Protein AF-0000000075768447 (afdb_homodimer)

Solvent-accessible surface area (backbone atoms only — not comparable to full-atom values): 36316 Å² total; per-residue (Å²): 118,77,57,80,82,48,86,83,41,57,52,66,62,56,47,51,50,50,53,51,50,49,47,52,51,49,51,50,50,42,50,53,48,28,54,32,49,41,51,32,42,51,33,50,46,52,29,36,53,30,46,51,50,36,27,49,52,34,34,51,45,18,73,67,37,76,64,34,52,40,50,17,53,26,32,37,51,36,21,55,46,51,45,52,45,37,51,44,46,50,51,39,39,53,46,45,46,57,57,36,34,45,53,39,60,54,47,57,59,56,44,52,52,53,51,50,53,52,51,52,44,53,52,44,45,49,52,29,53,51,34,47,49,52,32,52,48,35,53,71,76,39,66,81,46,55,68,59,45,53,50,30,49,51,51,28,53,51,34,48,52,50,35,56,52,44,50,52,50,48,54,52,51,50,52,50,52,51,51,48,51,51,53,49,51,50,50,29,52,48,48,51,40,49,46,50,34,52,40,27,50,51,39,34,56,45,35,54,52,39,48,51,38,58,67,64,35,41,60,66,63,23,51,51,46,41,53,52,38,66,64,53,62,65,77,70,74,65,78,57,77,70,69,73,68,72,68,62,63,72,63,58,68,65,69,68,78,70,84,75,86,80,87,83,75,88,80,84,83,90,82,86,84,87,90,81,89,87,94,83,96,83,80,90,79,80,82,88,79,88,70,94,78,91,88,88,91,76,94,78,94,92,90,98,84,94,96,90,93,81,97,86,83,87,131,116,80,57,79,81,49,86,82,41,56,52,66,62,57,47,51,49,51,52,51,50,49,47,50,51,49,52,50,49,44,49,53,48,29,52,31,50,42,51,31,42,51,33,49,46,50,31,36,52,30,46,50,50,35,28,48,53,35,35,51,47,20,73,68,37,77,63,35,51,42,51,16,53,26,33,37,53,36,21,53,45,53,46,52,45,37,51,45,46,49,52,40,38,52,47,44,46,56,57,36,34,46,54,41,60,56,47,57,59,56,44,51,52,53,51,51,53,51,51,51,44,52,51,45,46,51,51,32,52,50,35,47,50,53,32,52,49,35,53,70,75,39,66,80,46,55,68,59,45,52,50,30,50,52,51,30,52,52,35,46,52,50,35,55,51,45,51,52,50,48,53,52,51,49,51,48,51,52,51,48,51,52,53,50,51,51,50,28,53,48,48,50,39,49,47,50,34,52,41,26,50,52,40,34,56,46,34,56,52,38,47,50,38,57,68,65,35,43,59,66,63,22,50,51,45,41,52,52,39,64,67,52,63,64,76,70,74,63,78,57,75,69,67,72,70,72,70,62,67,73,65,59,77,68,82,77,86,71,94,76,92,82,91,79,90,87,88,84,88,90,90,94,88,92,85,90,94,86,89,92,81,93,86,86,88,87,89,93,88,93,76,93,85,92,89,94,88,91,75,94,79,91,71,96,77,92,77,91,80,92,81,84,88,88,132

Nearest PDB structures (foldseek):
  5c5b-assembly2_C  TM=5.898E-01  e=1.653E-05  Homo sapiens
  2z0n-assembly1_A-2  TM=5.811E-01  e=1.653E-05  Homo sapiens
  5c5b-assembly2_D  TM=5.630E-01  e=5.536E-05  Homo sapiens
  2efl-assembly1_A-2  TM=5.526E-01  e=1.321E-03  Homo sapiens
  3m3w-assembly1_A  TM=3.049E-01  e=3.999E-03  Mus musculus

Secondary structure (DSSP, 8-state):
---TT-TTS--HHHHHHHHHHHHHHHHHHHHHHHHHHHHHHHHHHHHHHHHHHHHHHHHHHHHH--S-HHHHHHHHHHHHHHHHHHHHHHHHHHHIIIIIIHHHHTHHHHHHHHHHHHHHHHHHHHHHHHHHHHHHHHHHH-TT-HHHHHHHHHHHHHHHHHHHHHHHHHHHHHHHHHHHHHHHHHHHHHHHHHHHHHHHHHHHHHHHHHHHHHHT--HHHHHHHHHHHHHS---------------GGGGGG--------------------------------------------------------------/---TT-TTS--HHHHHHHHHHHHHHHHHHHHHHHHHHHHHHHHHHHHHHHHHHHHHHHHHHHHH--S-HHHHHHHHHHHHHHHHHHHHHHHHHHHIIIIIIHHHHTHHHHHHHHHHHHHHHHHHHHHHHHHHHHHHHHHHH-TT-HHHHHHHHHHHHHHHHHHHHHHHHHHHHHHHHHHHHHHHHHHHHHHHHHHHHHHHHHHHHHHHHHHHHHHT--HHHHHHHHHHHHHS---------------GGGGG---------------------------------------------------------------

pLDDT: mean 74.95, std 34.08, range [14.46, 98.94]

Radius of gyration: 49.96 Å; Cα contacts (8 Å, |Δi|>4): 486; chains: 2; bounding box: 139×146×148 Å

Foldseek 3Di:
DCDPPDPVPPHPVVVLVVLVVVLVVLLVVLVVQLVVLVVVLVVLVVVLVVLLVVLVVLLVCLVPDDQQPLSSVLSPVLSVLSNVLSVLSVVLSVLSVVLANVLSVVCNVVSVVLVVLSVVLVVLVVVLVVLVVLLVVCCVPPVPPVVSNVVSVVVSVVSVVVSVVSVVVSVVSSVVSVVCSVVSVVSNVVSNVVSVVVSVVSVVVSVVVSVVSVVSRDVPVSVVSVVVCVVPVPPPPPVPPPPPPPCPVVVPVPDDPPDDDDDDDDDDDDDDDDDDDDDDDDDDPDDDDDDDDDYDDDDDDDDDDDYDDDDDDDD/DCDPPDPVPPHPVVVLVVLVVVLVVLLVVLVVQLVVLVVVLVVLVVVLVVLLVVLVVLLVCLVPDDQQPLSSQLSPVLSVLSNVLSVLSVVLSVLSVVLANVLSVVCNVVSVVLVVLSVVLVVLVVVLVVLVVLLVVCCVPPVPPPVSNVVSVVVSVVSVVVSVVSVVVSVVSSVVSVVCSVVSVVSNVVSNVVSVVVSVVSVVVSVVVSVVSVVSRDVPVSVVSVVVCVVPVPPPPPVPPPPPPPCPVVPPPPDDDDDDDDDDDDDDDYDDDDDDYDYDDDDDYDDDDDDDDDDDDDDDDDDDDDDDDDDDDDD

Structure (mmCIF, N/CA/C/O backbone):
data_AF-0000000075768447-model_v1
#
loop_
_entity.id
_entity.type
_entity.pdbx_description
1 polymer 'CBY1-interacting BAR domain-containing protein 1 isoform X2'
#
loop_
_atom_site.group_PDB
_atom_site.id
_atom_site.type_symbol
_atom_site.label_atom_id
_atom_site.label_alt_id
_atom_site.label_comp_id
_atom_site.label_asym_id
_atom_site.label_entity_id
_atom_site.label_seq_id
_atom_site.pdbx_PDB_ins_code
_atom_site.Cartn_x
_atom_site.Cartn_y
_atom_site.Cartn_z
_atom_site.occupancy
_atom_site.B_iso_or_equiv
_atom_site.auth_seq_id
_atom_site.auth_comp_id
_atom_site.auth_asym_id
_atom_site.auth_atom_id
_atom_site.pdbx_PDB_model_num
ATOM 1 N N . MET A 1 1 ? 6.957 -46.562 -21.219 1 36.78 1 MET A N 1
ATOM 2 C CA . MET A 1 1 ? 6.41 -46.25 -19.906 1 36.78 1 MET A CA 1
ATOM 3 C C . MET A 1 1 ? 5.453 -47.344 -19.438 1 36.78 1 MET A C 1
ATOM 5 O O . MET A 1 1 ? 5.508 -47.781 -18.281 1 36.78 1 MET A O 1
ATOM 9 N N . PHE A 1 2 ? 4.309 -47.438 -20.203 1 42.5 2 PHE A N 1
ATOM 10 C CA . PHE A 1 2 ? 3.223 -48.312 -19.781 1 42.5 2 PHE A CA 1
ATOM 11 C C . PHE A 1 2 ? 3.518 -49.781 -20.172 1 42.5 2 PHE A C 1
ATOM 13 O O . PHE A 1 2 ? 2.598 -50.562 -20.406 1 42.5 2 PHE A O 1
ATOM 20 N N . ARG A 1 3 ? 4.715 -50.094 -20.531 1 45.62 3 ARG A N 1
ATOM 21 C CA . ARG A 1 3 ? 4.824 -51.438 -21.094 1 45.62 3 ARG A CA 1
ATOM 22 C C . ARG A 1 3 ? 4.695 -52.5 -20 1 45.62 3 ARG A C 1
ATOM 24 O O . ARG A 1 3 ? 5.316 -52.375 -18.953 1 45.62 3 ARG A O 1
ATOM 31 N N . ALA A 1 4 ? 3.738 -53.344 -20.078 1 43.81 4 ALA A N 1
ATOM 32 C CA . ALA A 1 4 ? 3.344 -54.5 -19.266 1 43.81 4 ALA A CA 1
ATOM 33 C C . ALA A 1 4 ? 4.543 -55.375 -18.969 1 43.81 4 ALA A C 1
ATOM 35 O O . ALA A 1 4 ? 4.59 -56.031 -17.922 1 43.81 4 ALA A O 1
ATOM 36 N N . ASP A 1 5 ? 5.484 -55.5 -19.844 1 37.88 5 ASP A N 1
ATOM 37 C CA . ASP A 1 5 ? 6.305 -56.688 -19.672 1 37.88 5 ASP A CA 1
ATOM 38 C C . ASP A 1 5 ? 7.422 -56.469 -18.656 1 37.88 5 ASP A C 1
ATOM 40 O O . ASP A 1 5 ? 8.281 -57.312 -18.469 1 37.88 5 ASP A O 1
ATOM 44 N N . ASN A 1 6 ? 7.832 -55.125 -18.469 1 40.75 6 ASN A N 1
ATOM 45 C CA . ASN A 1 6 ? 8.977 -55.062 -17.562 1 40.75 6 ASN A CA 1
ATOM 46 C C . ASN A 1 6 ? 8.555 -55.156 -16.109 1 40.75 6 ASN A C 1
ATOM 48 O O . ASN A 1 6 ? 7.746 -54.344 -15.641 1 40.75 6 ASN A O 1
ATOM 52 N N . PRO A 1 7 ? 8.812 -56.156 -15.32 1 42.78 7 PRO A N 1
ATOM 53 C CA . PRO A 1 7 ? 8.453 -56.344 -13.914 1 42.78 7 PRO A CA 1
ATOM 54 C C . PRO A 1 7 ? 8.586 -55.031 -13.109 1 42.78 7 PRO A C 1
ATOM 56 O O . PRO A 1 7 ? 7.906 -54.875 -12.094 1 42.78 7 PRO A O 1
ATOM 59 N N . HIS A 1 8 ? 9.672 -54.344 -13.305 1 41.97 8 HIS A N 1
ATOM 60 C CA . HIS A 1 8 ? 9.961 -53.156 -12.531 1 41.97 8 HIS A CA 1
ATOM 61 C C . HIS A 1 8 ? 9.078 -52 -12.977 1 41.97 8 HIS A C 1
ATOM 63 O O . HIS A 1 8 ? 9.297 -50.844 -12.57 1 41.97 8 HIS A O 1
ATOM 69 N N . SER A 1 9 ? 8.422 -52.125 -14.047 1 48.88 9 SER A N 1
ATOM 70 C CA . SER A 1 9 ? 7.559 -51.094 -14.617 1 48.88 9 SER A CA 1
ATOM 71 C C . SER A 1 9 ? 6.445 -50.719 -13.648 1 48.88 9 SER A C 1
ATOM 73 O O . SER A 1 9 ? 5.699 -51.562 -13.18 1 48.88 9 SER A O 1
ATOM 75 N N . LEU A 1 10 ? 6.508 -49.781 -12.82 1 56.03 10 LEU A N 1
ATOM 76 C CA . LEU A 1 10 ? 5.445 -49.188 -11.992 1 56.03 10 LEU A CA 1
ATOM 77 C C . LEU A 1 10 ? 4.082 -49.406 -12.641 1 56.03 10 LEU A C 1
ATOM 79 O O . LEU A 1 10 ? 3.943 -49.312 -13.859 1 56.03 10 LEU A O 1
ATOM 83 N N . SER A 1 11 ? 3.17 -50.031 -11.789 1 72.38 11 SER A N 1
ATOM 84 C CA . SER A 1 11 ? 1.833 -50.281 -12.312 1 72.38 11 SER A CA 1
ATOM 85 C C . SER A 1 11 ? 1.202 -49 -12.875 1 72.38 11 SER A C 1
ATOM 87 O O . SER A 1 11 ? 1.565 -47.906 -12.477 1 72.38 11 SER A O 1
ATOM 89 N N . TYR A 1 12 ? 0.772 -49.094 -14.094 1 80.19 12 TYR A N 1
ATOM 90 C CA . TYR A 1 12 ? -0.031 -48.031 -14.695 1 80.19 12 TYR A CA 1
ATOM 91 C C . TYR A 1 12 ? -0.819 -47.281 -13.633 1 80.19 12 TYR A C 1
ATOM 93 O O . TYR A 1 12 ? -0.978 -46.062 -13.719 1 80.19 12 TYR A O 1
ATOM 101 N N . GLU A 1 13 ? -1.011 -47.969 -12.539 1 81.56 13 GLU A N 1
ATOM 102 C CA . GLU A 1 13 ? -1.793 -47.344 -11.477 1 81.56 13 GLU A CA 1
ATOM 103 C C . GLU A 1 13 ? -0.956 -46.344 -10.688 1 81.56 13 GLU A C 1
ATOM 105 O O . GLU A 1 13 ? -1.438 -45.281 -10.328 1 81.56 13 GLU A O 1
ATOM 110 N N . GLN A 1 14 ? 0.247 -46.719 -10.422 1 86.62 14 GLN A N 1
ATOM 111 C CA . GLN A 1 14 ? 1.133 -45.844 -9.672 1 86.62 14 GLN A CA 1
ATOM 112 C C . GLN A 1 14 ? 1.466 -44.562 -10.477 1 86.62 14 GLN A C 1
ATOM 114 O O . GLN A 1 14 ? 1.514 -43.469 -9.93 1 86.62 14 GLN A O 1
ATOM 119 N N . GLN A 1 15 ? 1.621 -44.719 -11.766 1 88.94 15 GLN A N 1
ATOM 120 C CA . GLN A 1 15 ? 1.927 -43.594 -12.641 1 88.94 15 GLN A CA 1
ATOM 121 C C . GLN A 1 15 ? 0.73 -42.656 -12.758 1 88.94 15 GLN A C 1
ATOM 123 O O . GLN A 1 15 ? 0.888 -41.438 -12.727 1 88.94 15 GLN A O 1
ATOM 128 N N . SER A 1 16 ? -0.402 -43.25 -12.938 1 91.06 16 SER A N 1
ATOM 129 C CA . SER A 1 16 ? -1.618 -42.469 -13.031 1 91.06 16 SER A CA 1
ATOM 130 C C . SER A 1 16 ? -1.861 -41.656 -11.758 1 91.06 16 SER A C 1
ATOM 132 O O . SER A 1 16 ? -2.287 -40.5 -11.805 1 91.06 16 SER A O 1
ATOM 134 N N . LYS A 1 17 ? -1.613 -42.281 -10.609 1 93 17 LYS A N 1
ATOM 135 C CA . LYS A 1 17 ? -1.773 -41.594 -9.336 1 93 17 LYS A CA 1
ATOM 136 C C . LYS A 1 17 ? -0.785 -40.438 -9.203 1 93 17 LYS A C 1
ATOM 138 O O . LYS A 1 17 ? -1.135 -39.375 -8.703 1 93 17 LYS A O 1
ATOM 143 N N . PHE A 1 18 ? 0.419 -40.656 -9.633 1 94.81 18 PHE A N 1
ATOM 144 C CA . PHE A 1 18 ? 1.439 -39.625 -9.602 1 94.81 18 PHE A CA 1
ATOM 145 C C . PHE A 1 18 ? 1.012 -38.406 -10.43 1 94.81 18 PHE A C 1
ATOM 147 O O . PHE A 1 18 ? 1.121 -37.281 -9.969 1 94.81 18 PHE A O 1
ATOM 154 N N . ILE A 1 19 ? 0.529 -38.688 -11.594 1 96.25 19 ILE A N 1
ATOM 155 C CA . ILE A 1 19 ? 0.102 -37.625 -12.484 1 96.25 19 ILE A CA 1
ATOM 156 C C . ILE A 1 19 ? -1.077 -36.875 -11.867 1 96.25 19 ILE A C 1
ATOM 158 O O . ILE A 1 19 ? -1.113 -35.625 -11.875 1 96.25 19 ILE A O 1
ATOM 162 N N . GLN A 1 20 ? -1.982 -37.656 -11.383 1 95.94 20 GLN A N 1
ATOM 163 C CA . GLN A 1 20 ? -3.146 -37.062 -10.742 1 95.94 20 GLN A CA 1
ATOM 164 C C . GLN A 1 20 ? -2.732 -36.188 -9.57 1 95.94 20 GLN A C 1
ATOM 166 O O . GLN A 1 20 ? -3.254 -35.062 -9.414 1 95.94 20 GLN A O 1
ATOM 171 N N . ASP A 1 21 ? -1.826 -36.625 -8.727 1 95.5 21 ASP A N 1
ATOM 172 C CA . ASP A 1 21 ? -1.343 -35.875 -7.582 1 95.5 21 ASP A CA 1
ATOM 173 C C . ASP A 1 21 ? -0.654 -34.562 -8.031 1 95.5 21 ASP A C 1
ATOM 175 O O . ASP A 1 21 ? -0.81 -33.531 -7.398 1 95.5 21 ASP A O 1
ATOM 179 N N . ARG A 1 22 ? 0.048 -34.688 -9.094 1 96.25 22 ARG A N 1
ATOM 180 C CA . ARG A 1 22 ? 0.739 -33.531 -9.609 1 96.25 22 ARG A CA 1
ATOM 181 C C . ARG A 1 22 ? -0.255 -32.469 -10.047 1 96.25 22 ARG A C 1
ATOM 183 O O . ARG A 1 22 ? -0.094 -31.281 -9.711 1 96.25 22 ARG A O 1
ATOM 190 N N . ILE A 1 23 ? -1.229 -32.844 -10.758 1 97.5 23 ILE A N 1
ATOM 191 C CA . ILE A 1 23 ? -2.242 -31.922 -11.25 1 97.5 23 ILE A CA 1
ATOM 192 C C . ILE A 1 23 ? -2.955 -31.266 -10.078 1 97.5 23 ILE A C 1
ATOM 194 O O . ILE A 1 23 ? -3.137 -30.047 -10.055 1 97.5 23 ILE A O 1
ATOM 198 N N . THR A 1 24 ? -3.309 -32.062 -9.078 1 97.25 24 THR A N 1
ATOM 199 C CA . THR A 1 24 ? -4.023 -31.562 -7.902 1 97.25 24 THR A CA 1
ATOM 200 C C . THR A 1 24 ? -3.166 -30.562 -7.125 1 97.25 24 THR A C 1
ATOM 202 O O . THR A 1 24 ? -3.666 -29.547 -6.664 1 97.25 24 THR A O 1
ATOM 205 N N . ASN A 1 25 ? -1.933 -30.906 -6.973 1 96.88 25 ASN A N 1
ATOM 206 C CA . ASN A 1 25 ? -1.01 -30.016 -6.27 1 96.88 25 ASN A CA 1
ATOM 207 C C . ASN A 1 25 ? -0.866 -28.688 -6.988 1 96.88 25 ASN A C 1
ATOM 209 O O . ASN A 1 25 ? -0.841 -27.625 -6.344 1 96.88 25 ASN A O 1
ATOM 213 N N . VAL A 1 26 ? -0.716 -28.734 -8.289 1 97.38 26 VAL A N 1
ATOM 214 C CA . VAL A 1 26 ? -0.59 -27.5 -9.055 1 97.38 26 VAL A CA 1
ATOM 215 C C . VAL A 1 26 ? -1.869 -26.672 -8.93 1 97.38 26 VAL A C 1
ATOM 217 O O . VAL A 1 26 ? -1.815 -25.469 -8.727 1 97.38 26 VAL A O 1
ATOM 220 N N . GLU A 1 27 ? -2.967 -27.328 -9.062 1 96.94 27 GLU A N 1
ATOM 221 C CA . GLU A 1 27 ? -4.258 -26.656 -8.953 1 96.94 27 GLU A CA 1
ATOM 222 C C . GLU A 1 27 ? -4.406 -25.969 -7.594 1 96.94 27 GLU A C 1
ATOM 224 O O . GLU A 1 27 ? -4.836 -24.812 -7.52 1 96.94 27 GLU A O 1
ATOM 229 N N . LYS A 1 28 ? -4.055 -26.578 -6.562 1 97.5 28 LYS A N 1
ATOM 230 C CA . LYS A 1 28 ? -4.145 -26.031 -5.215 1 97.5 28 LYS A CA 1
ATOM 231 C C . LYS A 1 28 ? -3.188 -24.859 -5.031 1 97.5 28 LYS A C 1
ATOM 233 O O . LYS A 1 28 ? -3.592 -23.781 -4.586 1 97.5 28 LYS A O 1
ATOM 238 N N . ASN A 1 29 ? -1.934 -25.094 -5.328 1 97.88 29 ASN A N 1
ATOM 239 C CA . ASN A 1 29 ? -0.913 -24.062 -5.113 1 97.88 29 ASN A CA 1
ATOM 240 C C . ASN A 1 29 ? -1.181 -22.828 -5.953 1 97.88 29 ASN A C 1
ATOM 242 O O . ASN A 1 29 ? -1.076 -21.703 -5.457 1 97.88 29 ASN A O 1
ATOM 246 N N . PHE A 1 30 ? -1.525 -23.016 -7.215 1 97.94 30 PHE A N 1
ATOM 247 C CA . PHE A 1 30 ? -1.802 -21.875 -8.078 1 97.94 30 PHE A CA 1
ATOM 248 C C . PHE A 1 30 ? -3.084 -21.172 -7.652 1 97.94 30 PHE A C 1
ATOM 250 O O . PHE A 1 30 ? -3.201 -19.953 -7.781 1 97.94 30 PHE A O 1
ATOM 257 N N . GLY A 1 31 ? -4.051 -21.953 -7.168 1 97.81 31 GLY A N 1
ATOM 258 C CA . GLY A 1 31 ? -5.238 -21.344 -6.598 1 97.81 31 GLY A CA 1
ATOM 259 C C . GLY A 1 31 ? -4.938 -20.469 -5.395 1 97.81 31 GLY A C 1
ATOM 260 O O . GLY A 1 31 ? -5.441 -19.344 -5.297 1 97.81 31 GLY A O 1
ATOM 261 N N . GLU A 1 32 ? -4.148 -20.953 -4.473 1 98.56 32 GLU A N 1
ATOM 262 C CA . GLU A 1 32 ? -3.762 -20.188 -3.287 1 98.56 32 GLU A CA 1
ATOM 263 C C . GLU A 1 32 ? -2.957 -18.953 -3.662 1 98.56 32 GLU A C 1
ATOM 265 O O . GLU A 1 32 ? -3.143 -17.875 -3.076 1 98.56 32 GLU A O 1
ATOM 270 N N . LEU A 1 33 ? -2.088 -19.109 -4.625 1 98.69 33 LEU A N 1
ATOM 271 C CA . LEU A 1 33 ? -1.325 -17.953 -5.113 1 98.69 33 LEU A CA 1
ATOM 272 C C . LEU A 1 33 ? -2.25 -16.906 -5.727 1 98.69 33 LEU A C 1
ATOM 274 O O . LEU A 1 33 ? -2.066 -15.711 -5.508 1 98.69 33 LEU A O 1
ATOM 278 N N . CYS A 1 34 ? -3.186 -17.406 -6.488 1 98.38 34 CYS A N 1
ATOM 279 C CA . CYS A 1 34 ? -4.125 -16.5 -7.137 1 98.38 34 CYS A CA 1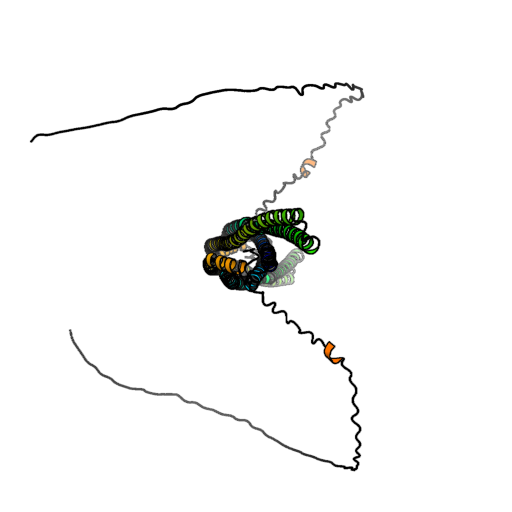
ATOM 280 C C . CYS A 1 34 ? -4.875 -15.656 -6.105 1 98.38 34 CYS A C 1
ATOM 282 O O . CYS A 1 34 ? -4.984 -14.438 -6.246 1 98.38 34 CYS A O 1
ATOM 284 N N . VAL A 1 35 ? -5.367 -16.281 -5.035 1 98.62 35 VAL A N 1
ATOM 285 C CA . VAL A 1 35 ? -6.102 -15.594 -3.98 1 98.62 35 VAL A CA 1
ATOM 286 C C . VAL A 1 35 ? -5.18 -14.609 -3.266 1 98.62 35 VAL A C 1
ATOM 288 O O . VAL A 1 35 ? -5.547 -13.453 -3.051 1 98.62 35 VAL A O 1
ATOM 291 N N . ALA A 1 36 ? -3.994 -15.023 -2.926 1 98.88 36 ALA A N 1
ATOM 292 C CA . ALA A 1 36 ? -3.057 -14.188 -2.178 1 98.88 36 ALA A CA 1
ATOM 293 C C . ALA A 1 36 ? -2.641 -12.969 -2.992 1 98.88 36 ALA A C 1
ATOM 295 O O . ALA A 1 36 ? -2.664 -11.844 -2.488 1 98.88 36 ALA A O 1
ATOM 296 N N . PHE A 1 37 ? -2.258 -13.164 -4.242 1 98.94 37 PHE A N 1
ATOM 297 C CA . PHE A 1 37 ? -1.892 -12.047 -5.105 1 98.94 37 PHE A CA 1
ATOM 298 C C . PHE A 1 37 ? -3.092 -11.141 -5.355 1 98.94 37 PHE A C 1
ATOM 300 O O . PHE A 1 37 ? -2.943 -9.922 -5.48 1 98.94 37 PHE A O 1
ATOM 307 N N . GLY A 1 38 ? -4.23 -11.797 -5.492 1 98.88 38 GLY A N 1
ATOM 308 C CA . GLY A 1 38 ? -5.438 -11.008 -5.648 1 98.88 38 GLY A CA 1
ATOM 309 C C . GLY A 1 38 ? -5.691 -10.07 -4.48 1 98.88 38 GLY A C 1
ATOM 310 O O . GLY A 1 38 ? -5.977 -8.883 -4.68 1 98.88 38 GLY A O 1
ATOM 311 N N . ASP A 1 39 ? -5.625 -10.586 -3.299 1 98.88 39 ASP A N 1
ATOM 312 C CA . ASP A 1 39 ? -5.816 -9.773 -2.098 1 98.88 39 ASP A CA 1
ATOM 313 C C . ASP A 1 39 ? -4.758 -8.68 -2.002 1 98.88 39 ASP A C 1
ATOM 315 O O . ASP A 1 39 ? -5.066 -7.539 -1.646 1 98.88 39 ASP A O 1
ATOM 319 N N . TYR A 1 40 ? -3.531 -9.039 -2.266 1 98.94 40 TYR A N 1
ATOM 320 C CA . TYR A 1 40 ? -2.438 -8.07 -2.271 1 98.94 40 TYR A CA 1
ATOM 321 C C . TYR A 1 40 ? -2.719 -6.934 -3.246 1 98.94 40 TYR A C 1
ATOM 323 O O . TYR A 1 40 ? -2.539 -5.762 -2.91 1 98.94 40 TYR A O 1
ATOM 331 N N . THR A 1 41 ? -3.16 -7.281 -4.387 1 98.94 41 THR A N 1
ATOM 332 C CA . THR A 1 41 ? -3.449 -6.301 -5.426 1 98.94 41 THR A CA 1
ATOM 333 C C . THR A 1 41 ? -4.621 -5.414 -5.023 1 98.94 41 THR A C 1
ATOM 335 O O . THR A 1 41 ? -4.586 -4.199 -5.227 1 98.94 41 THR A O 1
ATOM 338 N N . ARG A 1 42 ? -5.613 -5.957 -4.453 1 98.81 42 ARG A N 1
ATOM 339 C CA . ARG A 1 42 ? -6.781 -5.195 -4.02 1 98.81 42 ARG A CA 1
ATOM 340 C C . ARG A 1 42 ? -6.41 -4.199 -2.926 1 98.81 42 ARG A C 1
ATOM 342 O O . ARG A 1 42 ? -6.891 -3.064 -2.922 1 98.81 42 ARG A O 1
ATOM 349 N N . LYS A 1 43 ? -5.645 -4.625 -1.973 1 98.88 43 LYS A N 1
ATOM 350 C CA . LYS A 1 43 ? -5.242 -3.711 -0.907 1 98.88 43 LYS A CA 1
ATOM 351 C C . LYS A 1 43 ? -4.328 -2.611 -1.441 1 98.88 43 LYS A C 1
ATOM 353 O O . LYS A 1 43 ? -4.363 -1.478 -0.956 1 98.88 43 LYS A O 1
ATOM 358 N N . THR A 1 44 ? -3.465 -2.955 -2.422 1 98.94 44 THR A N 1
ATOM 359 C CA . THR A 1 44 ? -2.666 -1.931 -3.084 1 98.94 44 THR A CA 1
ATOM 360 C C . THR A 1 44 ? -3.564 -0.883 -3.738 1 98.94 44 THR A C 1
ATOM 362 O O . THR A 1 44 ? -3.279 0.314 -3.672 1 98.94 44 THR A O 1
ATOM 365 N N . ALA A 1 45 ? -4.617 -1.363 -4.367 1 98.94 45 ALA A N 1
ATOM 366 C CA . ALA A 1 45 ? -5.57 -0.447 -4.988 1 98.94 45 ALA A CA 1
ATOM 367 C C . ALA A 1 45 ? -6.23 0.449 -3.943 1 98.94 45 ALA A C 1
ATOM 369 O O . ALA A 1 45 ? -6.438 1.641 -4.184 1 98.94 45 ALA A O 1
ATOM 370 N N . ARG A 1 46 ? -6.559 -0.105 -2.84 1 98.81 46 ARG A N 1
ATOM 371 C CA . ARG A 1 46 ? -7.172 0.682 -1.773 1 98.81 46 ARG A CA 1
ATOM 372 C C . ARG A 1 46 ? -6.191 1.709 -1.221 1 98.81 46 ARG A C 1
ATOM 374 O O . ARG A 1 46 ? -6.586 2.814 -0.847 1 98.81 46 ARG A O 1
ATOM 381 N N . LEU A 1 47 ? -4.957 1.304 -1.062 1 98.88 47 LEU A N 1
ATOM 382 C CA . LEU A 1 47 ? -3.926 2.242 -0.636 1 98.88 47 LEU A CA 1
ATOM 383 C C . LEU A 1 47 ? -3.797 3.395 -1.627 1 98.88 47 LEU A C 1
ATOM 385 O O . LEU A 1 47 ? -3.635 4.551 -1.225 1 98.88 47 LEU A O 1
ATOM 389 N N . ARG A 1 48 ? -3.883 3.092 -2.91 1 98.81 48 ARG A N 1
ATOM 390 C CA . ARG A 1 48 ? -3.879 4.121 -3.947 1 98.81 48 ARG A CA 1
ATOM 391 C C . ARG A 1 48 ? -5.023 5.105 -3.742 1 98.81 48 ARG A C 1
ATOM 393 O O . ARG A 1 48 ? -4.836 6.32 -3.869 1 98.81 48 ARG A O 1
ATOM 400 N N . ASP A 1 49 ? -6.199 4.621 -3.404 1 98.88 49 ASP A N 1
ATOM 401 C CA . ASP A 1 49 ? -7.352 5.48 -3.146 1 98.88 49 ASP A CA 1
ATOM 402 C C . ASP A 1 49 ? -7.07 6.441 -1.995 1 98.88 49 ASP A C 1
ATOM 404 O O . ASP A 1 49 ? -7.434 7.617 -2.061 1 98.88 49 ASP A O 1
ATOM 408 N N . MET A 1 50 ? -6.48 5.922 -0.96 1 98.88 50 MET A N 1
ATOM 409 C CA . MET A 1 50 ? -6.156 6.773 0.179 1 98.88 50 MET A CA 1
ATOM 410 C C . MET A 1 50 ? -5.082 7.793 -0.191 1 98.88 50 MET A C 1
ATOM 412 O O . MET A 1 50 ? -5.082 8.914 0.321 1 98.88 50 MET A O 1
ATOM 416 N N . GLY A 1 51 ? -4.113 7.355 -1.048 1 98.81 51 GLY A N 1
ATOM 417 C CA . GLY A 1 51 ? -3.156 8.312 -1.579 1 98.81 51 GLY A CA 1
ATOM 418 C C . GLY A 1 51 ? -3.811 9.461 -2.328 1 98.81 51 GLY A C 1
ATOM 419 O O . GLY A 1 51 ? -3.416 10.617 -2.172 1 98.81 51 GLY A O 1
ATOM 420 N N . ASP A 1 52 ? -4.812 9.18 -3.068 1 98.75 52 ASP A N 1
ATOM 421 C CA . ASP A 1 52 ? -5.559 10.195 -3.799 1 98.75 52 ASP A CA 1
ATOM 422 C C . ASP A 1 52 ? -6.27 11.156 -2.842 1 98.75 52 ASP A C 1
ATOM 424 O O . ASP A 1 52 ? -6.305 12.359 -3.076 1 98.75 52 ASP A O 1
ATOM 428 N N . GLU A 1 53 ? -6.859 10.594 -1.836 1 98.88 53 GLU A N 1
ATOM 429 C CA . GLU A 1 53 ? -7.52 11.43 -0.837 1 98.88 53 GLU A CA 1
ATOM 430 C C . GLU A 1 53 ? -6.523 12.352 -0.144 1 98.88 53 GLU A C 1
ATOM 432 O O . GLU A 1 53 ? -6.816 13.531 0.088 1 98.88 53 GLU A O 1
ATOM 437 N N . LEU A 1 54 ? -5.395 11.828 0.195 1 98.88 54 LEU A N 1
ATOM 438 C CA . LEU A 1 54 ? -4.348 12.609 0.844 1 98.88 54 LEU A CA 1
ATOM 439 C C . LEU A 1 54 ? -3.914 13.773 -0.04 1 98.88 54 LEU A C 1
ATOM 441 O O . LEU A 1 54 ? -3.768 14.898 0.439 1 98.88 54 LEU A O 1
ATOM 445 N N . THR A 1 55 ? -3.719 13.531 -1.321 1 98.81 55 THR A N 1
ATOM 446 C CA . THR A 1 55 ? -3.307 14.578 -2.25 1 98.81 55 THR A CA 1
ATOM 447 C C . THR A 1 55 ? -4.395 15.633 -2.385 1 98.81 55 THR A C 1
ATOM 449 O O . THR A 1 55 ? -4.098 16.828 -2.52 1 98.81 55 THR A O 1
ATOM 452 N N . LYS A 1 56 ? -5.605 15.211 -2.35 1 98.88 56 LYS A N 1
ATOM 453 C CA . LYS A 1 56 ? -6.723 16.141 -2.402 1 98.88 56 LYS A CA 1
ATOM 454 C C . LYS A 1 56 ? -6.734 17.062 -1.18 1 98.88 56 LYS A C 1
ATOM 456 O O . LYS A 1 56 ? -6.938 18.266 -1.304 1 98.88 56 LYS A O 1
ATOM 461 N N . VAL A 1 57 ? -6.566 16.5 -0.027 1 98.88 57 VAL A N 1
ATOM 462 C CA . VAL A 1 57 ? -6.562 17.25 1.218 1 98.88 57 VAL A CA 1
ATOM 463 C C . VAL A 1 57 ? -5.426 18.281 1.197 1 98.88 57 VAL A C 1
ATOM 465 O O . VAL A 1 57 ? -5.598 19.422 1.621 1 98.88 57 VAL A O 1
ATOM 468 N N . LEU A 1 58 ? -4.238 17.875 0.736 1 98.88 58 LEU A N 1
ATOM 469 C CA . LEU A 1 58 ? -3.096 18.781 0.619 1 98.88 58 LEU A CA 1
ATOM 470 C C . LEU A 1 58 ? -3.4 19.922 -0.344 1 98.88 58 LEU A C 1
ATOM 472 O O . LEU A 1 58 ? -3.076 21.078 -0.065 1 98.88 58 LEU A O 1
ATOM 476 N N . LYS A 1 59 ? -4.012 19.562 -1.451 1 98.81 59 LYS A N 1
ATOM 477 C CA . LYS A 1 59 ? -4.367 20.562 -2.449 1 98.81 59 LYS A CA 1
ATOM 478 C C . LYS A 1 59 ? -5.398 21.547 -1.898 1 98.81 59 LYS A C 1
ATOM 480 O O . LYS A 1 59 ? -5.289 22.75 -2.113 1 98.81 59 LYS A O 1
ATOM 485 N N . ASP A 1 60 ? -6.383 21.016 -1.227 1 98.75 60 ASP A N 1
ATOM 486 C CA . ASP A 1 60 ? -7.395 21.875 -0.612 1 98.75 60 ASP A CA 1
ATOM 487 C C . ASP A 1 60 ? -6.77 22.812 0.417 1 98.75 60 ASP A C 1
ATOM 489 O O . ASP A 1 60 ? -7.133 23.984 0.491 1 98.75 60 ASP A O 1
ATOM 493 N N . TYR A 1 61 ? -5.891 22.281 1.255 1 98.75 61 TYR A N 1
ATOM 494 C CA . TYR A 1 61 ? -5.172 23.125 2.213 1 98.75 61 TYR A CA 1
ATOM 495 C C . TYR A 1 61 ? -4.402 24.234 1.504 1 98.75 61 TYR A C 1
ATOM 497 O O . TYR A 1 61 ? -4.445 25.391 1.923 1 98.75 61 TYR A O 1
ATOM 505 N N . ALA A 1 62 ? -3.711 23.906 0.447 1 98.75 62 ALA A N 1
ATOM 506 C CA . ALA A 1 62 ? -2.953 24.875 -0.335 1 98.75 62 ALA A CA 1
ATOM 507 C C . ALA A 1 62 ? -3.859 25.984 -0.859 1 98.75 62 ALA A C 1
ATOM 509 O O . ALA A 1 62 ? -3.521 27.172 -0.766 1 98.75 62 ALA A O 1
ATOM 510 N N . ASN A 1 63 ? -5.039 25.578 -1.352 1 98 63 ASN A N 1
ATOM 511 C CA . ASN A 1 63 ? -5.98 26.531 -1.946 1 98 63 ASN A CA 1
ATOM 512 C C . ASN A 1 63 ? -6.57 27.469 -0.897 1 98 63 ASN A C 1
ATOM 514 O O . ASN A 1 63 ? -6.891 28.609 -1.198 1 98 63 ASN A O 1
ATOM 518 N N . ASN A 1 64 ? -6.672 27.016 0.305 1 96.94 64 ASN A N 1
ATOM 519 C CA . ASN A 1 64 ? -7.344 27.781 1.356 1 96.94 64 ASN A CA 1
ATOM 520 C C . ASN A 1 64 ? -6.348 28.578 2.188 1 96.94 64 ASN A C 1
ATOM 522 O O . ASN A 1 64 ? -6.742 29.391 3.023 1 96.94 64 ASN A O 1
ATOM 526 N N . GLU A 1 65 ? -5.066 28.328 2.002 1 97.38 65 GLU A N 1
ATOM 527 C CA . GLU A 1 65 ? -4.043 29.062 2.734 1 97.38 65 GLU A CA 1
ATOM 528 C C . GLU A 1 65 ? -3.721 30.391 2.045 1 97.38 65 GLU A C 1
ATOM 530 O O . GLU A 1 65 ? -2.939 30.422 1.092 1 97.38 65 GLU A O 1
ATOM 535 N N . ILE A 1 66 ? -4.219 31.469 2.586 1 94 66 ILE A N 1
ATOM 536 C CA . ILE A 1 66 ? -4.117 32.75 1.902 1 94 66 ILE A CA 1
ATOM 537 C C . ILE A 1 66 ? -3.057 33.625 2.58 1 94 66 ILE A C 1
ATOM 539 O O . ILE A 1 66 ? -2.539 34.562 1.98 1 94 66 ILE A O 1
ATOM 543 N N . VAL A 1 67 ? -2.717 33.312 3.791 1 96.12 67 VAL A N 1
ATOM 544 C CA . VAL A 1 67 ? -1.792 34.125 4.559 1 96.12 67 VAL A CA 1
ATOM 545 C C . VAL A 1 67 ? -0.357 33.688 4.293 1 96.12 67 VAL A C 1
ATOM 547 O O . VAL A 1 67 ? 0.507 34.5 3.971 1 96.12 67 VAL A O 1
ATOM 550 N N . ASN A 1 68 ? -0.126 32.406 4.449 1 97.88 68 ASN A N 1
ATOM 551 C CA . ASN A 1 68 ? 1.204 31.859 4.25 1 97.88 68 ASN A CA 1
ATOM 552 C C . ASN A 1 68 ? 1.41 31.406 2.805 1 97.88 68 ASN A C 1
ATOM 554 O O . ASN A 1 68 ? 1.235 30.234 2.482 1 97.88 68 ASN A O 1
ATOM 558 N N . LYS A 1 69 ? 1.927 32.281 1.984 1 97.88 69 LYS A N 1
ATOM 559 C CA . LYS A 1 69 ? 1.978 32.094 0.538 1 97.88 69 LYS A CA 1
ATOM 560 C C . LYS A 1 69 ? 2.988 31 0.16 1 97.88 69 LYS A C 1
ATOM 562 O O . LYS A 1 69 ? 2.727 30.172 -0.719 1 97.88 69 LYS A O 1
ATOM 567 N N . SER A 1 70 ? 4.121 31.047 0.731 1 98.56 70 SER A N 1
ATOM 568 C CA . SER A 1 70 ? 5.129 30.047 0.441 1 98.56 70 SER A CA 1
ATOM 569 C C . SER A 1 70 ? 4.641 28.656 0.829 1 98.56 70 SER A C 1
ATOM 571 O O . SER A 1 70 ? 4.871 27.672 0.102 1 98.56 70 SER A O 1
ATOM 573 N N . LEU A 1 71 ? 4.035 28.547 1.979 1 98.56 71 LEU A N 1
ATOM 574 C CA . LEU A 1 71 ? 3.451 27.281 2.408 1 98.56 71 LEU A CA 1
ATOM 575 C C . LEU A 1 71 ? 2.404 26.812 1.407 1 98.56 71 LEU A C 1
ATOM 577 O O . LEU A 1 71 ? 2.369 25.625 1.056 1 98.56 71 LEU A O 1
ATOM 581 N N . SER A 1 72 ? 1.522 27.688 1.028 1 98.62 72 SER A N 1
ATOM 582 C CA . SER A 1 72 ? 0.496 27.359 0.043 1 98.62 72 SER A CA 1
ATOM 583 C C . SER A 1 72 ? 1.111 26.766 -1.221 1 98.62 72 SER A C 1
ATOM 585 O O . SER A 1 72 ? 0.69 25.703 -1.683 1 98.62 72 SER A O 1
ATOM 587 N N . THR A 1 73 ? 2.113 27.438 -1.774 1 98.69 73 THR A N 1
ATOM 588 C CA . THR A 1 73 ? 2.781 26.969 -2.986 1 98.69 73 THR A CA 1
ATOM 589 C C . THR A 1 73 ? 3.469 25.625 -2.746 1 98.69 73 THR A C 1
ATOM 591 O O . THR A 1 73 ? 3.426 24.734 -3.602 1 98.69 73 THR A O 1
ATOM 594 N N . GLY A 1 74 ? 4.137 25.5 -1.613 1 98.69 74 GLY A N 1
ATOM 595 C CA . GLY A 1 74 ? 4.793 24.25 -1.265 1 98.69 74 GLY A CA 1
ATOM 596 C C . GLY A 1 74 ? 3.834 23.078 -1.181 1 98.69 74 GLY A C 1
ATOM 597 O O . GLY A 1 74 ? 4.125 22 -1.693 1 98.69 74 GLY A O 1
ATOM 598 N N . LEU A 1 75 ? 2.719 23.266 -0.534 1 98.75 75 LEU A N 1
ATOM 599 C CA . LEU A 1 75 ? 1.708 22.219 -0.408 1 98.75 75 LEU A CA 1
ATOM 600 C C . LEU A 1 75 ? 1.145 21.844 -1.773 1 98.75 75 LEU A C 1
ATOM 602 O O . LEU A 1 75 ? 0.871 20.672 -2.033 1 98.75 75 LEU A O 1
ATOM 606 N N . GLU A 1 76 ? 0.93 22.828 -2.613 1 98.75 76 GLU A N 1
ATOM 607 C CA . GLU A 1 76 ? 0.45 22.562 -3.967 1 98.75 76 GLU A CA 1
ATOM 608 C C . GLU A 1 76 ? 1.444 21.703 -4.746 1 98.75 76 GLU A C 1
ATOM 610 O O . GLU A 1 76 ? 1.062 20.719 -5.371 1 98.75 76 GLU A O 1
ATOM 615 N N . ASN A 1 77 ? 2.68 22.109 -4.703 1 98.81 77 ASN A N 1
ATOM 616 C CA . ASN A 1 77 ? 3.721 21.359 -5.391 1 98.81 77 ASN A CA 1
ATOM 617 C C . ASN A 1 77 ? 3.818 19.938 -4.855 1 98.81 77 ASN A C 1
ATOM 619 O O . ASN A 1 77 ? 3.939 18.984 -5.633 1 98.81 77 ASN A O 1
ATOM 623 N N . LEU A 1 78 ? 3.795 19.812 -3.582 1 98.88 78 LEU A N 1
ATOM 624 C CA . LEU A 1 78 ? 3.826 18.5 -2.965 1 98.88 78 LEU A CA 1
ATOM 625 C C . LEU A 1 78 ? 2.645 17.641 -3.428 1 98.88 78 LEU A C 1
ATOM 627 O O . LEU A 1 78 ? 2.803 16.469 -3.727 1 98.88 78 LEU A O 1
ATOM 631 N N . SER A 1 79 ? 1.447 18.234 -3.418 1 98.88 79 SER A N 1
ATOM 632 C CA . SER A 1 79 ? 0.257 17.516 -3.842 1 98.88 79 SER A CA 1
ATOM 633 C C . SER A 1 79 ? 0.403 17 -5.27 1 98.88 79 SER A C 1
ATOM 635 O O . SER A 1 79 ? -0.01 15.875 -5.578 1 98.88 79 SER A O 1
ATOM 637 N N . ILE A 1 80 ? 0.983 17.766 -6.188 1 98.81 80 ILE A N 1
ATOM 638 C CA . ILE A 1 80 ? 1.187 17.375 -7.578 1 98.81 80 ILE A CA 1
ATOM 639 C C . ILE A 1 80 ? 2.164 16.203 -7.648 1 98.81 80 ILE A C 1
ATOM 641 O O . ILE A 1 80 ? 1.915 15.219 -8.352 1 98.81 80 ILE A O 1
ATOM 645 N N . THR A 1 81 ? 3.225 16.297 -6.93 1 98.94 81 THR A N 1
ATOM 646 C CA . THR A 1 81 ? 4.238 15.25 -6.934 1 98.94 81 THR A CA 1
ATOM 647 C C . THR A 1 81 ? 3.676 13.945 -6.363 1 98.94 81 THR A C 1
ATOM 649 O O . THR A 1 81 ? 3.906 12.867 -6.914 1 98.94 81 THR A O 1
ATOM 652 N N . LEU A 1 82 ? 2.955 14.008 -5.277 1 98.88 82 LEU A N 1
ATOM 653 C CA . LEU A 1 82 ? 2.369 12.812 -4.688 1 98.88 82 LEU A CA 1
ATOM 654 C C . LEU A 1 82 ? 1.295 12.227 -5.598 1 98.88 82 LEU A C 1
ATOM 656 O O . LEU A 1 82 ? 1.118 11.008 -5.648 1 98.88 82 LEU A O 1
ATOM 660 N N . THR A 1 83 ? 0.572 13.086 -6.312 1 98.88 83 THR A N 1
ATOM 661 C CA . THR A 1 83 ? -0.383 12.609 -7.305 1 98.88 83 THR A CA 1
ATOM 662 C C . THR A 1 83 ? 0.316 11.75 -8.352 1 98.88 83 THR A C 1
ATOM 664 O O . THR A 1 83 ? -0.212 10.719 -8.773 1 98.88 83 THR A O 1
ATOM 667 N N . ALA A 1 84 ? 1.438 12.188 -8.766 1 98.94 84 ALA A N 1
ATOM 668 C CA . ALA A 1 84 ? 2.203 11.422 -9.742 1 98.94 84 ALA A CA 1
ATOM 669 C C . ALA A 1 84 ? 2.57 10.047 -9.195 1 98.94 84 ALA A C 1
ATOM 671 O O . ALA A 1 84 ? 2.535 9.055 -9.93 1 98.94 84 ALA A O 1
ATOM 672 N N . ILE A 1 85 ? 2.984 9.969 -7.953 1 98.94 85 ILE A N 1
ATOM 673 C CA . ILE A 1 85 ? 3.299 8.688 -7.336 1 98.94 85 ILE A CA 1
ATOM 674 C C . ILE A 1 85 ? 2.076 7.773 -7.391 1 98.94 85 ILE A C 1
ATOM 676 O O . ILE A 1 85 ? 2.191 6.59 -7.715 1 98.94 85 ILE A O 1
ATOM 680 N N . GLU A 1 86 ? 0.878 8.312 -7.098 1 98.88 86 GLU A N 1
ATOM 681 C CA . GLU A 1 86 ? -0.333 7.492 -7.086 1 98.88 86 GLU A CA 1
ATOM 682 C C . GLU A 1 86 ? -0.714 7.051 -8.492 1 98.88 86 GLU A C 1
ATOM 684 O O . GLU A 1 86 ? -1.301 5.98 -8.68 1 98.88 86 GLU A O 1
ATOM 689 N N . GLU A 1 87 ? -0.364 7.848 -9.484 1 98.81 87 GLU A N 1
ATOM 690 C CA . GLU A 1 87 ? -0.562 7.406 -10.867 1 98.81 87 GLU A CA 1
ATOM 691 C C . GLU A 1 87 ? 0.286 6.176 -11.18 1 98.81 87 GLU A C 1
ATOM 693 O O . GLU A 1 87 ? -0.185 5.238 -11.82 1 98.81 87 GLU A O 1
ATOM 698 N N . TYR A 1 88 ? 1.486 6.199 -10.766 1 98.88 88 TYR A N 1
ATOM 699 C CA . TYR A 1 88 ? 2.338 5.027 -10.953 1 98.88 88 TYR A CA 1
ATOM 700 C C . TYR A 1 88 ? 1.821 3.842 -10.156 1 98.88 88 TYR A C 1
ATOM 702 O O . TYR A 1 88 ? 1.938 2.693 -10.586 1 98.88 88 TYR A O 1
ATOM 710 N N . ARG A 1 89 ? 1.344 4.125 -8.945 1 98.81 89 ARG A N 1
ATOM 711 C CA . ARG A 1 89 ? 0.758 3.041 -8.164 1 98.81 89 ARG A CA 1
ATOM 712 C C . ARG A 1 89 ? -0.454 2.447 -8.875 1 98.81 89 ARG A C 1
ATOM 714 O O . ARG A 1 89 ? -0.698 1.242 -8.797 1 98.81 89 ARG A O 1
ATOM 721 N N . ASN A 1 90 ? -1.236 3.283 -9.539 1 98.81 90 ASN A N 1
ATOM 722 C CA . ASN A 1 90 ? -2.346 2.789 -10.344 1 98.81 90 ASN A CA 1
ATOM 723 C C . ASN A 1 90 ? -1.859 1.865 -11.461 1 98.81 90 ASN A C 1
ATOM 725 O O . ASN A 1 90 ? -2.48 0.837 -11.734 1 98.81 90 ASN A O 1
ATOM 729 N N . CYS A 1 91 ? -0.815 2.264 -12.125 1 98.88 91 CYS A N 1
ATOM 730 C CA . CYS A 1 91 ? -0.208 1.413 -13.141 1 98.88 91 CYS A CA 1
ATOM 731 C C . CYS A 1 91 ? 0.248 0.087 -12.539 1 98.88 91 CYS A C 1
ATOM 733 O O . CYS A 1 91 ? 0.079 -0.967 -13.156 1 98.88 91 CYS A O 1
ATOM 735 N N . GLU A 1 92 ? 0.835 0.209 -11.359 1 98.88 92 GLU A N 1
ATOM 736 C CA . GLU A 1 92 ? 1.242 -0.994 -10.641 1 98.88 92 GLU A CA 1
ATOM 737 C C . GLU A 1 92 ? 0.07 -1.955 -10.461 1 98.88 92 GLU A C 1
ATOM 739 O O . GLU A 1 92 ? 0.189 -3.146 -10.75 1 98.88 92 GLU A O 1
ATOM 744 N N . VAL A 1 93 ? -1.055 -1.466 -10 1 98.94 93 VAL A N 1
ATOM 745 C CA . VAL A 1 93 ? -2.246 -2.27 -9.75 1 98.94 93 VAL A CA 1
ATOM 746 C C . VAL A 1 93 ? -2.721 -2.914 -11.047 1 98.94 93 VAL A C 1
ATOM 748 O O . VAL A 1 93 ? -3.01 -4.113 -11.086 1 98.94 93 VAL A O 1
ATOM 751 N N . GLN A 1 94 ? -2.746 -2.195 -12.086 1 98.88 94 GLN A N 1
ATOM 752 C CA . GLN A 1 94 ? -3.213 -2.697 -13.375 1 98.88 94 GLN A CA 1
ATOM 753 C C . GLN A 1 94 ? -2.301 -3.803 -13.898 1 98.88 94 GLN A C 1
ATOM 755 O O . GLN A 1 94 ? -2.777 -4.812 -14.43 1 98.88 94 GLN A O 1
ATOM 760 N N . ARG A 1 95 ? -1.063 -3.607 -13.797 1 98.94 95 ARG A N 1
ATOM 761 C CA . ARG A 1 95 ? -0.109 -4.598 -14.281 1 98.94 95 ARG A CA 1
ATOM 762 C C . ARG A 1 95 ? -0.154 -5.863 -13.43 1 98.94 95 ARG A C 1
ATOM 764 O O . ARG A 1 95 ? -0.03 -6.973 -13.953 1 98.94 95 ARG A O 1
ATOM 771 N N . LEU A 1 96 ? -0.261 -5.684 -12.117 1 98.94 96 LEU A N 1
ATOM 772 C CA . LEU A 1 96 ? -0.417 -6.844 -11.25 1 98.94 96 LEU A CA 1
ATOM 773 C C . LEU A 1 96 ? -1.646 -7.656 -11.641 1 98.94 96 LEU A C 1
ATOM 775 O O . LEU A 1 96 ? -1.588 -8.883 -11.695 1 98.94 96 LEU A O 1
ATOM 779 N N . GLU A 1 97 ? -2.73 -6.984 -11.93 1 98.81 97 GLU A N 1
ATOM 780 C CA . GLU A 1 97 ? -3.969 -7.648 -12.328 1 98.81 97 GLU A CA 1
ATOM 781 C C . GLU A 1 97 ? -3.793 -8.406 -13.641 1 98.81 97 GLU A C 1
ATOM 783 O O . GLU A 1 97 ? -4.25 -9.547 -13.766 1 98.81 97 GLU A O 1
ATOM 788 N N . ALA A 1 98 ? -3.141 -7.832 -14.555 1 98.69 98 ALA A N 1
ATOM 789 C CA . ALA A 1 98 ? -3.025 -8.398 -15.898 1 98.69 98 ALA A CA 1
ATOM 790 C C . ALA A 1 98 ? -1.959 -9.492 -15.945 1 98.69 98 ALA A C 1
ATOM 792 O O . ALA A 1 98 ? -2.203 -10.586 -16.453 1 98.69 98 ALA A O 1
ATOM 793 N N . LYS A 1 99 ? -0.791 -9.258 -15.375 1 98.62 99 LYS A N 1
ATOM 794 C CA . LYS A 1 99 ? 0.376 -10.094 -15.625 1 98.62 99 LYS A CA 1
ATOM 795 C C . LYS A 1 99 ? 0.561 -11.125 -14.516 1 98.62 99 LYS A C 1
ATOM 797 O O . LYS A 1 99 ? 1.29 -12.109 -14.688 1 98.62 99 LYS A O 1
ATOM 802 N N . VAL A 1 100 ? -0.065 -10.938 -13.398 1 98.69 100 VAL A N 1
ATOM 803 C CA . VAL A 1 100 ? 0.128 -11.867 -12.289 1 98.69 100 VAL A CA 1
ATOM 804 C C . VAL A 1 100 ? -1.185 -12.578 -11.977 1 98.69 100 VAL A C 1
ATOM 806 O O . VAL A 1 100 ? -1.344 -13.766 -12.289 1 98.69 100 VAL A O 1
ATOM 809 N N . VAL A 1 101 ? -2.203 -11.812 -11.508 1 98.62 101 VAL A N 1
ATOM 810 C CA . VAL A 1 101 ? -3.473 -12.398 -11.102 1 98.62 101 VAL A CA 1
ATOM 811 C C . VAL A 1 101 ? -4.176 -13.016 -12.312 1 98.62 101 VAL A C 1
ATOM 813 O O . VAL A 1 101 ? -4.672 -14.141 -12.242 1 98.62 101 VAL A O 1
ATOM 816 N N . GLY A 1 102 ? -4.203 -12.266 -13.414 1 97.88 102 GLY A N 1
ATOM 817 C CA . GLY A 1 102 ? -4.855 -12.773 -14.617 1 97.88 102 GLY A CA 1
ATOM 818 C C . GLY A 1 102 ? -4.234 -14.055 -15.133 1 97.88 102 GLY A C 1
ATOM 819 O O . GLY A 1 102 ? -4.949 -14.969 -15.555 1 97.88 102 GLY A O 1
ATOM 820 N N . GLU A 1 103 ? -2.949 -14.141 -15.172 1 96.75 103 GLU A N 1
ATOM 821 C CA . GLU A 1 103 ? -2.236 -15.328 -15.641 1 96.75 103 GLU A CA 1
ATOM 822 C C . GLU A 1 103 ? -2.506 -16.531 -14.734 1 96.75 103 GLU A C 1
ATOM 824 O O . GLU A 1 103 ? -2.664 -17.656 -15.211 1 96.75 103 GLU A O 1
ATOM 829 N N . LEU A 1 104 ? -2.541 -16.312 -13.438 1 97.81 104 LEU A N 1
ATOM 830 C CA . LEU A 1 104 ? -2.812 -17.375 -12.477 1 97.81 104 LEU A CA 1
ATOM 831 C C . LEU A 1 104 ? -4.23 -17.906 -12.648 1 97.81 104 LEU A C 1
ATOM 833 O O . LEU A 1 104 ? -4.465 -19.109 -12.539 1 97.81 104 LEU A O 1
ATOM 837 N N . CYS A 1 105 ? -5.152 -17.078 -12.977 1 95.44 105 CYS A N 1
ATOM 838 C CA . CYS A 1 105 ? -6.555 -17.453 -13.109 1 95.44 105 CYS A CA 1
ATOM 839 C C . CYS A 1 105 ? -6.754 -18.375 -14.305 1 95.44 105 CYS A C 1
ATOM 841 O O . CYS A 1 105 ? -7.617 -19.266 -14.281 1 95.44 105 CYS A O 1
ATOM 843 N N . GLN A 1 106 ? -5.945 -18.266 -15.297 1 93.5 106 GLN A N 1
ATOM 844 C CA . GLN A 1 106 ? -6.074 -19.062 -16.516 1 93.5 106 GLN A CA 1
ATOM 845 C C . GLN A 1 106 ? -5.629 -20.5 -16.281 1 93.5 106 GLN A C 1
ATOM 847 O O . GLN A 1 106 ? -5.984 -21.391 -17.062 1 93.5 106 GLN A O 1
ATOM 852 N N . TYR A 1 107 ? -4.965 -20.75 -15.211 1 93.69 107 TYR A N 1
ATOM 853 C CA . TYR A 1 107 ? -4.344 -22.062 -15.047 1 93.69 107 TYR A CA 1
ATOM 854 C C . TYR A 1 107 ? -5.367 -23.109 -14.609 1 93.69 107 TYR A C 1
ATOM 856 O O . TYR A 1 107 ? -5.137 -24.312 -14.75 1 93.69 107 TYR A O 1
ATOM 864 N N . GLU A 1 108 ? -6.535 -22.609 -14.156 1 93.25 108 GLU A N 1
ATOM 865 C CA . GLU A 1 108 ? -7.613 -23.531 -13.789 1 93.25 108 GLU A CA 1
ATOM 866 C C . GLU A 1 108 ? -8.055 -24.359 -14.984 1 93.25 108 GLU A C 1
ATOM 868 O O . GLU A 1 108 ? -8.242 -25.578 -14.867 1 93.25 108 GLU A O 1
ATOM 873 N N . ALA A 1 109 ? -8.203 -23.734 -16.094 1 95.62 109 ALA A N 1
ATOM 874 C CA . ALA A 1 109 ? -8.609 -24.438 -17.312 1 95.62 109 ALA A CA 1
ATOM 875 C C . ALA A 1 109 ? -7.535 -25.422 -17.766 1 95.62 109 ALA A C 1
ATOM 877 O O . ALA A 1 109 ? -7.855 -26.5 -18.266 1 95.62 109 ALA A O 1
ATOM 878 N N . ILE A 1 110 ? -6.328 -25.047 -17.641 1 96.56 110 ILE A N 1
ATOM 879 C CA . ILE A 1 110 ? -5.215 -25.906 -18.016 1 96.56 110 ILE A CA 1
ATOM 880 C C . ILE A 1 110 ? -5.219 -27.156 -17.156 1 96.56 110 ILE A C 1
ATOM 882 O O . ILE A 1 110 ? -5.047 -28.266 -17.656 1 96.56 110 ILE A O 1
ATOM 886 N N . CYS A 1 111 ? -5.438 -27.062 -15.852 1 96.75 111 CYS A N 1
ATOM 887 C CA . CYS A 1 111 ? -5.5 -28.203 -14.938 1 96.75 111 CYS A CA 1
ATOM 888 C C . CYS A 1 111 ? -6.699 -29.094 -15.258 1 96.75 111 CYS A C 1
ATOM 890 O O . CYS A 1 111 ? -6.594 -30.312 -15.227 1 96.75 111 CYS A O 1
ATOM 892 N N . LYS A 1 112 ? -7.828 -28.484 -15.609 1 97.25 112 LYS A N 1
ATOM 893 C CA . LYS A 1 112 ? -9.023 -29.234 -15.977 1 97.25 112 LYS A CA 1
ATOM 894 C C . LYS A 1 112 ? -8.766 -30.094 -17.219 1 97.25 112 LYS A C 1
ATOM 896 O O . LYS A 1 112 ? -9.156 -31.266 -17.266 1 97.25 112 LYS A O 1
ATOM 901 N N . HIS A 1 113 ? -8.156 -29.531 -18.203 1 97.06 113 HIS A N 1
ATOM 902 C CA . HIS A 1 113 ? -7.824 -30.266 -19.422 1 97.06 113 HIS A CA 1
ATOM 903 C C . HIS A 1 113 ? -6.883 -31.422 -19.141 1 97.06 113 HIS A C 1
ATOM 905 O O . HIS A 1 113 ? -7.055 -32.531 -19.688 1 97.06 113 HIS A O 1
ATOM 911 N N . ALA A 1 114 ? -5.863 -31.188 -18.312 1 97.56 114 ALA A N 1
ATOM 912 C CA . ALA A 1 114 ? -4.918 -32.25 -17.953 1 97.56 114 ALA A CA 1
ATOM 913 C C . ALA A 1 114 ? -5.629 -33.406 -17.25 1 97.56 114 ALA A C 1
ATOM 915 O O . ALA A 1 114 ? -5.328 -34.562 -17.5 1 97.56 114 ALA A O 1
ATOM 916 N N . ARG A 1 115 ? -6.59 -33.062 -16.391 1 97.12 115 ARG A N 1
ATOM 917 C CA . ARG A 1 115 ? -7.359 -34.094 -15.68 1 97.12 115 ARG A CA 1
ATOM 918 C C . ARG A 1 115 ? -8.219 -34.906 -16.641 1 97.12 115 ARG A C 1
ATOM 920 O O . ARG A 1 115 ? -8.344 -36.125 -16.5 1 97.12 115 ARG A O 1
ATOM 927 N N . GLU A 1 116 ? -8.797 -34.25 -17.625 1 97.5 116 GLU A N 1
ATOM 928 C CA . GLU A 1 116 ? -9.617 -34.906 -18.625 1 97.5 116 GLU A CA 1
ATOM 929 C C . GLU A 1 116 ? -8.789 -35.875 -19.469 1 97.5 116 GLU A C 1
ATOM 931 O O . GLU A 1 116 ? -9.242 -36.969 -19.797 1 97.5 116 GLU A O 1
ATOM 936 N N . GLU A 1 117 ? -7.621 -35.469 -19.812 1 97.12 117 GLU A N 1
ATOM 937 C CA . GLU A 1 117 ? -6.723 -36.344 -20.578 1 97.12 117 GLU A CA 1
ATOM 938 C C . GLU A 1 117 ? -6.352 -37.562 -19.766 1 97.12 117 GLU A C 1
ATOM 940 O O . GLU A 1 117 ? -6.289 -38.688 -20.312 1 97.12 117 GLU A O 1
ATOM 945 N N . LEU A 1 118 ? -6.051 -37.406 -18.531 1 97.19 118 LEU A N 1
ATOM 946 C CA . LEU A 1 118 ? -5.742 -38.531 -17.656 1 97.19 118 LEU A CA 1
ATOM 947 C C . LEU A 1 118 ? -6.93 -39.469 -17.547 1 97.19 118 LEU A C 1
ATOM 949 O O . LEU A 1 118 ? -6.77 -40.688 -17.656 1 97.19 118 LEU A O 1
ATOM 953 N N . LYS A 1 119 ? -8.148 -38.938 -17.391 1 96.81 119 LYS A N 1
ATOM 954 C CA . LYS A 1 119 ? -9.367 -39.719 -17.297 1 96.81 119 LYS A CA 1
ATOM 955 C C . LYS A 1 119 ? -9.602 -40.531 -18.578 1 96.81 119 LYS A C 1
ATOM 957 O O . LYS A 1 119 ? -10 -41.688 -18.531 1 96.81 119 LYS A O 1
ATOM 962 N N . HIS A 1 120 ? -9.406 -39.875 -19.688 1 97.12 120 HIS A N 1
ATOM 963 C CA . HIS A 1 120 ? -9.539 -40.562 -20.969 1 97.12 120 HIS A CA 1
ATOM 964 C C . HIS A 1 120 ? -8.594 -41.75 -21.078 1 97.12 120 HIS A C 1
ATOM 966 O O . HIS A 1 120 ? -9.008 -42.844 -21.5 1 97.12 120 HIS A O 1
ATOM 972 N N . THR A 1 121 ? -7.348 -41.562 -20.672 1 96 121 THR A N 1
ATOM 973 C CA . THR A 1 121 ? -6.355 -42.625 -20.734 1 96 121 THR A CA 1
ATOM 974 C C . THR A 1 121 ? -6.734 -43.781 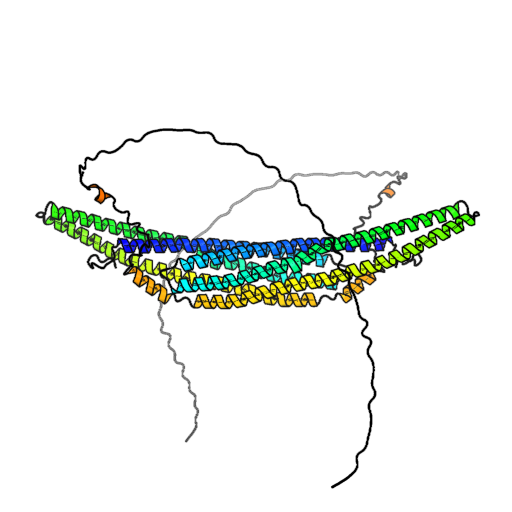-19.812 1 96 121 THR A C 1
ATOM 976 O O . THR A 1 121 ? -6.543 -44.938 -20.141 1 96 121 THR A O 1
ATOM 979 N N . MET A 1 122 ? -7.281 -43.406 -18.656 1 94.5 122 MET A N 1
ATOM 980 C CA . MET A 1 122 ? -7.711 -44.406 -17.703 1 94.5 122 MET A CA 1
ATOM 981 C C . MET A 1 122 ? -8.852 -45.25 -18.281 1 94.5 122 MET A C 1
ATOM 983 O O . MET A 1 122 ? -8.906 -46.469 -18.078 1 94.5 122 MET A O 1
ATOM 987 N N . ASN A 1 123 ? -9.734 -44.656 -19.047 1 96.31 123 ASN A N 1
ATOM 988 C CA . ASN A 1 123 ? -10.836 -45.344 -19.703 1 96.31 123 ASN A CA 1
ATOM 989 C C . ASN A 1 123 ? -10.32 -46.312 -20.781 1 96.31 123 ASN A C 1
ATOM 991 O O . ASN A 1 123 ? -10.836 -47.438 -20.906 1 96.31 123 ASN A O 1
ATOM 995 N N . VAL A 1 124 ? -9.375 -45.812 -21.531 1 96.69 124 VAL A N 1
ATOM 996 C CA . VAL A 1 124 ? -8.781 -46.656 -22.562 1 96.69 124 VAL A CA 1
ATOM 997 C C . VAL A 1 124 ? -8.102 -47.844 -21.922 1 96.69 124 VAL A C 1
ATOM 999 O O . VAL A 1 124 ? -8.164 -48.969 -22.453 1 96.69 124 VAL A O 1
ATOM 1002 N N . ARG A 1 125 ? -7.449 -47.656 -20.797 1 94.38 125 ARG A N 1
ATOM 1003 C CA . ARG A 1 125 ? -6.809 -48.75 -20.047 1 94.38 125 ARG A CA 1
ATOM 1004 C C . ARG A 1 125 ? -7.836 -49.75 -19.562 1 94.38 125 ARG A C 1
ATOM 1006 O O . ARG A 1 125 ? -7.602 -50.969 -19.641 1 94.38 125 ARG A O 1
ATOM 1013 N N . GLU A 1 126 ? -8.984 -49.281 -19.078 1 94.5 126 GLU A N 1
ATOM 1014 C CA . GLU A 1 126 ? -10.047 -50.188 -18.625 1 94.5 126 GLU A CA 1
ATOM 1015 C C . GLU A 1 126 ? -10.578 -51.062 -19.75 1 94.5 126 GLU A C 1
ATOM 1017 O O . GLU A 1 126 ? -10.891 -52.219 -19.547 1 94.5 126 GLU A O 1
ATOM 1022 N N . LYS A 1 127 ? -10.664 -50.5 -20.922 1 96.19 127 LYS A N 1
ATOM 1023 C CA . LYS A 1 127 ? -11.094 -51.25 -22.094 1 96.19 127 LYS A CA 1
ATOM 1024 C C . LYS A 1 127 ? -10.094 -52.375 -22.438 1 96.19 127 LYS A C 1
ATOM 1026 O O . LYS A 1 127 ? -10.484 -53.469 -22.797 1 96.19 127 LYS A O 1
ATOM 1031 N N . GLU A 1 128 ? -8.844 -52 -22.328 1 95.31 128 GLU A N 1
ATOM 1032 C CA . GLU A 1 128 ? -7.801 -52.969 -22.578 1 95.31 128 GLU A CA 1
ATOM 1033 C C . GLU A 1 128 ? -7.879 -54.125 -21.578 1 95.31 128 GLU A C 1
ATOM 1035 O O . GLU A 1 128 ? -7.773 -55.281 -21.953 1 95.31 128 GLU A O 1
ATOM 1040 N N . LEU A 1 129 ? -8.086 -53.781 -20.312 1 94.38 129 LEU A N 1
ATOM 1041 C CA . LEU A 1 129 ? -8.18 -54.781 -19.266 1 94.38 129 LEU A CA 1
ATOM 1042 C C . LEU A 1 129 ? -9.406 -55.688 -19.453 1 94.38 129 LEU A C 1
ATOM 1044 O O . LEU A 1 129 ? -9.367 -56.875 -19.172 1 94.38 129 LEU A O 1
ATOM 1048 N N . ALA A 1 130 ? -10.492 -55.062 -19.953 1 96.25 130 ALA A N 1
ATOM 1049 C CA . ALA A 1 130 ? -11.711 -55.812 -20.234 1 96.25 130 ALA A CA 1
ATOM 1050 C C . ALA A 1 130 ? -11.484 -56.844 -21.344 1 96.25 130 ALA A C 1
ATOM 1052 O O . ALA A 1 130 ? -11.969 -57.969 -21.281 1 96.25 130 ALA A O 1
ATOM 1053 N N . ARG A 1 131 ? -10.758 -56.438 -22.422 1 97.12 131 ARG A N 1
ATOM 1054 C CA . ARG A 1 131 ? -10.453 -57.344 -23.516 1 97.12 131 ARG A CA 1
ATOM 1055 C C . ARG A 1 131 ? -9.531 -58.469 -23.078 1 97.12 131 ARG A C 1
ATOM 1057 O O . ARG A 1 131 ? -9.641 -59.594 -23.562 1 97.12 131 ARG A O 1
ATOM 1064 N N . LYS A 1 132 ? -8.625 -58.125 -22.188 1 95.69 132 LYS A N 1
ATOM 1065 C CA . LYS A 1 132 ? -7.742 -59.156 -21.625 1 95.69 132 LYS A CA 1
ATOM 1066 C C . LYS A 1 132 ? -8.531 -60.188 -20.844 1 95.69 132 LYS A C 1
ATOM 1068 O O . LYS A 1 132 ? -8.258 -61.406 -20.938 1 95.69 132 LYS A O 1
ATOM 1073 N N . LYS A 1 133 ? -9.523 -59.75 -20.109 1 95.88 133 LYS A N 1
ATOM 1074 C CA . LYS A 1 133 ? -10.367 -60.688 -19.344 1 95.88 133 LYS A CA 1
ATOM 1075 C C . LYS A 1 133 ? -11.164 -61.594 -20.266 1 95.88 133 LYS A C 1
ATOM 1077 O O . LYS A 1 133 ? -11.336 -62.781 -19.969 1 95.88 133 LYS A O 1
ATOM 1082 N N . VAL A 1 134 ? -11.648 -61.031 -21.359 1 96.12 134 VAL A N 1
ATOM 1083 C CA . VAL A 1 134 ? -12.398 -61.812 -22.328 1 96.12 134 VAL A CA 1
ATOM 1084 C C . VAL A 1 134 ? -11.516 -62.906 -22.922 1 96.12 134 VAL A C 1
ATOM 1086 O O . VAL A 1 134 ? -11.961 -64.062 -23.078 1 96.12 134 VAL A O 1
ATOM 1089 N N . LEU A 1 135 ? -10.281 -62.531 -23.234 1 96.31 135 LEU A N 1
ATOM 1090 C CA . LEU A 1 135 ? -9.344 -63.531 -23.781 1 96.31 135 LEU A CA 1
ATOM 1091 C C . LEU A 1 135 ? -9.031 -64.625 -22.766 1 96.31 135 LEU A C 1
ATOM 1093 O O . LEU A 1 135 ? -9.023 -65.812 -23.109 1 96.31 135 LEU A O 1
ATOM 1097 N N . ASP A 1 136 ? -8.812 -64.188 -21.484 1 95.81 136 ASP A N 1
ATOM 1098 C CA . ASP A 1 136 ? -8.5 -65.125 -20.438 1 95.81 136 ASP A CA 1
ATOM 1099 C C . ASP A 1 136 ? -9.656 -66.125 -20.219 1 95.81 136 ASP A C 1
ATOM 1101 O O . ASP A 1 136 ? -9.438 -67.312 -20.031 1 95.81 136 ASP A O 1
ATOM 1105 N N . LYS A 1 137 ? -10.844 -65.625 -20.281 1 95 137 LYS A N 1
ATOM 1106 C CA . LYS A 1 137 ? -12.023 -66.5 -20.125 1 95 137 LYS A CA 1
ATOM 1107 C C . LYS A 1 137 ? -12.172 -67.438 -21.297 1 95 137 LYS A C 1
ATOM 1109 O O . LYS A 1 137 ? -12.562 -68.625 -21.109 1 95 137 LYS A O 1
ATOM 1114 N N . ALA A 1 138 ? -11.859 -67 -22.484 1 93.94 138 ALA A N 1
ATOM 1115 C CA . ALA A 1 138 ? -11.945 -67.812 -23.672 1 93.94 138 ALA A CA 1
ATOM 1116 C C . ALA A 1 138 ? -10.938 -68.938 -23.625 1 93.94 138 ALA A C 1
ATOM 1118 O O . ALA A 1 138 ? -11.234 -70.062 -24.031 1 93.94 138 ALA A O 1
ATOM 1119 N N . LYS A 1 139 ? -9.766 -68.688 -23.078 1 94.31 139 LYS A N 1
ATOM 1120 C CA . LYS A 1 139 ? -8.711 -69.688 -22.969 1 94.31 139 LYS A CA 1
ATOM 1121 C C . LYS A 1 139 ? -9.039 -70.688 -21.906 1 94.31 139 LYS A C 1
ATOM 1123 O O . LYS A 1 139 ? -8.68 -71.875 -22.031 1 94.31 139 LYS A O 1
ATOM 1128 N N . GLU A 1 140 ? -9.727 -70.188 -20.875 1 93.81 140 GLU A N 1
ATOM 1129 C CA . GLU A 1 140 ? -10.047 -71.062 -19.75 1 93.81 140 GLU A CA 1
ATOM 1130 C C . GLU A 1 140 ? -11.258 -72 -20.062 1 93.81 140 GLU A C 1
ATOM 1132 O O . GLU A 1 140 ? -11.266 -73.188 -19.734 1 93.81 140 GLU A O 1
ATOM 1137 N N . ARG A 1 141 ? -12.266 -71.5 -20.719 1 91.38 141 ARG A N 1
ATOM 1138 C CA . ARG A 1 141 ? -13.539 -72.188 -20.891 1 91.38 141 ARG A CA 1
ATOM 1139 C C . ARG A 1 141 ? -13.531 -73.062 -22.172 1 91.38 141 ARG A C 1
ATOM 1141 O O . ARG A 1 141 ? -14.18 -74.062 -22.234 1 91.38 141 ARG A O 1
ATOM 1148 N N . GLN A 1 142 ? -12.922 -72.438 -23.234 1 90.69 142 GLN A N 1
ATOM 1149 C CA . GLN A 1 142 ? -12.969 -73.125 -24.531 1 90.69 142 GLN A CA 1
ATOM 1150 C C . GLN A 1 142 ? -11.586 -73.125 -25.188 1 90.69 142 GLN A C 1
ATOM 1152 O O . GLN A 1 142 ? -11.398 -72.625 -26.281 1 90.69 142 GLN A O 1
ATOM 1157 N N . PRO A 1 143 ? -10.742 -73.875 -24.641 1 85.5 143 PRO A N 1
ATOM 1158 C CA . PRO A 1 143 ? -9.367 -73.812 -25.156 1 85.5 143 PRO A CA 1
ATOM 1159 C C . PRO A 1 143 ? -9.25 -74.375 -26.562 1 85.5 143 PRO A C 1
ATOM 1161 O O . PRO A 1 143 ? -8.336 -74.062 -27.297 1 85.5 143 PRO A O 1
ATOM 1164 N N . PHE A 1 144 ? -10.266 -75.188 -27.016 1 91.44 144 PHE A N 1
ATOM 1165 C CA . PHE A 1 144 ? -10.141 -75.812 -28.297 1 91.44 144 PHE A CA 1
ATOM 1166 C C . PHE A 1 144 ? -10.859 -75.062 -29.391 1 91.44 144 PHE A C 1
ATOM 1168 O O . PHE A 1 144 ? -10.719 -75.375 -30.578 1 91.44 144 PHE A O 1
ATOM 1175 N N . ASN A 1 145 ? -11.648 -74.062 -28.953 1 92 145 ASN A N 1
ATOM 1176 C CA . ASN A 1 145 ? -12.242 -73.188 -29.922 1 92 145 ASN A CA 1
ATOM 1177 C C . ASN A 1 145 ? -11.234 -72.125 -30.422 1 92 145 ASN A C 1
ATOM 1179 O O . ASN A 1 145 ? -11.234 -71 -29.969 1 92 145 ASN A O 1
ATOM 1183 N N . ARG A 1 146 ? -10.422 -72.5 -31.438 1 91.38 146 ARG A N 1
ATOM 1184 C CA . ARG A 1 146 ? -9.289 -71.75 -31.906 1 91.38 146 ARG A CA 1
ATOM 1185 C C . ARG A 1 146 ? -9.75 -70.438 -32.562 1 91.38 146 ARG A C 1
ATOM 1187 O O . ARG A 1 146 ? -9.055 -69.438 -32.469 1 91.38 146 ARG A O 1
ATOM 1194 N N . GLN A 1 147 ? -10.906 -70.562 -33.188 1 93.19 147 GLN A N 1
ATOM 1195 C CA . GLN A 1 14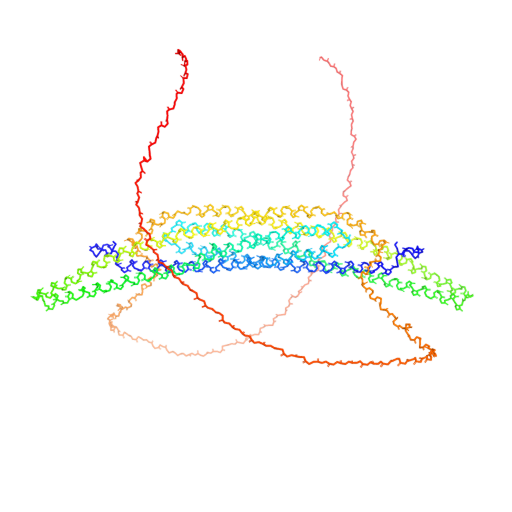7 ? -11.43 -69.375 -33.844 1 93.19 147 GLN A CA 1
ATOM 1196 C C . GLN A 1 147 ? -11.75 -68.25 -32.844 1 93.19 147 GLN A C 1
ATOM 1198 O O . GLN A 1 147 ? -11.398 -67.125 -33.062 1 93.19 147 GLN A O 1
ATOM 1203 N N . GLN A 1 148 ? -12.336 -68.688 -31.734 1 93.12 148 GLN A N 1
ATOM 1204 C CA . GLN A 1 148 ? -12.711 -67.688 -30.703 1 93.12 148 GLN A CA 1
ATOM 1205 C C . GLN A 1 148 ? -11.484 -67.125 -30 1 93.12 148 GLN A C 1
ATOM 1207 O O . GLN A 1 148 ? -11.422 -65.938 -29.719 1 93.12 148 GLN A O 1
ATOM 1212 N N . VAL A 1 149 ? -10.531 -67.875 -29.672 1 95 149 VAL A N 1
ATOM 1213 C CA . VAL A 1 149 ? -9.305 -67.438 -29.016 1 95 149 VAL A CA 1
ATOM 1214 C C . VAL A 1 149 ? -8.523 -66.5 -29.922 1 95 149 VAL A C 1
ATOM 1216 O O . VAL A 1 149 ? -8.023 -65.438 -29.484 1 95 149 VAL A O 1
ATOM 1219 N N . THR A 1 150 ? -8.492 -66.875 -31.25 1 95.06 150 THR A N 1
ATOM 1220 C CA . THR A 1 150 ? -7.777 -66.062 -32.219 1 95.06 150 THR A CA 1
ATOM 1221 C C . THR A 1 150 ? -8.445 -64.688 -32.344 1 95.06 150 THR A C 1
ATOM 1223 O O . THR A 1 150 ? -7.758 -63.656 -32.469 1 95.06 150 THR A O 1
ATOM 1226 N N . TYR A 1 151 ? -9.742 -64.688 -32.312 1 95.75 151 TYR A N 1
ATOM 1227 C CA . TYR A 1 151 ? -10.484 -63.438 -32.406 1 95.75 151 TYR A CA 1
ATOM 1228 C C . TYR A 1 151 ? -10.227 -62.594 -31.156 1 95.75 151 TYR A C 1
ATOM 1230 O O . TYR A 1 151 ? -9.953 -61.375 -31.281 1 95.75 151 TYR A O 1
ATOM 1238 N N . ALA A 1 152 ? -10.305 -63.156 -29.984 1 95.69 152 ALA A N 1
ATOM 1239 C CA . ALA A 1 152 ? -10.07 -62.438 -28.734 1 95.69 152 ALA A CA 1
ATOM 1240 C C . ALA A 1 152 ? -8.641 -61.906 -28.672 1 95.69 152 ALA A C 1
ATOM 1242 O O . ALA A 1 152 ? -8.406 -60.812 -28.141 1 95.69 152 ALA A O 1
ATOM 1243 N N . GLU A 1 153 ? -7.727 -62.656 -29.141 1 96.31 153 GLU A N 1
ATOM 1244 C CA . GLU A 1 153 ? -6.336 -62.219 -29.203 1 96.31 153 GLU A CA 1
ATOM 124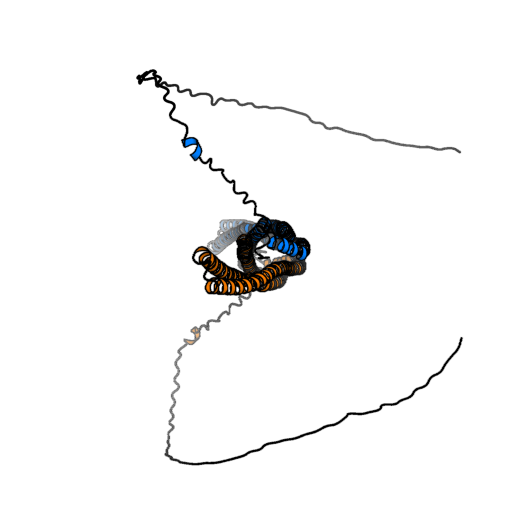5 C C . GLU A 1 153 ? -6.184 -61 -30.125 1 96.31 153 GLU A C 1
ATOM 1247 O O . GLU A 1 153 ? -5.449 -60.062 -29.797 1 96.31 153 GLU A O 1
ATOM 1252 N N . SER A 1 154 ? -6.93 -61.094 -31.266 1 96.75 154 SER A N 1
ATOM 1253 C CA . SER A 1 154 ? -6.879 -59.969 -32.188 1 96.75 154 SER A CA 1
ATOM 1254 C C . SER A 1 154 ? -7.48 -58.719 -31.594 1 96.75 154 SER A C 1
ATOM 1256 O O . SER A 1 154 ? -6.949 -57.594 -31.781 1 96.75 154 SER A O 1
ATOM 1258 N N . GLU A 1 155 ? -8.516 -58.844 -30.812 1 97.06 155 GLU A N 1
ATOM 1259 C CA . GLU A 1 155 ? -9.164 -57.719 -30.156 1 97.06 155 GLU A CA 1
ATOM 1260 C C . GLU A 1 155 ? -8.273 -57.125 -29.062 1 97.06 155 GLU A C 1
ATOM 1262 O O . GLU A 1 155 ? -8.234 -55.906 -28.875 1 97.06 155 GLU A O 1
ATOM 1267 N N . LEU A 1 156 ? -7.621 -57.938 -28.359 1 97.06 156 LEU A N 1
ATOM 1268 C CA . LEU A 1 156 ? -6.695 -57.469 -27.328 1 97.06 156 LEU A CA 1
ATOM 1269 C C . LEU A 1 156 ? -5.52 -56.719 -27.953 1 97.06 156 LEU A C 1
ATOM 1271 O O . LEU A 1 156 ? -5.062 -55.719 -27.406 1 97.06 156 LEU A O 1
ATOM 1275 N N . LEU A 1 157 ? -5.062 -57.281 -29.062 1 97.19 157 LEU A N 1
ATOM 1276 C CA . LEU A 1 157 ? -3.945 -56.625 -29.75 1 97.19 157 LEU A CA 1
ATOM 1277 C C . LEU A 1 157 ? -4.324 -55.219 -30.203 1 97.19 157 LEU A C 1
ATOM 1279 O O . LEU A 1 157 ? -3.514 -54.312 -30.109 1 97.19 157 LEU A O 1
ATOM 1283 N N . LYS A 1 158 ? -5.562 -55.094 -30.656 1 97.31 158 LYS A N 1
ATOM 1284 C CA . LYS A 1 158 ? -6.055 -53.781 -31.078 1 97.31 158 LYS A CA 1
ATOM 1285 C C . LYS A 1 158 ? -6.172 -52.844 -29.891 1 97.31 158 LYS A C 1
ATOM 1287 O O . LYS A 1 158 ? -5.758 -51.688 -29.984 1 97.31 158 LYS A O 1
ATOM 1292 N N . ALA A 1 159 ? -6.699 -53.312 -28.812 1 96.44 159 ALA A N 1
ATOM 1293 C CA . ALA A 1 159 ? -6.859 -52.5 -27.609 1 96.44 159 ALA A CA 1
ATOM 1294 C C . ALA A 1 159 ? -5.504 -52.125 -27.016 1 96.44 159 ALA A C 1
ATOM 1296 O O . ALA A 1 159 ? -5.328 -51 -26.5 1 96.44 159 ALA A O 1
ATOM 1297 N N . SER A 1 160 ? -4.566 -53.031 -27.062 1 95.19 160 SER A N 1
ATOM 1298 C CA . SER A 1 160 ? -3.23 -52.781 -26.531 1 95.19 160 SER A CA 1
ATOM 1299 C C . SER A 1 160 ? -2.488 -51.75 -27.375 1 95.19 160 SER A C 1
ATOM 1301 O O . SER A 1 160 ? -1.724 -50.938 -26.844 1 95.19 160 SER A O 1
ATOM 1303 N N . ALA A 1 161 ? -2.729 -51.781 -28.672 1 95.62 161 ALA A N 1
ATOM 1304 C CA . ALA A 1 161 ? -2.131 -50.781 -29.562 1 95.62 161 ALA A CA 1
ATOM 1305 C C . ALA A 1 161 ? -2.688 -49.375 -29.281 1 95.62 161 ALA A C 1
ATOM 1307 O O . ALA A 1 161 ? -1.943 -48.406 -29.266 1 95.62 161 ALA A O 1
ATOM 1308 N N . GLU A 1 162 ? -3.961 -49.375 -29.062 1 95.94 162 GLU A N 1
ATOM 1309 C CA . GLU A 1 162 ? -4.59 -48.125 -28.703 1 95.94 162 GLU A CA 1
ATOM 1310 C C . GLU A 1 162 ? -4.07 -47.594 -27.359 1 95.94 162 GLU A C 1
ATOM 1312 O O . GLU A 1 162 ? -3.814 -46.406 -27.203 1 95.94 162 GLU A O 1
ATOM 1317 N N . MET A 1 163 ? -3.934 -48.469 -26.438 1 94.12 163 MET A N 1
ATOM 1318 C CA . MET A 1 163 ? -3.428 -48.094 -25.109 1 94.12 163 MET A CA 1
ATOM 1319 C C . MET A 1 163 ? -1.998 -47.562 -25.203 1 94.12 163 MET A C 1
ATOM 1321 O O . MET A 1 163 ? -1.653 -46.562 -24.562 1 94.12 163 MET A O 1
ATOM 1325 N 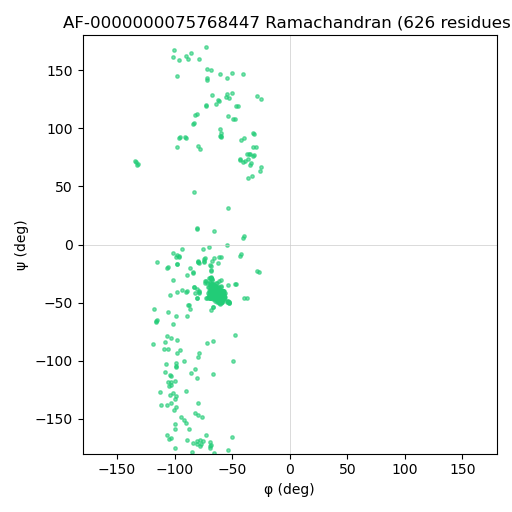N . SER A 1 164 ? -1.189 -48.25 -25.969 1 94.25 164 SER A N 1
ATOM 1326 C CA . SER A 1 164 ? 0.198 -47.844 -26.141 1 94.25 164 SER A CA 1
ATOM 1327 C C . SER A 1 164 ? 0.285 -46.438 -26.734 1 94.25 164 SER A C 1
ATOM 1329 O O . SER A 1 164 ? 1.081 -45.625 -26.281 1 94.25 164 SER A O 1
ATOM 1331 N N . ARG A 1 165 ? -0.671 -46.125 -27.672 1 96.06 165 ARG A N 1
ATOM 1332 C CA . ARG A 1 165 ? -0.709 -44.812 -28.297 1 96.06 165 ARG A CA 1
ATOM 1333 C C . ARG A 1 165 ? -1.188 -43.75 -27.312 1 96.06 165 ARG A C 1
ATOM 1335 O O . ARG A 1 165 ? -0.589 -42.656 -27.188 1 96.06 165 ARG A O 1
ATOM 1342 N N . THR A 1 166 ? -2.178 -44.031 -26.641 1 95.75 166 THR A N 1
ATOM 1343 C CA . THR A 1 166 ? -2.77 -43.094 -25.672 1 95.75 166 THR A CA 1
ATOM 1344 C C . THR A 1 166 ? -1.822 -42.844 -24.516 1 95.75 166 THR A C 1
ATOM 1346 O O . THR A 1 166 ? -1.725 -41.719 -24.016 1 95.75 166 THR A O 1
ATOM 1349 N N . ALA A 1 167 ? -1.121 -43.906 -24.031 1 91.5 167 ALA A N 1
ATOM 1350 C CA . ALA A 1 167 ? -0.168 -43.781 -22.938 1 91.5 167 ALA A CA 1
ATOM 1351 C C . ALA A 1 167 ? 1.006 -42.875 -23.328 1 91.5 167 ALA A C 1
ATOM 1353 O O . ALA A 1 167 ? 1.489 -42.094 -22.516 1 91.5 167 ALA A O 1
ATOM 1354 N N . LYS A 1 168 ? 1.439 -43.094 -24.562 1 93.06 168 LYS A N 1
ATOM 1355 C CA . LYS A 1 168 ? 2.508 -42.25 -25.062 1 93.06 168 LYS A CA 1
ATOM 1356 C C . LYS A 1 168 ? 2.059 -40.781 -25.125 1 93.06 168 LYS A C 1
ATOM 1358 O O . LYS A 1 168 ? 2.803 -39.875 -24.734 1 93.06 168 LYS A O 1
ATOM 1363 N N . GLY A 1 169 ? 0.852 -40.594 -25.609 1 95.06 169 GLY A N 1
ATOM 1364 C CA . GLY A 1 169 ? 0.293 -39.25 -25.641 1 95.06 169 GLY A CA 1
ATOM 1365 C C . GLY A 1 169 ? 0.163 -38.625 -24.266 1 95.06 169 GLY A C 1
ATOM 1366 O O . GLY A 1 169 ? 0.446 -37.438 -24.094 1 95.06 169 GLY A O 1
ATOM 1367 N N . LEU A 1 170 ? -0.275 -39.344 -23.312 1 95.62 170 LEU A N 1
ATOM 1368 C CA . LEU A 1 170 ? -0.423 -38.844 -21.953 1 95.62 170 LEU A CA 1
ATOM 1369 C C . LEU A 1 170 ? 0.927 -38.438 -21.375 1 95.62 170 LEU A C 1
ATOM 1371 O O . LEU A 1 170 ? 1.035 -37.406 -20.703 1 95.62 170 LEU A O 1
ATOM 1375 N N . SER A 1 171 ? 1.95 -39.312 -21.578 1 92.56 171 SER A N 1
ATOM 1376 C CA . SER A 1 171 ? 3.293 -39 -21.094 1 92.56 171 SER A CA 1
ATOM 1377 C C . SER A 1 171 ? 3.795 -37.688 -21.656 1 92.56 171 SER A C 1
ATOM 1379 O O . SER A 1 171 ? 4.359 -36.875 -20.938 1 92.56 171 SER A O 1
ATOM 1381 N N . GLU A 1 172 ? 3.541 -37.5 -22.922 1 95.38 172 GLU A N 1
ATOM 1382 C CA . GLU A 1 172 ? 3.969 -36.25 -23.578 1 95.38 172 GLU A CA 1
ATOM 1383 C C . GLU A 1 172 ? 3.197 -35.062 -23.031 1 95.38 172 GLU A C 1
ATOM 1385 O O . GLU A 1 172 ? 3.779 -34 -22.781 1 95.38 172 GLU A O 1
ATOM 1390 N N . GLN A 1 173 ? 1.924 -35.219 -22.906 1 96.31 173 GLN A N 1
ATOM 1391 C CA . GLN A 1 173 ? 1.086 -34.125 -22.406 1 96.31 173 GLN A CA 1
ATOM 1392 C C . GLN A 1 173 ? 1.433 -33.781 -20.953 1 96.31 173 GLN A C 1
ATOM 1394 O O . GLN A 1 173 ? 1.364 -32.625 -20.562 1 96.31 173 GLN A O 1
ATOM 1399 N N . THR A 1 174 ? 1.729 -34.75 -20.188 1 96.62 174 THR A N 1
ATOM 1400 C CA . THR A 1 174 ? 2.1 -34.531 -18.797 1 96.62 174 THR A CA 1
ATOM 1401 C C . THR A 1 174 ? 3.412 -33.781 -18.703 1 96.62 174 THR A C 1
ATOM 1403 O O . THR A 1 174 ? 3.551 -32.875 -17.875 1 96.62 174 THR A O 1
ATOM 1406 N N . GLU A 1 175 ? 4.348 -34.188 -19.516 1 96.19 175 GLU A N 1
ATOM 1407 C CA . GLU A 1 175 ? 5.609 -33.438 -19.562 1 96.19 175 GLU A CA 1
ATOM 1408 C C . GLU A 1 175 ? 5.391 -32 -19.969 1 96.19 175 GLU A C 1
ATOM 1410 O O . GLU A 1 175 ? 6.02 -31.094 -19.422 1 96.19 175 GLU A O 1
ATOM 1415 N N . PHE A 1 176 ? 4.551 -31.797 -20.938 1 97.06 176 PHE A N 1
ATOM 1416 C CA . PHE A 1 176 ? 4.227 -30.453 -21.375 1 97.06 176 PHE A CA 1
ATOM 1417 C C . PHE A 1 176 ? 3.578 -29.641 -20.25 1 97.06 176 PHE A C 1
ATOM 1419 O O . PHE A 1 176 ? 3.877 -28.469 -20.078 1 97.06 176 PHE A O 1
ATOM 1426 N N . PHE A 1 177 ? 2.711 -30.25 -19.578 1 97.75 177 PHE A N 1
ATOM 1427 C CA . PHE A 1 177 ? 2.035 -29.625 -18.438 1 97.75 177 PHE A CA 1
ATOM 1428 C C . PHE A 1 177 ? 3.043 -29.156 -17.406 1 97.75 177 PHE A C 1
ATOM 1430 O O . PHE A 1 177 ? 2.957 -28.016 -16.922 1 97.75 177 PHE A O 1
ATOM 1437 N N . GLU A 1 178 ? 3.98 -30.016 -17.094 1 97.69 178 GLU A N 1
ATOM 1438 C CA . GLU A 1 178 ? 4.988 -29.672 -16.094 1 97.69 178 GLU A CA 1
ATOM 1439 C C . GLU A 1 178 ? 5.902 -28.547 -16.594 1 97.69 178 GLU A C 1
ATOM 1441 O O . GLU A 1 178 ? 6.238 -27.641 -15.836 1 97.69 178 GLU A O 1
ATOM 1446 N N . ARG A 1 179 ? 6.324 -28.641 -17.812 1 97.56 179 ARG A N 1
ATOM 1447 C CA . ARG A 1 179 ? 7.184 -27.625 -18.391 1 97.56 179 ARG A CA 1
ATOM 1448 C C . ARG A 1 179 ? 6.496 -26.266 -18.391 1 97.56 179 ARG A C 1
ATOM 1450 O O . ARG A 1 179 ? 7.109 -25.25 -18.031 1 97.56 179 ARG A O 1
ATOM 1457 N N . ARG A 1 180 ? 5.309 -26.266 -18.781 1 96.62 180 ARG A N 1
ATOM 1458 C CA . ARG A 1 180 ? 4.535 -25.031 -18.812 1 96.62 180 ARG A CA 1
ATOM 1459 C C . ARG A 1 180 ? 4.395 -24.438 -17.422 1 96.62 180 ARG A C 1
ATOM 1461 O O . ARG A 1 180 ? 4.512 -23.219 -17.25 1 96.62 180 ARG A O 1
ATOM 1468 N N . LYS A 1 181 ? 4.055 -25.219 -16.453 1 97.5 181 LYS A N 1
ATOM 1469 C CA . LYS A 1 181 ? 3.93 -24.766 -15.078 1 97.5 181 LYS A CA 1
ATOM 1470 C 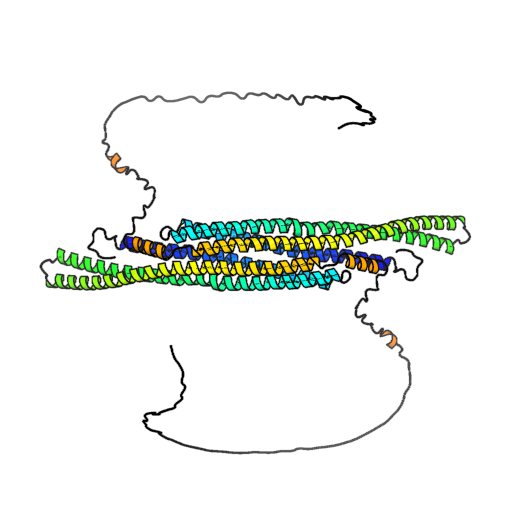C . LYS A 1 181 ? 5.207 -24.062 -14.609 1 97.5 181 LYS A C 1
ATOM 1472 O O . LYS A 1 181 ? 5.152 -22.984 -14.039 1 97.5 181 LYS A O 1
ATOM 1477 N N . LEU A 1 182 ? 6.371 -24.688 -14.836 1 98.06 182 LEU A N 1
ATOM 1478 C CA . LEU A 1 182 ? 7.652 -24.156 -14.398 1 98.06 182 LEU A CA 1
ATOM 1479 C C . LEU A 1 182 ? 7.945 -22.828 -15.078 1 98.06 182 LEU A C 1
ATOM 1481 O O . LEU A 1 182 ? 8.305 -21.844 -14.414 1 98.06 182 LEU A O 1
ATOM 1485 N N . GLN A 1 183 ? 7.727 -22.797 -16.359 1 96.88 183 GLN A N 1
ATOM 1486 C CA . GLN A 1 183 ? 8.031 -21.594 -17.141 1 96.88 183 GLN A CA 1
ATOM 1487 C C . GLN A 1 183 ? 7.078 -20.453 -16.781 1 96.88 183 GLN A C 1
ATOM 1489 O O . GLN A 1 183 ? 7.508 -19.312 -16.609 1 96.88 183 GLN A O 1
ATOM 1494 N N . GLN A 1 184 ? 5.824 -20.75 -16.703 1 96.12 184 GLN A N 1
ATOM 1495 C CA . GLN A 1 184 ? 4.824 -19.734 -16.406 1 96.12 184 GLN A CA 1
ATOM 1496 C C . GLN A 1 184 ? 4.992 -19.172 -14.992 1 96.12 184 GLN A C 1
ATOM 1498 O O . GLN A 1 184 ? 4.82 -17.984 -14.766 1 96.12 184 GLN A O 1
ATOM 1503 N N . LEU A 1 185 ? 5.23 -20.047 -14.07 1 97.81 185 LEU A N 1
ATOM 1504 C CA . LEU A 1 185 ? 5.418 -19.594 -12.695 1 97.81 185 LEU A CA 1
ATOM 1505 C C . LEU A 1 185 ? 6.637 -18.688 -12.586 1 97.81 185 LEU A C 1
ATOM 1507 O O . LEU A 1 185 ? 6.586 -17.656 -11.914 1 97.81 185 LEU A O 1
ATOM 1511 N N . LYS A 1 186 ? 7.723 -19.062 -13.188 1 97.88 186 LYS A N 1
ATOM 1512 C CA . LYS A 1 186 ? 8.93 -18.25 -13.18 1 97.88 186 LYS A CA 1
ATOM 1513 C C . LYS A 1 186 ? 8.664 -16.875 -13.812 1 97.88 186 LYS A C 1
ATOM 1515 O O . LYS A 1 186 ? 9.078 -15.852 -13.273 1 97.88 186 LYS A O 1
ATOM 1520 N N . THR A 1 187 ? 8.008 -16.906 -14.953 1 98.12 187 THR A N 1
ATOM 1521 C CA . THR A 1 187 ? 7.688 -15.664 -15.648 1 98.12 187 THR A CA 1
ATOM 1522 C C . THR A 1 187 ? 6.781 -14.781 -14.789 1 98.12 187 THR A C 1
ATOM 1524 O O . THR A 1 187 ? 6.996 -13.578 -14.68 1 98.12 187 THR A O 1
ATOM 1527 N N . LEU A 1 188 ? 5.793 -15.352 -14.219 1 98.25 188 LEU A N 1
ATOM 1528 C CA . LEU A 1 188 ? 4.832 -14.656 -13.375 1 98.25 188 LEU A CA 1
ATOM 1529 C C . LEU A 1 188 ? 5.527 -14.008 -12.18 1 98.25 188 LEU A C 1
ATOM 1531 O O . LEU A 1 188 ? 5.277 -12.844 -11.867 1 98.25 188 LEU A O 1
ATOM 1535 N N . LEU A 1 189 ? 6.352 -14.734 -11.508 1 98.81 189 LEU A N 1
ATOM 1536 C CA . LEU A 1 189 ? 7.074 -14.211 -10.352 1 98.81 189 LEU A CA 1
ATOM 1537 C C . LEU A 1 189 ? 8.031 -13.102 -10.773 1 98.81 189 LEU A C 1
ATOM 1539 O O . LEU A 1 189 ? 8.156 -12.094 -10.07 1 98.81 189 LEU A O 1
ATOM 1543 N N . SER A 1 190 ? 8.711 -13.281 -11.883 1 98.88 190 SER A N 1
ATOM 1544 C CA . SER A 1 190 ? 9.594 -12.242 -12.406 1 98.88 190 SER A CA 1
ATOM 1545 C C . SER A 1 190 ? 8.828 -10.969 -12.734 1 98.88 190 SER A C 1
ATOM 1547 O O . SER A 1 190 ? 9.289 -9.867 -12.438 1 98.88 190 SER A O 1
ATOM 1549 N N . ASP A 1 191 ? 7.688 -11.141 -13.336 1 98.88 191 ASP A N 1
ATOM 1550 C CA . ASP A 1 191 ? 6.84 -9.992 -13.633 1 98.88 191 ASP A CA 1
ATOM 1551 C C . ASP A 1 191 ? 6.418 -9.273 -12.359 1 98.88 191 ASP A C 1
ATOM 1553 O O . ASP A 1 191 ? 6.457 -8.039 -12.297 1 98.88 191 ASP A O 1
ATOM 1557 N N . PHE A 1 192 ? 5.977 -10.031 -11.359 1 98.94 192 PHE A N 1
ATOM 1558 C CA . PHE A 1 192 ? 5.59 -9.445 -10.078 1 98.94 192 PHE A CA 1
ATOM 1559 C C . PHE A 1 192 ? 6.707 -8.57 -9.531 1 98.94 192 PHE A C 1
ATOM 1561 O O . PHE A 1 192 ? 6.48 -7.406 -9.195 1 98.94 192 PHE A O 1
ATOM 1568 N N . VAL A 1 193 ? 7.883 -9.094 -9.516 1 98.94 193 VAL A N 1
ATOM 1569 C CA . VAL A 1 193 ? 9.023 -8.398 -8.922 1 98.94 193 VAL A CA 1
ATOM 1570 C C . VAL A 1 193 ? 9.375 -7.176 -9.773 1 98.94 193 VAL A C 1
ATOM 1572 O O . VAL A 1 193 ? 9.68 -6.105 -9.234 1 98.94 193 VAL A O 1
ATOM 1575 N N . MET A 1 194 ? 9.297 -7.328 -11.008 1 98.88 194 MET A N 1
ATOM 1576 C CA . MET A 1 194 ? 9.656 -6.223 -11.898 1 98.88 194 MET A CA 1
ATOM 1577 C C . MET A 1 194 ? 8.625 -5.098 -11.797 1 98.88 194 MET A C 1
ATOM 1579 O O . MET A 1 194 ? 8.984 -3.92 -11.828 1 98.88 194 MET A O 1
ATOM 1583 N N . ILE A 1 195 ? 7.375 -5.461 -11.719 1 98.94 195 ILE A N 1
ATOM 1584 C CA . ILE A 1 195 ? 6.312 -4.477 -11.555 1 98.94 195 ILE A CA 1
ATOM 1585 C C . ILE A 1 195 ? 6.527 -3.699 -10.258 1 98.94 195 ILE A C 1
ATOM 1587 O O . ILE A 1 195 ? 6.5 -2.465 -10.25 1 98.94 195 ILE A O 1
ATOM 1591 N N . GLU A 1 196 ? 6.801 -4.41 -9.18 1 98.94 196 GLU A N 1
ATOM 1592 C CA . GLU A 1 196 ? 7.051 -3.773 -7.891 1 98.94 196 GLU A CA 1
ATOM 1593 C C . GLU A 1 196 ? 8.289 -2.883 -7.945 1 98.94 196 GLU A C 1
ATOM 1595 O O . GLU A 1 196 ? 8.258 -1.741 -7.48 1 98.94 196 GLU A O 1
ATOM 1600 N N . MET A 1 197 ? 9.312 -3.416 -8.469 1 98.81 197 MET A N 1
ATOM 1601 C CA . MET A 1 197 ? 10.57 -2.678 -8.523 1 98.81 197 MET A CA 1
ATOM 1602 C C . MET A 1 197 ? 10.406 -1.375 -9.297 1 98.81 197 MET A C 1
ATOM 1604 O O . MET A 1 197 ? 10.961 -0.343 -8.914 1 98.81 197 MET A O 1
ATOM 1608 N N . THR A 1 198 ? 9.672 -1.435 -10.367 1 98.88 198 THR A N 1
ATOM 1609 C CA . THR A 1 198 ? 9.422 -0.244 -11.172 1 98.88 198 THR A CA 1
ATOM 1610 C C . THR A 1 198 ? 8.68 0.812 -10.359 1 98.88 198 THR A C 1
ATOM 1612 O O . THR A 1 198 ? 9.07 1.982 -10.352 1 98.88 198 THR A O 1
ATOM 1615 N N . PHE A 1 199 ? 7.66 0.409 -9.688 1 98.94 199 PHE A N 1
ATOM 1616 C CA . PHE A 1 199 ? 6.906 1.352 -8.867 1 98.94 199 PHE A CA 1
ATOM 1617 C C . PHE A 1 199 ? 7.789 1.956 -7.781 1 98.94 199 PHE A C 1
ATOM 1619 O O . PHE A 1 199 ? 7.809 3.174 -7.598 1 98.94 199 PHE A O 1
ATOM 1626 N N . HIS A 1 200 ? 8.469 1.164 -7.059 1 98.94 200 HIS A N 1
ATOM 1627 C CA . HIS A 1 200 ? 9.273 1.654 -5.941 1 98.94 200 HIS A CA 1
ATOM 1628 C C . HIS A 1 200 ? 10.391 2.572 -6.43 1 98.94 200 HIS A C 1
ATOM 1630 O O . HIS A 1 200 ? 10.734 3.545 -5.754 1 98.94 200 HIS A O 1
ATOM 1636 N N . SER A 1 201 ? 10.961 2.217 -7.539 1 98.88 201 SER A N 1
ATOM 1637 C CA . SER A 1 201 ? 12.008 3.074 -8.094 1 98.88 201 SER A CA 1
ATOM 1638 C C . SER A 1 201 ? 11.461 4.453 -8.445 1 98.88 201 SER A C 1
ATOM 1640 O O . SER A 1 201 ? 12.078 5.473 -8.141 1 98.88 201 SER A O 1
ATOM 1642 N N . LYS A 1 202 ? 10.289 4.453 -9.047 1 98.88 202 LYS A N 1
ATOM 1643 C CA . LYS A 1 202 ? 9.664 5.727 -9.398 1 98.88 202 LYS A CA 1
ATOM 1644 C C . LYS A 1 202 ? 9.25 6.496 -8.148 1 98.88 202 LYS A C 1
ATOM 1646 O O . LYS A 1 202 ? 9.336 7.727 -8.117 1 98.88 202 LYS A O 1
ATOM 1651 N N . ALA A 1 203 ? 8.82 5.82 -7.188 1 98.94 203 ALA A N 1
ATOM 1652 C CA . ALA A 1 203 ? 8.438 6.457 -5.93 1 98.94 203 ALA A CA 1
ATOM 1653 C C . ALA A 1 203 ? 9.625 7.16 -5.285 1 98.94 203 ALA A C 1
ATOM 1655 O O . ALA A 1 203 ? 9.516 8.305 -4.836 1 98.94 203 ALA A O 1
ATOM 1656 N N . VAL A 1 204 ? 10.805 6.488 -5.273 1 98.88 204 VAL A N 1
ATOM 1657 C CA . VAL A 1 204 ? 12 7.078 -4.676 1 98.88 204 VAL A CA 1
ATOM 1658 C C . VAL A 1 204 ? 12.383 8.344 -5.43 1 98.88 204 VAL A C 1
ATOM 1660 O O . VAL A 1 204 ? 12.727 9.367 -4.816 1 98.88 204 VAL A O 1
ATOM 1663 N N . GLU A 1 205 ? 12.297 8.281 -6.688 1 98.88 205 GLU A N 1
ATOM 1664 C CA . GLU A 1 205 ? 12.617 9.438 -7.516 1 98.88 205 GLU A CA 1
ATOM 1665 C C . GLU A 1 205 ? 11.719 10.625 -7.184 1 98.88 205 GLU A C 1
ATOM 1667 O O . GLU A 1 205 ? 12.203 11.734 -6.949 1 98.88 205 GLU A O 1
ATOM 1672 N N . LEU A 1 206 ? 10.469 10.375 -7.148 1 98.94 206 LEU A N 1
ATOM 1673 C CA . LEU A 1 206 ? 9.5 11.445 -6.945 1 98.94 206 LEU A CA 1
ATOM 1674 C C . LEU A 1 206 ? 9.516 11.922 -5.5 1 98.94 206 LEU A C 1
ATOM 1676 O O . LEU A 1 206 ? 9.32 13.117 -5.234 1 98.94 206 LEU A O 1
ATOM 1680 N N . LEU A 1 207 ? 9.805 11.062 -4.57 1 98.94 207 LEU A N 1
ATOM 1681 C CA . LEU A 1 207 ? 9.891 11.453 -3.168 1 98.94 207 LEU A CA 1
ATOM 1682 C C . LEU A 1 207 ? 11.109 12.336 -2.924 1 98.94 207 LEU A C 1
ATOM 1684 O O . LEU A 1 207 ? 11.07 13.227 -2.068 1 98.94 207 LEU A O 1
ATOM 1688 N N . THR A 1 208 ? 12.156 12.094 -3.672 1 98.88 208 THR A N 1
ATOM 1689 C CA . THR A 1 208 ? 13.32 12.969 -3.598 1 98.88 208 THR A CA 1
ATOM 1690 C C . THR A 1 208 ? 12.953 14.391 -4.016 1 98.88 208 THR A C 1
ATOM 1692 O O . THR A 1 208 ? 13.383 15.359 -3.385 1 98.88 208 THR A O 1
ATOM 1695 N N . VAL A 1 209 ? 12.133 14.531 -5.027 1 98.88 209 VAL A N 1
ATOM 1696 C CA . VAL A 1 209 ? 11.625 15.828 -5.473 1 98.88 209 VAL A CA 1
ATOM 1697 C C . VAL A 1 209 ? 10.742 16.438 -4.387 1 98.88 209 VAL A C 1
ATOM 1699 O O . VAL A 1 209 ? 10.867 17.625 -4.074 1 98.88 209 VAL A O 1
ATOM 1702 N N . ALA A 1 210 ? 9.859 15.656 -3.826 1 98.94 210 ALA A N 1
ATOM 1703 C CA . ALA A 1 210 ? 8.945 16.109 -2.779 1 98.94 210 ALA A CA 1
ATOM 1704 C C . ALA A 1 210 ? 9.719 16.656 -1.583 1 98.94 210 ALA A C 1
ATOM 1706 O O . ALA A 1 210 ? 9.328 17.672 -1.005 1 98.94 210 ALA A O 1
ATOM 1707 N N . TYR A 1 211 ? 10.773 16 -1.255 1 98.75 211 TYR A N 1
ATOM 1708 C CA . TYR A 1 211 ? 11.586 16.438 -0.122 1 98.75 211 TYR A CA 1
ATOM 1709 C C . TYR A 1 211 ? 12.141 17.828 -0.357 1 98.75 211 TYR A C 1
ATOM 1711 O O . TYR A 1 211 ? 12.133 18.672 0.547 1 98.75 211 TYR A O 1
ATOM 1719 N N . GLN A 1 212 ? 12.594 18.031 -1.534 1 98.62 212 GLN A N 1
ATOM 1720 C CA . GLN A 1 212 ? 13.125 19.344 -1.888 1 98.62 212 GLN A CA 1
ATOM 1721 C C . GLN A 1 212 ? 12.023 20.391 -1.895 1 98.62 212 GLN A C 1
ATOM 1723 O O . GLN A 1 212 ? 12.25 21.531 -1.478 1 98.62 212 GLN A O 1
ATOM 1728 N N . GLN A 1 213 ? 10.859 20.031 -2.332 1 98.75 213 GLN A N 1
ATOM 1729 C CA . GLN A 1 213 ? 9.727 20.953 -2.371 1 98.75 213 GLN A CA 1
ATOM 1730 C C . GLN A 1 213 ? 9.344 21.406 -0.967 1 98.75 213 GLN A C 1
ATOM 1732 O O . GLN A 1 213 ? 8.992 22.578 -0.762 1 98.75 213 GLN A O 1
ATOM 1737 N N . ILE A 1 214 ? 9.406 20.516 -0.017 1 98.81 214 ILE A N 1
ATOM 1738 C CA . ILE A 1 214 ? 9.117 20.859 1.37 1 98.81 214 ILE A CA 1
ATOM 1739 C C . ILE A 1 214 ? 10.188 21.812 1.897 1 98.81 214 ILE A C 1
ATOM 1741 O O . ILE A 1 214 ? 9.883 22.797 2.568 1 98.81 214 ILE A O 1
ATOM 1745 N N . ASN A 1 215 ? 11.438 21.562 1.516 1 98.19 215 ASN A N 1
ATOM 1746 C CA . ASN A 1 215 ? 12.555 22.375 1.973 1 98.19 215 ASN A CA 1
ATOM 1747 C C . ASN A 1 215 ? 12.5 23.781 1.376 1 98.19 215 ASN A C 1
ATOM 1749 O O . ASN A 1 215 ? 13.047 24.719 1.95 1 98.19 215 ASN A O 1
ATOM 1753 N N . ASP A 1 216 ? 11.836 23.906 0.308 1 98.25 216 ASP A N 1
ATOM 1754 C CA . ASP A 1 216 ? 11.742 25.188 -0.385 1 98.25 216 ASP A CA 1
ATOM 1755 C C . ASP A 1 216 ? 10.719 26.109 0.285 1 98.25 216 ASP A C 1
ATOM 1757 O O . ASP A 1 216 ? 10.688 27.312 0.016 1 98.25 216 ASP A O 1
ATOM 1761 N N . ILE A 1 217 ? 9.836 25.578 1.159 1 98.5 217 ILE A N 1
ATOM 1762 C CA . ILE A 1 217 ? 8.883 26.406 1.882 1 98.5 217 ILE A CA 1
ATOM 1763 C C . ILE A 1 217 ? 9.625 27.406 2.773 1 98.5 217 ILE A C 1
ATOM 1765 O O . ILE A 1 217 ? 10.492 27 3.559 1 98.5 217 ILE A O 1
ATOM 1769 N N . ASN A 1 218 ? 9.367 28.625 2.607 1 98.25 218 ASN A N 1
ATOM 1770 C CA . ASN A 1 218 ? 10.031 29.688 3.352 1 98.25 218 ASN A CA 1
ATOM 1771 C C . ASN A 1 218 ? 9.211 30.125 4.566 1 98.25 218 ASN A C 1
ATOM 1773 O O . ASN A 1 218 ? 8.453 31.094 4.496 1 98.25 218 ASN A O 1
ATOM 1777 N N . ASP A 1 219 ? 9.445 29.531 5.719 1 95.81 219 ASP A N 1
ATOM 1778 C CA . ASP A 1 219 ? 8.68 29.781 6.934 1 95.81 219 ASP A CA 1
ATOM 1779 C C . ASP A 1 219 ? 8.914 31.203 7.445 1 95.81 219 ASP A C 1
ATOM 1781 O O . ASP A 1 219 ? 8.023 31.812 8.039 1 95.81 219 ASP A O 1
ATOM 1785 N N . LYS A 1 220 ? 10.102 31.75 7.188 1 97 220 LYS A N 1
ATOM 1786 C CA . LYS A 1 220 ? 10.406 33.094 7.652 1 97 220 LYS A CA 1
ATOM 1787 C C . LYS A 1 220 ? 9.586 34.125 6.891 1 97 220 LYS A C 1
ATOM 1789 O O . LYS A 1 220 ? 9.016 35.062 7.492 1 97 220 LYS A O 1
ATOM 1794 N N . ALA A 1 221 ? 9.539 33.969 5.594 1 97.88 221 ALA A N 1
ATOM 1795 C CA . ALA A 1 221 ? 8.742 34.875 4.777 1 97.88 221 ALA A CA 1
ATOM 1796 C C . ALA A 1 221 ? 7.262 34.781 5.133 1 97.88 221 ALA A C 1
ATOM 1798 O O . ALA A 1 221 ? 6.555 35.781 5.156 1 97.88 221 ALA A O 1
ATOM 1799 N N . ASP A 1 222 ? 6.762 33.625 5.418 1 98.25 222 ASP A N 1
ATOM 1800 C CA . ASP A 1 222 ? 5.367 33.406 5.781 1 98.25 222 ASP A CA 1
ATOM 1801 C C . ASP A 1 222 ? 5.047 34.031 7.137 1 98.25 222 ASP A C 1
ATOM 1803 O O . ASP A 1 222 ? 3.994 34.625 7.309 1 98.25 222 ASP A O 1
ATOM 1807 N N . LEU A 1 223 ? 5.977 33.812 8.055 1 97.62 223 LEU A N 1
ATOM 1808 C CA . LEU A 1 223 ? 5.762 34.406 9.375 1 97.62 223 LEU A CA 1
ATOM 1809 C C . LEU A 1 223 ? 5.75 35.938 9.297 1 97.62 223 LEU A C 1
ATOM 1811 O O . LEU A 1 223 ? 4.961 36.594 9.984 1 97.62 223 LEU A O 1
ATOM 1815 N N . GLU A 1 224 ? 6.613 36.5 8.461 1 96.81 224 GLU A N 1
ATOM 1816 C CA . GLU A 1 224 ? 6.648 37.969 8.281 1 96.81 224 GLU A CA 1
ATOM 1817 C C . GLU A 1 224 ? 5.352 38.469 7.664 1 96.81 224 GLU A C 1
ATOM 1819 O O . GLU A 1 224 ? 4.824 39.5 8.086 1 96.81 224 GLU A O 1
ATOM 1824 N N . ASN A 1 225 ? 4.887 37.781 6.703 1 96.12 225 ASN A N 1
ATOM 1825 C CA . ASN A 1 225 ? 3.611 38.156 6.105 1 96.12 225 ASN A CA 1
ATOM 1826 C C . ASN A 1 225 ? 2.471 38.062 7.113 1 96.12 225 ASN A C 1
ATOM 1828 O O . ASN A 1 225 ? 1.569 38.906 7.113 1 96.12 225 ASN A O 1
ATOM 1832 N N . PHE A 1 226 ? 2.488 37.094 7.977 1 97 226 PHE A N 1
ATOM 1833 C CA . PHE A 1 226 ? 1.491 36.938 9.031 1 97 226 PHE A CA 1
ATOM 1834 C C . PHE A 1 226 ? 1.522 38.125 9.984 1 97 226 PHE A C 1
ATOM 1836 O O . PHE A 1 226 ? 0.475 38.656 10.352 1 97 226 PHE A O 1
ATOM 1843 N N . ARG A 1 227 ? 2.684 38.531 10.336 1 94.25 227 ARG A N 1
ATOM 1844 C CA . ARG A 1 227 ? 2.844 39.656 11.25 1 94.25 227 ARG A CA 1
ATOM 1845 C C . ARG A 1 227 ? 2.256 40.906 10.648 1 94.25 227 ARG A C 1
ATOM 1847 O O . ARG A 1 227 ? 1.61 41.688 11.352 1 94.25 227 ARG A O 1
ATOM 1854 N N . ARG A 1 228 ? 2.463 41.094 9.352 1 92.62 228 ARG A N 1
ATOM 1855 C CA . ARG A 1 228 ? 1.917 42.25 8.672 1 92.62 228 ARG A CA 1
ATOM 1856 C C . ARG A 1 228 ? 0.392 42.25 8.68 1 92.62 228 ARG A C 1
ATOM 1858 O O . ARG A 1 228 ? -0.246 43.25 8.93 1 92.62 228 ARG A O 1
ATOM 1865 N N . LYS A 1 229 ? -0.116 41.062 8.461 1 91.31 229 LYS A N 1
ATOM 1866 C CA . LYS A 1 229 ? -1.567 40.906 8.422 1 91.31 229 LYS A CA 1
ATOM 1867 C C . LYS A 1 229 ? -2.172 41.062 9.812 1 91.31 229 LYS A C 1
ATOM 1869 O O . LYS A 1 229 ? -3.287 41.562 9.969 1 91.31 229 LYS A O 1
ATOM 1874 N N . LEU A 1 230 ? -1.437 40.562 10.82 1 90.25 230 LEU A N 1
ATOM 1875 C CA . LEU A 1 230 ? -1.895 40.656 12.203 1 90.25 230 LEU A CA 1
ATOM 1876 C C . LEU A 1 230 ? -1.974 42.125 12.633 1 90.25 230 LEU A C 1
ATOM 1878 O O . LEU A 1 230 ? -2.893 42.5 13.359 1 90.25 230 LEU A O 1
ATOM 1882 N N . ARG A 1 231 ? -1.061 42.969 12.094 1 85.62 231 ARG A N 1
ATOM 1883 C CA . ARG A 1 231 ? -1.014 44.375 12.453 1 85.62 231 ARG A CA 1
ATOM 1884 C C . ARG A 1 231 ? -2.02 45.188 11.633 1 85.62 231 ARG A C 1
ATOM 1886 O O . ARG A 1 231 ? -2.549 46.188 12.109 1 85.62 231 ARG A O 1
ATOM 1893 N N . SER A 1 232 ? -2.24 44.844 10.305 1 79.12 232 SER A N 1
ATOM 1894 C CA . SER A 1 232 ? -3.178 45.562 9.43 1 79.12 232 SER A CA 1
ATOM 1895 C C . SER A 1 232 ? -4.078 44.562 8.688 1 79.12 232 SER A C 1
ATOM 1897 O O . SER A 1 232 ? -3.887 44.312 7.496 1 79.12 232 SER A O 1
ATOM 1899 N N . PRO A 1 233 ? -4.949 43.938 9.461 1 63.22 233 PRO A N 1
ATOM 1900 C CA . PRO A 1 233 ? -5.762 42.938 8.773 1 63.22 233 PRO A CA 1
ATOM 1901 C C . PRO A 1 233 ? -6.613 43.531 7.652 1 63.22 233 PRO A C 1
ATOM 1903 O O . PRO A 1 233 ? -7.152 44.625 7.797 1 63.22 233 PRO A O 1
ATOM 1906 N N . GLU A 1 234 ? -6.281 43.594 6.43 1 55.47 234 GLU A N 1
ATOM 1907 C CA . GLU A 1 234 ? -7.074 44.062 5.301 1 55.47 234 GLU A CA 1
ATOM 1908 C C . GLU A 1 234 ? -8.484 43.469 5.332 1 55.47 234 GLU A C 1
ATOM 1910 O O . GLU A 1 234 ? -8.68 42.344 5.805 1 55.47 234 GLU A O 1
ATOM 1915 N N . LYS A 1 235 ? -9.508 44.344 5.426 1 50.22 235 LYS A N 1
ATOM 1916 C CA . LYS A 1 235 ? -10.883 43.875 5.242 1 50.22 235 LYS A CA 1
ATOM 1917 C C . LYS A 1 235 ? -10.945 42.719 4.25 1 50.22 235 LYS A C 1
ATOM 1919 O O . LYS A 1 235 ? -10.398 42.812 3.148 1 50.22 235 LYS A O 1
ATOM 1924 N N . GLN A 1 236 ? -10.719 41.594 4.707 1 44.75 236 GLN A N 1
ATOM 1925 C CA . GLN A 1 236 ? -11.008 40.531 3.746 1 44.75 236 GLN A CA 1
ATOM 1926 C C . GLN A 1 236 ? -12.164 40.938 2.826 1 44.75 236 GLN A C 1
ATOM 1928 O O . GLN A 1 236 ? -13.219 41.375 3.295 1 44.75 236 GLN A O 1
ATOM 1933 N N . VAL A 1 237 ? -11.977 41.469 1.646 1 37.91 237 VAL A N 1
ATOM 1934 C CA . VAL A 1 237 ? -13.039 41.656 0.665 1 37.91 237 VAL A CA 1
ATOM 1935 C C . VAL A 1 237 ? -13.969 40.469 0.673 1 37.91 237 VAL A C 1
ATOM 1937 O O . VAL A 1 237 ? -13.531 39.312 0.434 1 37.91 237 VAL A O 1
ATOM 1940 N N . ASN A 1 238 ? -14.758 40.344 1.707 1 34.97 238 ASN A N 1
ATOM 1941 C CA . ASN A 1 238 ? -15.859 39.406 1.472 1 34.97 238 ASN A CA 1
ATOM 1942 C C . ASN A 1 238 ? -16.328 39.469 0.022 1 34.97 238 ASN A C 1
ATOM 1944 O O . ASN A 1 238 ? -16.844 40.5 -0.438 1 34.97 238 ASN A O 1
ATOM 1948 N N . THR A 1 239 ? -15.617 38.875 -0.881 1 33.5 239 THR A N 1
ATOM 1949 C CA . THR A 1 239 ? -16.266 38.719 -2.176 1 33.5 239 THR A CA 1
ATOM 1950 C C . THR A 1 239 ? -17.75 38.344 -1.999 1 33.5 239 THR A C 1
ATOM 1952 O O . THR A 1 239 ? -18.156 37.25 -2.326 1 33.5 239 THR A O 1
ATOM 1955 N N . GLY A 1 240 ? -18.219 38.375 -0.817 1 28.08 240 GLY A N 1
ATOM 1956 C CA . GLY A 1 240 ? -19.656 38.25 -0.886 1 28.08 240 GLY A CA 1
ATOM 1957 C C . GLY A 1 240 ? -20.312 39.188 -1.873 1 28.08 240 GLY A C 1
ATOM 1958 O O . GLY A 1 240 ? -19.922 40.344 -1.973 1 28.08 240 GLY A O 1
ATOM 1959 N N . ILE A 1 241 ? -20.781 38.625 -2.986 1 31.83 241 ILE A N 1
ATOM 1960 C CA . ILE A 1 241 ? -21.766 39.25 -3.844 1 31.83 241 ILE A CA 1
ATOM 1961 C C . ILE A 1 241 ? -22.734 40.094 -2.994 1 31.83 241 ILE A C 1
ATOM 1963 O O . ILE A 1 241 ? -23.516 39.531 -2.221 1 31.83 241 ILE A O 1
ATOM 1967 N N . SER A 1 242 ? -22.266 41 -2.324 1 28.02 242 SER A N 1
ATOM 1968 C CA . SER A 1 242 ? -23.266 41.969 -1.85 1 28.02 242 SER A CA 1
ATOM 1969 C C . SER A 1 242 ? -24.375 42.156 -2.877 1 28.02 242 SER A C 1
ATOM 1971 O O . SER A 1 242 ? -24.141 42.719 -3.947 1 28.02 242 SER A O 1
ATOM 1973 N N . ALA A 1 243 ? -25.109 41.031 -2.973 1 28.28 243 ALA A N 1
ATOM 1974 C CA . ALA A 1 243 ? -26.406 41.344 -3.604 1 28.28 243 ALA A CA 1
ATOM 1975 C C . ALA A 1 243 ? -27 42.625 -3.053 1 28.28 243 ALA A C 1
ATOM 1977 O O . ALA A 1 243 ? -27.328 42.719 -1.866 1 28.28 243 ALA A O 1
ATOM 1978 N N . ARG A 1 244 ? -26.422 43.75 -3.447 1 28.03 244 ARG A N 1
ATOM 1979 C CA . ARG A 1 244 ? -27.141 45.031 -3.355 1 28.03 244 ARG A CA 1
ATOM 1980 C C . ARG A 1 244 ? -28.641 44.812 -3.398 1 28.03 244 ARG A C 1
ATOM 1982 O O . ARG A 1 244 ? -29.188 44.406 -4.426 1 28.03 244 ARG A O 1
ATOM 1989 N N . SER A 1 245 ? -29.156 44.125 -2.398 1 22.81 245 SER A N 1
ATOM 1990 C CA . SER A 1 245 ? -30.609 44.219 -2.256 1 22.81 245 SER A CA 1
ATOM 1991 C C . SER A 1 245 ? -31.094 45.656 -2.467 1 22.81 245 SER A C 1
ATOM 1993 O O . SER A 1 245 ? -30.594 46.562 -1.82 1 22.81 245 SER A O 1
ATOM 1995 N N . SER A 1 246 ? -31.391 45.938 -3.699 1 23.89 246 SER A N 1
ATOM 1996 C CA . SER A 1 246 ? -32.188 47.094 -4.109 1 23.89 246 SER A CA 1
ATOM 1997 C C . SER A 1 246 ? -33.219 47.469 -3.057 1 23.89 246 SER A C 1
ATOM 1999 O O . SER A 1 246 ? -34.031 46.625 -2.672 1 23.89 246 SER A O 1
ATOM 2001 N N . SER A 1 247 ? -32.75 48.094 -2.037 1 22.19 247 SER A N 1
ATOM 2002 C CA . SER A 1 247 ? -33.688 48.719 -1.107 1 22.19 247 SER A CA 1
ATOM 2003 C C . SER A 1 247 ? -34.906 49.281 -1.84 1 22.19 247 SER A C 1
ATOM 2005 O O . SER A 1 247 ? -34.781 50.156 -2.695 1 22.19 247 SER A O 1
ATOM 2007 N N . LEU A 1 248 ? -35.719 48.312 -2.141 1 23.67 248 LEU A N 1
ATOM 2008 C CA . LEU A 1 248 ? -37.031 48.625 -2.689 1 23.67 248 LEU A CA 1
ATOM 2009 C C . LEU A 1 248 ? -37.688 49.812 -1.958 1 23.67 248 LEU A C 1
ATOM 2011 O O . LEU A 1 248 ? -38.844 50.156 -2.209 1 23.67 248 LEU A O 1
ATOM 2015 N N . ALA A 1 249 ? -36.938 50.156 -0.848 1 24.86 249 ALA A N 1
ATOM 2016 C CA . ALA A 1 249 ? -37.75 51.094 -0.079 1 24.86 249 ALA A CA 1
ATOM 2017 C C . ALA A 1 249 ? -38.125 52.344 -0.917 1 24.86 249 ALA A C 1
ATOM 2019 O O . ALA A 1 249 ? -39.062 53.062 -0.583 1 24.86 249 ALA A O 1
ATOM 2020 N N . SER A 1 250 ? -37 52.688 -1.649 1 24.05 250 SER A N 1
ATOM 2021 C CA . SER A 1 250 ? -37.281 54.062 -2.059 1 24.05 250 SER A CA 1
ATOM 2022 C C . SER A 1 250 ? -38.562 54.125 -2.891 1 24.05 250 SER A C 1
ATOM 2024 O O . SER A 1 250 ? -38.906 55.188 -3.393 1 24.05 250 SER A O 1
ATOM 2026 N N . LEU A 1 251 ? -38.656 52.906 -3.568 1 23.81 251 LEU A N 1
ATOM 2027 C CA . LEU A 1 251 ? -39.656 53.125 -4.602 1 23.81 251 LEU A CA 1
ATOM 2028 C C . LEU A 1 251 ? -41 53.531 -3.98 1 23.81 251 LEU A C 1
ATOM 2030 O O . LEU A 1 251 ? -42 53.656 -4.68 1 23.81 251 LEU A O 1
ATOM 2034 N N . MET A 1 252 ? -40.969 53.344 -2.65 1 23.34 252 MET A N 1
ATOM 2035 C CA . MET A 1 252 ? -42.344 53.406 -2.18 1 23.34 252 MET A CA 1
ATOM 2036 C C . MET A 1 252 ? -42.969 54.75 -2.602 1 23.34 252 MET A C 1
ATOM 2038 O O . MET A 1 252 ? -44.188 54.875 -2.625 1 23.34 252 MET A O 1
ATOM 2042 N N . ASN A 1 253 ? -42.125 55.688 -2.428 1 22.2 253 ASN A N 1
ATOM 2043 C CA . ASN A 1 253 ? -42.938 56.875 -2.252 1 22.2 253 ASN A CA 1
ATOM 2044 C C . ASN A 1 253 ? -43.625 57.281 -3.549 1 22.2 253 ASN A C 1
ATOM 2046 O O . ASN A 1 253 ? -43.719 58.469 -3.875 1 22.2 253 ASN A O 1
ATOM 2050 N N . GLN A 1 254 ? -43.281 56.469 -4.574 1 21.48 254 GLN A N 1
ATOM 2051 C CA . GLN A 1 254 ? -43.781 57.156 -5.75 1 21.48 254 GLN A CA 1
ATOM 2052 C C . GLN A 1 254 ? -45.281 57.469 -5.582 1 21.48 254 GLN A C 1
ATOM 2054 O O . GLN A 1 254 ? -46.062 56.594 -5.219 1 21.48 254 GLN A O 1
ATOM 2059 N N . GLN A 1 255 ? -45.5 58.719 -5.449 1 20.95 255 GLN A N 1
ATOM 2060 C CA . GLN A 1 255 ? -46.75 59.469 -5.387 1 20.95 255 GLN A CA 1
ATOM 2061 C C . GLN A 1 255 ? -47.75 58.938 -6.391 1 20.95 255 GLN A C 1
ATOM 2063 O O . GLN A 1 255 ? -47.375 58.312 -7.395 1 20.95 255 GLN A O 1
ATOM 2068 N N . SER A 1 256 ? -48.969 59.031 -5.988 1 22.09 256 SER A N 1
ATOM 2069 C CA . SER A 1 256 ? -50.312 58.625 -6.398 1 22.09 256 SER A CA 1
ATOM 2070 C C . SER A 1 256 ? -50.594 59.094 -7.828 1 22.09 256 SER A C 1
ATOM 2072 O O . SER A 1 256 ? -51.719 58.875 -8.336 1 22.09 256 SER A O 1
ATOM 2074 N N . PRO A 1 257 ? -49.656 59.219 -8.789 1 19.56 257 PRO A N 1
ATOM 2075 C CA . PRO A 1 257 ? -50.531 60.031 -9.641 1 19.56 257 PRO A CA 1
ATOM 2076 C C . PRO A 1 257 ? -51.875 59.375 -9.945 1 19.56 257 PRO A C 1
ATOM 2078 O O . PRO A 1 257 ? -51.969 58.125 -9.828 1 19.56 257 PRO A O 1
ATOM 2081 N N . SER A 1 258 ? -52.875 60.125 -10 1 18.97 258 SER A N 1
ATOM 2082 C CA . SER A 1 258 ? -54.312 60.062 -10.172 1 18.97 258 SER A CA 1
ATOM 2083 C C . SER A 1 258 ? -54.688 59.469 -11.523 1 18.97 258 SER A C 1
ATOM 2085 O O . SER A 1 258 ? -55.875 59.375 -11.852 1 18.97 258 SER A O 1
ATOM 2087 N N . LYS A 1 259 ? -53.625 59.312 -12.445 1 19.34 259 LYS A N 1
ATOM 2088 C CA . LYS A 1 259 ? -54.375 59.375 -13.695 1 19.34 259 LYS A CA 1
ATOM 2089 C C . LYS A 1 259 ? -55.562 58.438 -13.672 1 19.34 259 LYS A C 1
ATOM 2091 O O . LYS A 1 259 ? -55.5 57.375 -13.047 1 19.34 259 LYS A O 1
ATOM 2096 N N . GLU A 1 260 ? -56.656 58.719 -14.297 1 16.95 260 GLU A N 1
ATOM 2097 C CA . GLU A 1 260 ? -58.062 58.5 -14.617 1 16.95 260 GLU A CA 1
ATOM 2098 C C . GLU A 1 260 ? -58.25 57.188 -15.398 1 16.95 260 GLU A C 1
ATOM 2100 O O . GLU A 1 260 ? -59.188 56.438 -15.148 1 16.95 260 GLU A O 1
ATOM 2105 N N . ASN A 1 261 ? -57.469 57.156 -16.594 1 17.22 261 ASN A N 1
ATOM 2106 C CA . ASN A 1 261 ? -58.406 56.844 -17.688 1 17.22 261 ASN A CA 1
ATOM 2107 C C . ASN A 1 261 ? -58.938 55.406 -17.562 1 17.22 261 ASN A C 1
ATOM 2109 O O . ASN A 1 261 ? -58.312 54.562 -16.891 1 17.22 261 ASN A O 1
ATOM 2113 N N . THR A 1 262 ? -59.688 55.031 -18.656 1 16.59 262 THR A N 1
ATOM 2114 C CA . THR A 1 262 ? -61 54.438 -18.969 1 16.59 262 THR A CA 1
ATOM 2115 C C . THR A 1 262 ? -60.844 52.938 -19.234 1 16.59 262 THR A C 1
ATOM 2117 O O . THR A 1 262 ? -61.656 52.125 -18.75 1 16.59 262 THR A O 1
ATOM 2120 N N . MET A 1 263 ? -60 52.594 -20.344 1 16.23 263 MET A N 1
ATOM 2121 C CA . MET A 1 263 ? -60.875 51.938 -21.297 1 16.23 263 MET A CA 1
ATOM 2122 C C . MET A 1 263 ? -61.188 50.5 -20.859 1 16.23 263 MET A C 1
ATOM 2124 O O . MET A 1 263 ? -60.469 49.938 -20 1 16.23 263 MET A O 1
ATOM 2128 N N . SER A 1 264 ? -61.375 49.656 -22 1 17.69 264 SER A N 1
ATOM 2129 C CA . SER A 1 264 ? -62.438 48.812 -22.531 1 17.69 264 SER A CA 1
ATOM 2130 C C . SER A 1 264 ? -62.219 47.344 -22.156 1 17.69 264 SER A C 1
ATOM 2132 O O . SER A 1 264 ? -61.094 46.906 -22.016 1 17.69 264 SER A O 1
ATOM 2134 N N . LEU A 1 265 ? -63.281 46.719 -21.938 1 16.44 265 LEU A N 1
ATOM 2135 C CA . LEU A 1 265 ? -63.844 45.5 -21.375 1 16.44 265 LEU A CA 1
ATOM 2136 C C . LEU A 1 265 ? -63.469 44.281 -22.188 1 16.44 265 LEU A C 1
ATOM 2138 O O . LEU A 1 265 ? -63.75 43.156 -21.781 1 16.44 265 LEU A O 1
ATOM 2142 N N . ARG A 1 266 ? -62.938 44.25 -23.453 1 17.2 266 ARG A N 1
ATOM 2143 C CA . ARG A 1 266 ? -63.75 43.25 -24.141 1 17.2 266 ARG A CA 1
ATOM 2144 C C . ARG A 1 266 ? -63.438 41.844 -23.641 1 17.2 266 ARG A C 1
ATOM 2146 O O . ARG A 1 266 ? -62.281 41.5 -23.438 1 17.2 266 ARG A O 1
ATOM 2153 N N . ARG A 1 267 ? -64.562 41.062 -23.547 1 17.08 267 ARG A N 1
ATOM 2154 C CA . ARG A 1 267 ? -65.062 39.844 -22.938 1 17.08 267 ARG A CA 1
ATOM 2155 C C . ARG A 1 267 ? -64.375 38.594 -23.5 1 17.08 267 ARG A C 1
ATOM 2157 O O . ARG A 1 267 ? -63.844 37.781 -22.75 1 17.08 267 ARG A O 1
ATOM 2164 N N . MET A 1 268 ? -65.188 37.75 -24.281 1 15.65 268 MET A N 1
ATOM 2165 C CA . MET A 1 268 ? -65.75 36.469 -23.891 1 15.65 268 MET A CA 1
ATOM 2166 C C . MET A 1 268 ? -64.875 35.312 -24.438 1 15.65 268 MET A C 1
ATOM 2168 O O . MET A 1 268 ? -64.438 34.438 -23.688 1 15.65 268 MET A O 1
ATOM 2172 N N . LYS A 1 269 ? -65.25 34.781 -25.656 1 17.19 269 LYS A N 1
ATOM 2173 C CA . LYS A 1 269 ? -66.062 33.562 -25.734 1 17.19 269 LYS A CA 1
ATOM 2174 C C . LYS A 1 269 ? -65.188 32.344 -26 1 17.19 269 LYS A C 1
ATOM 2176 O O . LYS A 1 269 ? -65.25 31.344 -25.281 1 17.19 269 LYS A O 1
ATOM 2181 N N . SER A 1 270 ? -65.125 31.719 -27.312 1 16.38 270 SER A N 1
ATOM 2182 C CA . SER A 1 270 ? -65.75 30.453 -27.688 1 16.38 270 SER A CA 1
ATOM 2183 C C . SER A 1 270 ? -64.688 29.328 -27.703 1 16.38 270 SER A C 1
ATOM 2185 O O . SER A 1 270 ? -63.5 29.578 -27.875 1 16.38 270 SER A O 1
ATOM 2187 N N . PRO A 1 271 ? -65.125 27.969 -27.641 1 17.56 271 PRO A N 1
ATOM 2188 C CA . PRO A 1 271 ? -64.812 26.609 -27.203 1 17.56 271 PRO A CA 1
ATOM 2189 C C . PRO A 1 271 ? -64.062 25.828 -28.266 1 17.56 271 PRO A C 1
ATOM 2191 O O . PRO A 1 271 ? -63.312 24.906 -27.938 1 17.56 271 PRO A O 1
ATOM 2194 N N . GLU A 1 272 ? -64.125 26.047 -29.562 1 15.67 272 GLU A N 1
ATOM 2195 C CA . GLU A 1 272 ? -64.562 24.906 -30.359 1 15.67 272 GLU A CA 1
ATOM 2196 C C . GLU A 1 272 ? -63.5 23.844 -30.453 1 15.67 272 GLU A C 1
ATOM 2198 O O . GLU A 1 272 ? -62.312 24.125 -30.219 1 15.67 272 GLU A O 1
ATOM 2203 N N . LYS A 1 273 ? -63.688 22.766 -31.578 1 16.52 273 LYS A N 1
ATOM 2204 C CA . LYS A 1 273 ? -63.969 21.359 -31.875 1 16.52 273 LYS A CA 1
ATOM 2205 C C . LYS A 1 273 ? -62.688 20.641 -32.281 1 16.52 273 LYS A C 1
ATOM 2207 O O . LYS A 1 273 ? -62.469 19.484 -31.906 1 16.52 273 LYS A O 1
ATOM 2212 N N . ASN A 1 274 ? -61.688 21.141 -33.156 1 15.46 274 ASN A N 1
ATOM 2213 C CA . ASN A 1 274 ? -61.625 20.281 -34.344 1 15.46 274 ASN A CA 1
ATOM 2214 C C . ASN A 1 274 ? -60.875 18.984 -34.062 1 15.46 274 ASN A C 1
ATOM 2216 O O . ASN A 1 274 ? -60.094 18.906 -33.125 1 15.46 274 ASN A O 1
ATOM 2220 N N . ASN A 1 275 ? -60.625 18.094 -35.281 1 16.19 275 ASN A N 1
ATOM 2221 C CA . ASN A 1 275 ? -60.75 16.812 -35.938 1 16.19 275 ASN A CA 1
ATOM 2222 C C . ASN A 1 275 ? -59.5 15.969 -35.781 1 16.19 275 ASN A C 1
ATOM 2224 O O . ASN A 1 275 ? -58.406 16.516 -35.625 1 16.19 275 ASN A O 1
ATOM 2228 N N . LEU A 1 276 ? -59.531 14.586 -35.938 1 17.77 276 LEU A N 1
ATOM 2229 C CA . LEU A 1 276 ? -59.219 13.203 -35.594 1 17.77 276 LEU A CA 1
ATOM 2230 C C . LEU A 1 276 ? -58.094 12.695 -36.5 1 17.77 276 LEU A C 1
ATOM 2232 O O . LEU A 1 276 ? -57.375 11.75 -36.156 1 17.77 276 LEU A O 1
ATOM 2236 N N . GLY A 1 277 ? -57.844 13.062 -37.75 1 15.59 277 GLY A N 1
ATOM 2237 C CA . GLY A 1 277 ? -57.719 11.953 -38.688 1 15.59 277 GLY A CA 1
ATOM 2238 C C . GLY A 1 277 ? -56.469 11.109 -38.469 1 15.59 277 GLY A C 1
ATOM 2239 O O . GLY A 1 277 ? -55.562 11.523 -37.75 1 15.59 277 GLY A O 1
ATOM 2240 N N . ARG A 1 278 ? -56.094 10.047 -39.531 1 17.66 278 ARG A N 1
ATOM 2241 C CA . ARG A 1 278 ? -56 8.633 -39.906 1 17.66 278 ARG A CA 1
ATOM 2242 C C . ARG A 1 278 ? -54.531 8.195 -39.906 1 17.66 278 ARG A C 1
ATOM 2244 O O . ARG A 1 278 ? -54.188 7.18 -39.312 1 17.66 278 ARG A O 1
ATOM 2251 N N . SER A 1 279 ? -53.594 8.508 -41 1 16.34 279 SER A N 1
ATOM 2252 C CA . SER A 1 279 ? -53.25 7.473 -42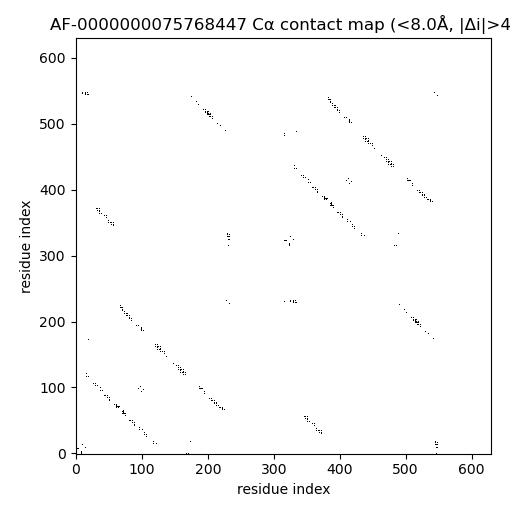 1 16.34 279 SER A CA 1
ATOM 2253 C C . SER A 1 279 ? -52.062 6.656 -41.531 1 16.34 279 SER A C 1
ATOM 2255 O O . SER A 1 279 ? -51.25 7.129 -40.75 1 16.34 279 SER A O 1
ATOM 2257 N N . ASN A 1 280 ? -51.75 5.188 -42.125 1 16.59 280 ASN A N 1
ATOM 2258 C CA . ASN A 1 280 ? -51.344 3.781 -42.125 1 16.59 280 ASN A CA 1
ATOM 2259 C C . ASN A 1 280 ? -49.906 3.598 -42.562 1 16.59 280 ASN A C 1
ATOM 2261 O O . ASN A 1 280 ? -49.219 2.648 -42.156 1 16.59 280 ASN A O 1
ATOM 2265 N N . SER A 1 281 ? -49.25 4.238 -43.562 1 16.02 281 SER A N 1
ATOM 2266 C CA . SER A 1 281 ? -48.656 3.393 -44.594 1 16.02 281 SER A CA 1
ATOM 2267 C C . SER A 1 281 ? -47.438 2.652 -44.062 1 16.02 281 SER A C 1
ATOM 2269 O O . SER A 1 281 ? -46.719 3.16 -43.188 1 16.02 281 SER A O 1
ATOM 2271 N N . LEU A 1 282 ? -47.062 1.279 -44.656 1 15.84 282 LEU A N 1
ATOM 2272 C CA . LEU A 1 282 ? -46.562 -0.088 -44.75 1 15.84 282 LEU A CA 1
ATOM 2273 C C . LEU A 1 282 ? -45.062 -0.1 -45.094 1 15.84 282 LEU A C 1
ATOM 2275 O O . LEU A 1 282 ? -44.281 -0.833 -44.469 1 15.84 282 LEU A O 1
ATOM 2279 N N . ALA A 1 283 ? -44.531 0.446 -46.281 1 14.98 283 ALA A N 1
ATOM 2280 C CA . ALA A 1 283 ? -43.938 -0.453 -47.25 1 14.98 283 ALA A CA 1
ATOM 2281 C C . ALA A 1 283 ? -42.531 -0.871 -46.844 1 14.98 283 ALA A C 1
ATOM 2283 O O . ALA A 1 283 ? -42.188 -2.053 -46.906 1 14.98 283 ALA A O 1
ATOM 2284 N N . ALA A 1 284 ? -41.312 -0.22 -47.25 1 15.3 284 ALA A N 1
ATOM 2285 C CA . ALA A 1 284 ? -40.406 -0.705 -48.281 1 15.3 284 ALA A CA 1
ATOM 2286 C C . ALA A 1 284 ? -39.219 -1.46 -47.688 1 15.3 284 ALA A C 1
ATOM 2288 O O . ALA A 1 284 ? -38.344 -0.862 -47.031 1 15.3 284 ALA A O 1
ATOM 2289 N N . LEU A 1 285 ? -39.25 -2.764 -47.344 1 17.22 285 LEU A N 1
ATOM 2290 C CA . LEU A 1 285 ? -38.219 -3.736 -46.969 1 17.22 285 LEU A CA 1
ATOM 2291 C C . LEU A 1 285 ? -37.281 -4.016 -48.125 1 17.22 285 LEU A C 1
ATOM 2293 O O . LEU A 1 285 ? -36.5 -4.965 -48.094 1 17.22 285 LEU A O 1
ATOM 2297 N N . LEU A 1 286 ? -37.344 -3.18 -49.25 1 16.41 286 LEU A N 1
ATOM 2298 C CA . LEU A 1 286 ? -36.844 -3.889 -50.438 1 16.41 286 LEU A CA 1
ATOM 2299 C C . LEU A 1 286 ? -35.5 -4.523 -50.125 1 16.41 286 LEU A C 1
ATOM 2301 O O . LEU A 1 286 ? -34.812 -4.113 -49.188 1 16.41 286 LEU A O 1
ATOM 2305 N N . ASN A 1 287 ? -34.844 -4.922 -51.344 1 15.46 287 ASN A N 1
ATOM 2306 C CA . ASN A 1 287 ? -34.312 -6.031 -52.125 1 15.46 287 ASN A CA 1
ATOM 2307 C C . ASN A 1 287 ? -32.812 -6.23 -51.906 1 15.46 287 ASN A C 1
ATOM 2309 O O . ASN A 1 287 ? -32.375 -7.34 -51.594 1 15.46 287 ASN A O 1
ATOM 2313 N N . HIS A 1 288 ? -32 -5.57 -52.75 1 16.36 288 HIS A N 1
ATOM 2314 C CA . HIS A 1 288 ? -31.266 -6.219 -53.844 1 16.36 288 HIS A CA 1
ATOM 2315 C C . HIS A 1 288 ? -29.938 -6.777 -53.344 1 16.36 288 HIS A C 1
ATOM 2317 O O . HIS A 1 288 ? -29.406 -6.332 -52.312 1 16.36 288 HIS A O 1
ATOM 2323 N N . SER A 1 289 ? -29.281 -7.727 -54.219 1 15.66 289 SER A N 1
ATOM 2324 C CA . SER A 1 289 ? -28.5 -8.906 -54.594 1 15.66 289 SER A CA 1
ATOM 2325 C C . SER A 1 289 ? -27 -8.578 -54.656 1 15.66 289 SER A C 1
ATOM 2327 O O . SER A 1 289 ? -26.172 -9.422 -54.312 1 15.66 289 SER A O 1
ATOM 2329 N N . SER A 1 290 ? -26.531 -7.422 -55.156 1 15.98 290 SER A N 1
ATOM 2330 C CA . SER A 1 290 ? -25.625 -7.672 -56.281 1 15.98 290 SER A CA 1
ATOM 2331 C C . SER A 1 290 ? -24.328 -8.328 -55.812 1 15.98 290 SER A C 1
ATOM 2333 O O . SER A 1 290 ? -23.906 -8.125 -54.688 1 15.98 290 SER A O 1
ATOM 2335 N N . SER A 1 291 ? -23.734 -9.195 -56.812 1 15.65 291 SER A N 1
ATOM 2336 C CA . SER A 1 291 ? -22.828 -10.234 -57.281 1 15.65 291 SER A CA 1
ATOM 2337 C C . SER A 1 291 ? -21.391 -9.727 -57.375 1 15.65 291 SER A C 1
ATOM 2339 O O . SER A 1 291 ? -20.484 -10.453 -57.812 1 15.65 291 SER A O 1
ATOM 2341 N N . LYS A 1 292 ? -21.047 -8.539 -57.156 1 15.85 292 LYS A N 1
ATOM 2342 C CA . LYS A 1 292 ? -19.953 -8.234 -58.062 1 15.85 292 LYS A CA 1
ATOM 2343 C C . LYS A 1 292 ? -18.859 -9.305 -58 1 15.85 292 LYS A C 1
ATOM 2345 O O . LYS A 1 292 ? -18.406 -9.664 -56.906 1 15.85 292 LYS A O 1
ATOM 2350 N N . ASP A 1 293 ? -18.359 -9.875 -59.25 1 15.67 293 ASP A N 1
ATOM 2351 C CA . ASP A 1 293 ? -17.594 -10.883 -59.938 1 15.67 293 ASP A CA 1
ATOM 2352 C C . ASP A 1 293 ? -16.094 -10.766 -59.625 1 15.67 293 ASP A C 1
ATOM 2354 O O . ASP A 1 293 ? -15.453 -11.758 -59.281 1 15.67 293 ASP A O 1
ATOM 2358 N N . GLU A 1 294 ? -15.297 -9.805 -60.375 1 15.92 294 GLU A N 1
ATOM 2359 C CA . GLU A 1 294 ? -14.414 -10.203 -61.469 1 15.92 294 GLU A CA 1
ATOM 2360 C C . GLU A 1 294 ? -13.094 -10.758 -60.938 1 15.92 294 GLU A C 1
ATOM 2362 O O . GLU A 1 294 ? -12.773 -10.57 -59.75 1 15.92 294 GLU A O 1
ATOM 2367 N N . GLU A 1 295 ? -11.898 -10.461 -61.812 1 16.06 295 GLU A N 1
ATOM 2368 C CA . GLU A 1 295 ? -11 -11.133 -62.75 1 16.06 295 GLU A CA 1
ATOM 2369 C C . GLU A 1 295 ? -9.672 -11.477 -62.062 1 16.06 295 GLU A C 1
ATOM 2371 O O . GLU A 1 295 ? -9.32 -12.648 -61.969 1 16.06 295 GLU A O 1
ATOM 2376 N N . ASP A 1 296 ? -8.352 -11.008 -62.781 1 16.09 296 ASP A N 1
ATOM 2377 C CA . ASP A 1 296 ? -7.434 -11.648 -63.719 1 16.09 296 ASP A CA 1
ATOM 2378 C C . ASP A 1 296 ? -6.16 -12.102 -63 1 16.09 296 ASP A C 1
ATOM 2380 O O . ASP A 1 296 ? -5.809 -13.289 -63.062 1 16.09 296 ASP A O 1
ATOM 2384 N N . THR A 1 297 ? -4.805 -11.516 -63.5 1 16.22 297 THR A N 1
ATOM 2385 C CA . THR A 1 297 ? -3.717 -12 -64.375 1 16.22 297 THR A CA 1
ATOM 2386 C C . THR A 1 297 ? -2.551 -12.492 -63.5 1 16.22 297 THR A C 1
ATOM 2388 O O . THR A 1 297 ? -2.396 -12.078 -62.344 1 16.22 297 THR A O 1
ATOM 2391 N N . SER A 1 298 ? -1.398 -13.336 -64.25 1 16.16 298 SER A N 1
ATOM 2392 C CA . SER A 1 298 ? -0.373 -14.375 -64.312 1 16.16 298 SER A CA 1
ATOM 2393 C C . SER A 1 298 ? 1 -13.812 -63.969 1 16.16 298 SER A C 1
ATOM 2395 O O . SER A 1 298 ? 1.991 -14.547 -63.938 1 16.16 298 SER A O 1
ATOM 2397 N N . ALA A 1 299 ? 1.442 -12.688 -63.719 1 15.51 299 ALA A N 1
ATOM 2398 C CA . ALA A 1 299 ? 2.717 -12.328 -64.375 1 15.51 299 ALA A CA 1
ATOM 2399 C C . ALA A 1 299 ? 3.848 -13.203 -63.812 1 15.51 299 ALA A C 1
ATOM 2401 O O . ALA A 1 299 ? 4.047 -13.305 -62.594 1 15.51 299 ALA A O 1
ATOM 2402 N N . SER A 1 300 ? 4.773 -13.977 -64.812 1 15.24 300 SER A N 1
ATOM 2403 C CA . SER A 1 300 ? 5.828 -14.969 -64.938 1 15.24 300 SER A CA 1
ATOM 2404 C C . SER A 1 300 ? 7.203 -14.367 -64.688 1 15.24 300 SER A C 1
ATOM 2406 O O . SER A 1 300 ? 8.148 -15.094 -64.375 1 15.24 300 SER A O 1
ATOM 2408 N N . GLU A 1 301 ? 7.805 -13.172 -65.062 1 15.25 301 GLU A N 1
ATOM 2409 C CA . GLU A 1 301 ? 8.938 -13.141 -66 1 15.25 301 GLU A CA 1
ATOM 2410 C C . GLU A 1 301 ? 10.188 -13.727 -65.375 1 15.25 301 GLU A C 1
ATOM 2412 O O . GLU A 1 301 ? 10.289 -13.781 -64.125 1 15.25 301 GLU A O 1
ATOM 2417 N N . GLU A 1 302 ? 11.586 -13.625 -66.312 1 16.25 302 GLU A N 1
ATOM 2418 C CA . GLU A 1 302 ? 12.688 -14.266 -67 1 16.25 302 GLU A CA 1
ATOM 2419 C C . GLU A 1 302 ? 14 -14.125 -66.25 1 16.25 302 GLU A C 1
ATOM 2421 O O . GLU A 1 302 ? 14.523 -15.102 -65.688 1 16.25 302 GLU A O 1
ATOM 2426 N N . SER A 1 303 ? 15.234 -13.406 -67 1 15.89 303 SER A N 1
ATOM 2427 C CA . SER A 1 303 ? 16.359 -13.938 -67.75 1 15.89 303 SER A CA 1
ATOM 2428 C C . SER A 1 303 ? 17.656 -13.805 -67 1 15.89 303 SER A C 1
ATOM 2430 O O . SER A 1 303 ? 18.391 -14.781 -66.812 1 15.89 303 SER A O 1
ATOM 2432 N N . ASP A 1 304 ? 18.828 -12.773 -67.438 1 16.48 304 ASP A N 1
ATOM 2433 C CA . ASP A 1 304 ? 20.016 -12.977 -68.312 1 16.48 304 ASP A CA 1
ATOM 2434 C C . ASP A 1 304 ? 21.281 -13.07 -67.438 1 16.48 304 ASP A C 1
ATOM 2436 O O . ASP A 1 304 ? 21.281 -12.641 -66.25 1 16.48 304 ASP A O 1
ATOM 2440 N N . GLU A 1 305 ? 22.781 -12.961 -68.25 1 17.78 305 GLU A N 1
ATOM 2441 C CA . GLU A 1 305 ? 24.031 -13.609 -68.688 1 17.78 305 GLU A CA 1
ATOM 2442 C C . GLU A 1 305 ? 25.25 -12.922 -68.062 1 17.78 305 GLU A C 1
ATOM 2444 O O . GLU A 1 305 ? 26.25 -13.57 -67.75 1 17.78 305 GLU A O 1
ATOM 2449 N N . ASN A 1 306 ? 25.719 -11.555 -68.062 1 17.12 306 ASN A N 1
ATOM 2450 C CA . ASN A 1 306 ? 26.844 -11.18 -68.938 1 17.12 306 ASN A CA 1
ATOM 2451 C C . ASN A 1 306 ? 28.188 -11.492 -68.25 1 17.12 306 ASN A C 1
ATOM 2453 O O . ASN A 1 306 ? 28.266 -11.602 -67.062 1 17.12 306 ASN A O 1
ATOM 2457 N N . ASP A 1 307 ? 29.5 -10.922 -69 1 18.31 307 ASP A N 1
ATOM 2458 C CA . ASP A 1 307 ? 30.703 -11.203 -69.812 1 18.31 307 ASP A CA 1
ATOM 2459 C C . ASP A 1 307 ? 31.969 -10.969 -69 1 18.31 307 ASP A C 1
ATOM 2461 O O . ASP A 1 307 ? 31.906 -10.383 -67.875 1 18.31 307 ASP A O 1
ATOM 2465 N N . SER A 1 308 ? 33.156 -10.242 -69.75 1 18.52 308 SER A N 1
ATOM 2466 C CA . SER A 1 308 ? 34.406 -10.5 -70.5 1 18.52 308 SER A CA 1
ATOM 2467 C C . SER A 1 308 ? 35.594 -10.008 -69.688 1 18.52 308 SER A C 1
ATOM 2469 O O . SER A 1 308 ? 36.531 -10.781 -69.375 1 18.52 308 SER A O 1
ATOM 2471 N N . THR A 1 309 ? 36.562 -9.039 -70.438 1 18.81 309 THR A N 1
ATOM 2472 C CA . THR A 1 309 ? 37.844 -9.07 -71.188 1 18.81 309 THR A CA 1
ATOM 2473 C C . THR A 1 309 ? 38.969 -8.547 -70.312 1 18.81 309 THR A C 1
ATOM 2475 O O . THR A 1 309 ? 38.719 -7.977 -69.188 1 18.81 309 THR A O 1
ATOM 2478 N N . GLU A 1 310 ? 39.969 -7.574 -70.938 1 18.66 310 GLU A N 1
ATOM 2479 C CA . GLU A 1 310 ? 41.25 -7.457 -71.688 1 18.66 310 GLU A CA 1
ATOM 2480 C C . GLU A 1 310 ? 42.281 -6.672 -70.875 1 18.66 310 GLU A C 1
ATOM 2482 O O . GLU A 1 310 ? 43.438 -7.066 -70.812 1 18.66 310 GLU A O 1
ATOM 2487 N N . ASP A 1 311 ? 42.375 -5.297 -70.875 1 21.77 311 ASP A N 1
ATOM 2488 C CA . ASP A 1 311 ? 43.406 -4.504 -71.562 1 21.77 311 ASP A CA 1
ATOM 2489 C C . ASP A 1 311 ? 44.719 -4.469 -70.812 1 21.77 311 ASP A C 1
ATOM 2491 O O . ASP A 1 311 ? 44.719 -4.633 -69.562 1 21.77 311 ASP A O 1
ATOM 2495 N N . THR A 1 312 ? 45.938 -4.102 -71.625 1 21.97 312 THR A N 1
ATOM 2496 C CA . THR A 1 312 ? 47.25 -3.924 -72.25 1 21.97 312 THR A CA 1
ATOM 2497 C C . THR A 1 312 ? 48.125 -2.955 -71.5 1 21.97 312 THR A C 1
ATOM 2499 O O . THR A 1 312 ? 49.281 -3.258 -71.188 1 21.97 312 THR A O 1
ATOM 2502 N N . GLU A 1 313 ? 48.312 -1.682 -72.125 1 20.39 313 GLU A N 1
ATOM 2503 C CA . GLU A 1 313 ? 49.438 -0.959 -72.688 1 20.39 313 GLU A CA 1
ATOM 2504 C C . GLU A 1 313 ? 50.25 -0.291 -71.625 1 20.39 313 GLU A C 1
ATOM 2506 O O . GLU A 1 313 ? 51.5 -0.445 -71.562 1 20.39 313 GLU A O 1
ATOM 2511 N N . SER A 1 314 ? 50.188 1.09 -71.75 1 21.67 314 SER A N 1
ATOM 2512 C CA . SER A 1 314 ? 51.219 2.062 -72.125 1 21.67 314 SER A CA 1
ATOM 2513 C C . SER A 1 314 ? 52.125 2.346 -70.875 1 21.67 314 SER A C 1
ATOM 2515 O O . SER A 1 314 ? 53.344 2.139 -70.938 1 21.67 314 SER A O 1
ATOM 2517 N N . ARG A 1 315 ? 52.344 3.84 -70.812 1 20.11 315 ARG A N 1
ATOM 2518 C CA . ARG A 1 315 ? 53.406 4.797 -70.5 1 20.11 315 ARG A CA 1
ATOM 2519 C C . ARG A 1 315 ? 53.688 4.84 -69 1 20.11 315 ARG A C 1
ATOM 2521 O O . ARG A 1 315 ? 52.781 4.777 -68.188 1 20.11 315 ARG A O 1
ATOM 2528 N N . MET B 1 1 ? -0.453 47.406 18.875 1 36.47 1 MET B N 1
ATOM 2529 C CA . MET B 1 1 ? -1.524 46.719 18.156 1 36.47 1 MET B CA 1
ATOM 2530 C C . MET B 1 1 ? -2.885 47.312 18.531 1 36.47 1 MET B C 1
ATOM 2532 O O . MET B 1 1 ? -3.719 47.562 17.656 1 36.47 1 MET B O 1
ATOM 2536 N N . PHE B 1 2 ? -3.252 47.094 19.844 1 42 2 PHE B N 1
ATOM 2537 C CA . PHE B 1 2 ? -4.602 47.438 20.297 1 42 2 PHE B CA 1
ATOM 2538 C C . PHE B 1 2 ? -4.727 48.906 20.594 1 42 2 PHE B C 1
ATOM 2540 O O . PHE B 1 2 ? -5.547 49.312 21.422 1 42 2 PHE B O 1
ATOM 2547 N N . ARG B 1 3 ? -3.795 49.719 20.188 1 45.53 3 ARG B N 1
ATOM 2548 C CA . ARG B 1 3 ? -3.904 51.062 20.75 1 45.53 3 ARG B CA 1
ATOM 2549 C C . ARG B 1 3 ? -5.07 51.812 20.125 1 45.53 3 ARG B C 1
ATOM 2551 O O . ARG B 1 3 ? -5.238 51.812 18.906 1 45.53 3 ARG B O 1
ATOM 2558 N N . ALA B 1 4 ? -6.012 52.219 20.875 1 43.66 4 ALA B N 1
ATOM 2559 C CA . ALA B 1 4 ? -7.23 53 20.641 1 43.66 4 ALA B CA 1
ATOM 2560 C C . ALA B 1 4 ? -6.941 54.25 19.812 1 43.66 4 ALA B C 1
ATOM 2562 O O . ALA B 1 4 ? -7.801 54.688 19.047 1 43.66 4 ALA B O 1
ATOM 2563 N N . ASP B 1 5 ? -5.828 54.844 19.953 1 37.5 5 ASP B N 1
ATOM 2564 C CA . ASP B 1 5 ? -5.836 56.219 19.484 1 37.5 5 ASP B CA 1
ATOM 2565 C C . ASP B 1 5 ? -5.586 56.312 17.984 1 37.5 5 ASP B C 1
ATOM 2567 O O . ASP B 1 5 ? -5.445 57.406 17.438 1 37.5 5 ASP B O 1
ATOM 2571 N N . ASN B 1 6 ? -4.898 55.219 17.422 1 40.72 6 ASN B N 1
ATOM 2572 C CA . ASN B 1 6 ? -4.629 55.5 16.016 1 40.72 6 ASN B CA 1
ATOM 2573 C C . ASN B 1 6 ? -5.844 55.188 15.133 1 40.72 6 ASN B C 1
ATOM 2575 O O . ASN B 1 6 ? -6.344 54.062 15.141 1 40.72 6 ASN B O 1
ATOM 2579 N N . PRO B 1 7 ? -6.547 56.094 14.523 1 42.69 7 PRO B N 1
ATOM 2580 C CA . PRO B 1 7 ? -7.711 55.906 13.648 1 42.69 7 PRO B CA 1
ATOM 2581 C C . PRO B 1 7 ? -7.586 54.656 12.758 1 42.69 7 PRO B C 1
ATOM 2583 O O . PRO B 1 7 ? -8.594 54.125 12.32 1 42.69 7 PRO B O 1
ATOM 2586 N N . HIS B 1 8 ? -6.434 54.5 12.172 1 42.03 8 HIS B N 1
ATOM 2587 C CA . HIS B 1 8 ? -6.207 53.406 11.211 1 42.03 8 HIS B CA 1
ATOM 2588 C C . HIS B 1 8 ? -6.078 52.062 11.922 1 42.03 8 HIS B C 1
ATOM 2590 O O . HIS B 1 8 ? -5.707 51.062 11.305 1 42.03 8 HIS B O 1
ATOM 2596 N N . SER B 1 9 ? -5.93 52.094 13.172 1 48.78 9 SER B N 1
ATOM 2597 C CA . SER B 1 9 ? -5.77 50.875 13.992 1 48.78 9 SER B CA 1
ATOM 2598 C C . SER B 1 9 ? -6.977 49.969 13.852 1 48.78 9 SER B C 1
ATOM 2600 O O . SER B 1 9 ? -8.117 50.375 14.047 1 48.78 9 SER B O 1
ATOM 2602 N N . LEU B 1 10 ? -7.055 49 13.062 1 55.94 10 LEU B N 1
ATOM 2603 C CA . LEU B 1 10 ? -8.062 47.969 12.969 1 55.94 10 LEU B CA 1
ATOM 2604 C C . LEU B 1 10 ? -8.719 47.719 14.328 1 55.94 10 LEU B C 1
ATOM 2606 O O . LEU B 1 10 ? -8.039 47.75 15.359 1 55.94 10 LEU B O 1
ATOM 2610 N N . SER B 1 11 ? -10.102 47.781 14.289 1 71.62 11 SER B N 1
ATOM 2611 C CA . SER B 1 11 ? -10.828 47.594 15.539 1 71.62 11 SER B CA 1
ATOM 2612 C C . SER B 1 11 ? -10.43 46.25 16.188 1 71.62 11 SER B C 1
ATOM 2614 O O . SER B 1 11 ? -9.969 45.344 15.516 1 71.62 11 SER B O 1
ATOM 2616 N N . TYR B 1 12 ? -10.023 46.312 17.438 1 80 12 TYR B N 1
ATOM 2617 C CA . TYR B 1 12 ? -9.812 45.125 18.25 1 80 12 TYR B CA 1
ATOM 2618 C C . TYR B 1 12 ? -10.695 43.969 17.781 1 80 12 TYR B C 1
ATOM 2620 O O . TYR B 1 12 ? -10.273 42.812 17.766 1 80 12 TYR B O 1
ATOM 2628 N N . GLU B 1 13 ? -11.766 44.375 17.125 1 81.06 13 GLU B N 1
ATOM 2629 C CA . GLU B 1 13 ? -12.703 43.344 16.672 1 81.06 13 GLU B CA 1
ATOM 2630 C C . GLU B 1 13 ? -12.203 42.656 15.414 1 81.06 13 GLU B C 1
ATOM 2632 O O . GLU B 1 13 ? -12.328 41.438 15.273 1 81.06 13 GLU B O 1
ATOM 2637 N N . GLN B 1 14 ? -11.656 43.438 14.539 1 86.38 14 GLN B N 1
ATOM 2638 C CA . GLN B 1 14 ? -11.141 42.875 13.297 1 86.38 14 GLN B CA 1
ATOM 2639 C C . GLN B 1 14 ? -9.938 41.969 13.555 1 86.38 14 GLN B C 1
ATOM 2641 O O . GLN B 1 14 ? -9.797 40.906 12.938 1 86.38 14 GLN B O 1
ATOM 2646 N N . GLN B 1 15 ? -9.117 42.344 14.508 1 88.75 15 GLN B N 1
ATOM 2647 C CA . GLN B 1 15 ? -7.938 41.562 14.852 1 88.75 15 GLN B CA 1
ATOM 2648 C C . GLN B 1 15 ? -8.328 40.25 15.539 1 88.75 15 GLN B C 1
ATOM 2650 O O . GLN B 1 15 ? -7.762 39.219 15.25 1 88.75 15 GLN B O 1
ATOM 2655 N N . SER B 1 16 ? -9.242 40.375 16.438 1 90.94 16 SER B N 1
ATOM 2656 C CA . SER B 1 16 ? -9.719 39.188 17.141 1 90.94 16 SER B CA 1
ATOM 2657 C C . SER B 1 16 ? -10.344 38.188 16.172 1 90.94 16 SER B C 1
ATOM 2659 O O . SER B 1 16 ? -10.156 37 16.297 1 90.94 16 SER B O 1
ATOM 2661 N N . LYS B 1 17 ? -11.102 38.719 15.203 1 92.88 17 LYS B N 1
ATOM 2662 C CA . LYS B 1 17 ? -11.711 37.844 14.195 1 92.88 17 LYS B CA 1
ATOM 2663 C C . LYS B 1 17 ? -10.648 37.156 13.344 1 92.88 17 LYS B C 1
ATOM 2665 O O . LYS B 1 17 ? -10.781 36 13.008 1 92.88 17 LYS B O 1
ATOM 2670 N N . PHE B 1 18 ? -9.633 37.906 12.977 1 94.75 18 PHE B N 1
ATOM 2671 C CA . PHE B 1 18 ? -8.539 37.344 12.195 1 94.75 18 PHE B CA 1
ATOM 2672 C C . PHE B 1 18 ? -7.867 36.188 12.938 1 94.75 18 PHE B C 1
ATOM 2674 O O . PHE B 1 18 ? -7.617 35.125 12.359 1 94.75 18 PHE B O 1
ATOM 2681 N N . ILE B 1 19 ? -7.605 36.406 14.203 1 96.19 19 ILE B N 1
ATOM 2682 C CA . ILE B 1 19 ? -6.953 35.375 15.016 1 96.19 19 ILE B CA 1
ATOM 2683 C C . ILE B 1 19 ? -7.855 34.156 15.133 1 96.19 19 ILE B C 1
ATOM 2685 O O . ILE B 1 19 ? -7.395 33.031 14.992 1 96.19 19 ILE B O 1
ATOM 2689 N N . GLN B 1 20 ? -9.102 34.469 15.398 1 95.81 20 GLN B N 1
ATOM 2690 C CA . GLN B 1 20 ? -10.062 33.375 15.508 1 95.81 20 GLN B CA 1
ATOM 2691 C C . GLN B 1 20 ? -10.125 32.562 14.219 1 95.81 20 GLN B C 1
ATOM 2693 O O . GLN B 1 20 ? -10.156 31.344 14.25 1 95.81 20 GLN B O 1
ATOM 2698 N N . ASP B 1 21 ? -10.172 33.219 13.07 1 95.5 21 ASP B N 1
ATOM 2699 C CA . ASP B 1 21 ? -10.227 32.531 11.773 1 95.5 21 ASP B CA 1
ATOM 2700 C C . ASP B 1 21 ? -8.977 31.703 11.539 1 95.5 21 ASP B C 1
ATOM 2702 O O . ASP B 1 21 ? -9.055 30.609 10.992 1 95.5 21 ASP B O 1
ATOM 2706 N N . ARG B 1 22 ? -7.891 32.25 11.961 1 96.19 22 ARG B N 1
ATOM 2707 C CA . ARG B 1 22 ? -6.637 31.516 11.789 1 96.19 22 ARG B CA 1
ATOM 2708 C C . ARG B 1 22 ? -6.656 30.219 12.586 1 96.19 22 ARG B C 1
ATOM 2710 O O . ARG B 1 22 ? -6.285 29.156 12.062 1 96.19 22 ARG B O 1
ATOM 2717 N N . ILE B 1 23 ? -7.059 30.297 13.797 1 97.44 23 ILE B N 1
ATOM 2718 C CA . ILE B 1 23 ? -7.105 29.125 14.664 1 97.44 23 ILE B CA 1
ATOM 2719 C C . ILE B 1 23 ? -8.055 28.078 14.078 1 97.44 23 ILE B C 1
ATOM 2721 O O . ILE B 1 23 ? -7.719 26.906 14 1 97.44 23 ILE B O 1
ATOM 2725 N N . THR B 1 24 ? -9.211 28.531 13.617 1 97.25 24 THR B N 1
ATOM 2726 C CA . THR B 1 24 ? -10.227 27.641 13.062 1 97.25 24 THR B CA 1
ATOM 2727 C C . THR B 1 24 ? -9.711 26.953 11.797 1 97.25 24 THR B C 1
ATOM 2729 O O . THR B 1 24 ? -9.93 25.766 11.594 1 97.25 24 THR B O 1
ATOM 2732 N N . ASN B 1 25 ? -9.07 27.734 10.969 1 96.88 25 ASN B N 1
ATOM 2733 C CA . ASN B 1 25 ? -8.508 27.188 9.742 1 96.88 25 ASN B CA 1
ATOM 2734 C C . ASN B 1 25 ? -7.453 26.125 10.031 1 96.88 25 ASN B C 1
ATOM 2736 O O . ASN B 1 25 ? -7.406 25.078 9.367 1 96.88 25 ASN B O 1
ATOM 2740 N N . VAL B 1 26 ? -6.578 26.406 10.977 1 97.31 26 VAL B N 1
ATOM 2741 C CA . VAL B 1 26 ? -5.547 25.438 11.336 1 97.31 26 VAL B CA 1
ATOM 2742 C C . VAL B 1 26 ? -6.195 24.172 11.891 1 97.31 26 VAL B C 1
ATOM 2744 O O . VAL B 1 26 ? -5.809 23.062 11.531 1 97.31 26 VAL B O 1
ATOM 2747 N N . GLU B 1 27 ? -7.133 24.359 12.758 1 96.94 27 GLU B N 1
ATOM 2748 C CA . GLU B 1 27 ? -7.832 23.219 13.352 1 96.94 27 GLU B CA 1
ATOM 2749 C C . GLU B 1 27 ? -8.484 22.359 12.281 1 96.94 27 GLU B C 1
ATOM 2751 O O . GLU B 1 27 ? -8.375 21.125 12.32 1 96.94 27 GLU B O 1
ATOM 2756 N N . LYS B 1 28 ? -9.102 22.906 11.336 1 97.44 28 LYS B N 1
ATOM 2757 C CA . LYS B 1 28 ? -9.758 22.188 10.258 1 97.44 28 LYS B CA 1
ATOM 2758 C C . LYS B 1 28 ? -8.742 21.469 9.375 1 97.44 28 LYS B C 1
ATOM 2760 O O . LYS B 1 28 ? -8.875 20.266 9.117 1 97.44 28 LYS B O 1
ATOM 2765 N N . ASN B 1 29 ? -7.781 22.203 8.883 1 97.88 29 ASN B N 1
ATOM 2766 C CA . ASN B 1 29 ? -6.797 21.656 7.957 1 97.88 29 ASN B CA 1
ATOM 2767 C C . ASN B 1 29 ? -5.996 20.531 8.609 1 97.88 29 ASN B C 1
ATOM 2769 O O . ASN B 1 29 ? -5.781 19.484 8 1 97.88 29 ASN B O 1
ATOM 2773 N N . PHE B 1 30 ? -5.547 20.734 9.836 1 97.94 30 PHE B N 1
ATOM 2774 C CA . PHE B 1 30 ? -4.773 19.719 10.523 1 97.94 30 PHE B CA 1
ATOM 2775 C C . PHE B 1 30 ? -5.648 18.516 10.867 1 97.94 30 PHE B C 1
ATOM 2777 O O . PHE B 1 30 ? -5.176 17.375 10.867 1 97.94 30 PHE B O 1
ATOM 2784 N N . GLY B 1 31 ? -6.922 18.781 11.188 1 97.81 31 GLY B N 1
ATOM 2785 C CA . GLY B 1 31 ? -7.852 17.672 11.375 1 97.81 31 GLY B CA 1
ATOM 2786 C C . GLY B 1 31 ? -8.023 16.828 10.125 1 97.81 31 GLY B C 1
ATOM 2787 O O . GLY B 1 31 ? -8 15.602 10.195 1 97.81 31 GLY B O 1
ATOM 2788 N N . GLU B 1 32 ? -8.219 17.438 8.977 1 98.56 32 GLU B N 1
ATOM 2789 C CA . GLU B 1 32 ? -8.367 16.734 7.707 1 98.56 32 GLU B CA 1
ATOM 2790 C C . GLU B 1 32 ? -7.094 15.977 7.348 1 98.56 32 GLU B C 1
ATOM 2792 O O . GLU B 1 32 ? -7.156 14.852 6.852 1 98.56 32 GLU B O 1
ATOM 2797 N N . LEU B 1 33 ? -5.961 16.594 7.594 1 98.69 33 LEU B N 1
ATOM 2798 C CA . LEU B 1 33 ? -4.691 15.922 7.367 1 98.69 33 LEU B CA 1
ATOM 2799 C C . LEU B 1 33 ? -4.559 14.688 8.258 1 98.69 33 LEU B C 1
ATOM 2801 O O . LEU B 1 33 ? -4.098 13.641 7.812 1 98.69 33 LEU B O 1
ATOM 2805 N N . CYS B 1 34 ? -4.938 14.875 9.5 1 98.38 34 CYS B N 1
ATOM 2806 C CA . CYS B 1 34 ? -4.848 13.773 10.445 1 98.38 34 CYS B CA 1
ATOM 2807 C C . CYS B 1 34 ? -5.668 12.578 9.969 1 98.38 34 CYS B C 1
ATOM 2809 O O . CYS B 1 34 ? -5.188 11.445 9.984 1 98.38 34 CYS B O 1
ATOM 2811 N N . VAL B 1 35 ? -6.906 12.805 9.516 1 98.62 35 VAL B N 1
ATOM 2812 C CA . VAL B 1 35 ? -7.781 11.742 9.031 1 98.62 35 VAL B CA 1
ATOM 2813 C C . VAL B 1 35 ? -7.184 11.109 7.781 1 98.62 35 VAL B C 1
ATOM 2815 O O . VAL B 1 35 ? -7.117 9.883 7.668 1 98.62 35 VAL B O 1
ATOM 2818 N N . ALA B 1 36 ? -6.727 11.898 6.84 1 98.88 36 ALA B N 1
ATOM 2819 C CA . ALA B 1 36 ? -6.195 11.406 5.574 1 98.88 36 ALA B CA 1
ATOM 2820 C C . ALA B 1 36 ? -4.941 10.562 5.801 1 98.88 36 ALA B C 1
ATOM 2822 O O . ALA B 1 36 ? -4.82 9.461 5.266 1 98.88 36 ALA B O 1
ATOM 2823 N N . PHE B 1 37 ? -3.986 11.062 6.582 1 98.94 37 PHE B N 1
ATOM 2824 C CA . PHE B 1 37 ? -2.777 10.312 6.887 1 98.94 37 PHE B CA 1
ATOM 2825 C C . PHE B 1 37 ? -3.109 9.055 7.684 1 98.94 37 PHE B C 1
ATOM 2827 O O . PHE B 1 37 ? -2.457 8.023 7.523 1 98.94 37 PHE B O 1
ATOM 2834 N N . GLY B 1 38 ? -4.082 9.234 8.57 1 98.88 38 GLY B N 1
ATOM 2835 C CA . GLY B 1 38 ? -4.52 8.062 9.312 1 98.88 38 GLY B CA 1
ATOM 2836 C C . GLY B 1 38 ? -5.035 6.949 8.414 1 98.88 38 GLY B C 1
ATOM 2837 O O . GLY B 1 38 ? -4.652 5.789 8.578 1 98.88 38 GLY B O 1
ATOM 2838 N N . ASP B 1 39 ? -5.906 7.27 7.516 1 98.88 39 ASP B N 1
ATOM 2839 C CA . ASP B 1 39 ? -6.445 6.293 6.574 1 98.88 39 ASP B CA 1
ATOM 2840 C C . ASP B 1 39 ? -5.336 5.695 5.711 1 98.88 39 ASP B C 1
ATOM 2842 O O . ASP B 1 39 ? -5.324 4.488 5.457 1 98.88 39 ASP B O 1
ATOM 2846 N N . TYR B 1 40 ? -4.461 6.531 5.215 1 98.94 40 TYR B N 1
ATOM 2847 C CA . TYR B 1 40 ? -3.316 6.078 4.43 1 98.94 40 TYR B CA 1
ATOM 2848 C C . TYR B 1 40 ? -2.484 5.07 5.215 1 98.94 40 TYR B C 1
ATOM 2850 O O . TYR B 1 40 ? -2.104 4.023 4.68 1 98.94 40 TYR B O 1
ATOM 2858 N N . THR B 1 41 ? -2.238 5.379 6.426 1 98.94 41 THR B N 1
ATOM 2859 C CA . THR B 1 41 ? -1.434 4.52 7.285 1 98.94 41 THR B CA 1
ATOM 2860 C C . THR B 1 41 ? -2.15 3.197 7.551 1 98.94 41 THR B C 1
ATOM 2862 O O . THR B 1 41 ? -1.529 2.133 7.52 1 98.94 41 THR B O 1
ATOM 2865 N N . ARG B 1 42 ? -3.395 3.229 7.785 1 98.81 42 ARG B N 1
ATOM 2866 C CA . ARG B 1 42 ? -4.168 2.018 8.039 1 98.81 42 ARG B CA 1
ATOM 2867 C C . ARG B 1 42 ? -4.18 1.106 6.816 1 98.81 42 ARG B C 1
ATOM 2869 O O . ARG B 1 42 ? -4.074 -0.115 6.945 1 98.81 42 ARG B O 1
ATOM 2876 N N . LYS B 1 43 ? -4.398 1.649 5.664 1 98.88 43 LYS B N 1
ATOM 2877 C CA . LYS B 1 43 ? -4.402 0.828 4.457 1 98.88 43 LYS B CA 1
ATOM 2878 C C . LYS B 1 43 ? -3.014 0.258 4.18 1 98.88 43 LYS B C 1
ATOM 2880 O O . LYS B 1 43 ? -2.887 -0.854 3.66 1 98.88 43 LYS B O 1
ATOM 2885 N N . THR B 1 44 ? -1.956 1.052 4.469 1 98.94 44 THR B N 1
ATOM 2886 C CA . THR B 1 44 ? -0.601 0.521 4.367 1 98.94 44 THR B CA 1
ATOM 2887 C C . THR B 1 44 ? -0.424 -0.691 5.277 1 98.94 44 THR B C 1
ATOM 2889 O O . THR B 1 44 ? 0.202 -1.68 4.887 1 98.94 44 THR B O 1
ATOM 2892 N N . ALA B 1 45 ? -0.959 -0.581 6.473 1 98.94 45 ALA B N 1
ATOM 2893 C CA . ALA B 1 45 ? -0.89 -1.702 7.406 1 98.94 45 ALA B CA 1
ATOM 2894 C C . ALA B 1 45 ? -1.628 -2.92 6.855 1 98.94 45 ALA B C 1
ATOM 2896 O O . ALA B 1 45 ? -1.163 -4.055 7 1 98.94 45 ALA B O 1
ATOM 2897 N N . ARG B 1 46 ? -2.74 -2.693 6.273 1 98.81 46 ARG B N 1
ATOM 2898 C CA . ARG B 1 46 ? -3.498 -3.799 5.695 1 98.81 46 ARG B CA 1
ATOM 2899 C C . ARG B 1 46 ? -2.746 -4.426 4.527 1 98.81 46 ARG B C 1
ATOM 2901 O O . ARG B 1 46 ? -2.814 -5.637 4.316 1 98.81 46 ARG B O 1
ATOM 2908 N N . LEU B 1 47 ? -2.154 -3.6 3.701 1 98.88 47 LEU B N 1
ATOM 2909 C CA . LEU B 1 47 ? -1.323 -4.109 2.617 1 98.88 47 LEU B CA 1
ATOM 2910 C C . LEU B 1 47 ? -0.189 -4.973 3.162 1 98.88 47 LEU B C 1
ATOM 2912 O O . LEU B 1 47 ? 0.135 -6.016 2.59 1 98.88 47 LEU B O 1
ATOM 2916 N N . ARG B 1 48 ? 0.418 -4.551 4.27 1 98.88 48 ARG B N 1
ATOM 2917 C CA . ARG B 1 48 ? 1.444 -5.34 4.941 1 98.88 48 ARG B CA 1
ATOM 2918 C C . ARG B 1 48 ? 0.907 -6.715 5.332 1 98.88 48 ARG B C 1
ATOM 2920 O O . ARG B 1 48 ? 1.586 -7.727 5.152 1 98.88 48 ARG B O 1
ATOM 2927 N N . ASP B 1 49 ? -0.309 -6.777 5.848 1 98.88 49 ASP B N 1
ATOM 2928 C CA . ASP B 1 49 ? -0.931 -8.047 6.219 1 98.88 49 ASP B CA 1
ATOM 2929 C C . ASP B 1 49 ? -1.054 -8.969 5.008 1 98.88 49 ASP B C 1
ATOM 2931 O O . ASP B 1 49 ? -0.802 -10.172 5.113 1 98.88 49 ASP B O 1
ATOM 2935 N N . MET B 1 50 ? -1.477 -8.414 3.91 1 98.88 50 MET B N 1
ATOM 2936 C CA . MET B 1 50 ? -1.603 -9.219 2.701 1 98.88 50 MET B CA 1
ATOM 2937 C C . MET B 1 50 ? -0.234 -9.68 2.205 1 98.88 50 MET B C 1
ATOM 2939 O O . MET B 1 50 ? -0.101 -10.766 1.647 1 98.88 50 MET B O 1
ATOM 2943 N N . GLY B 1 51 ? 0.787 -8.789 2.35 1 98.81 51 GLY B N 1
ATOM 2944 C CA . GLY B 1 51 ? 2.146 -9.211 2.057 1 98.81 51 GLY B CA 1
ATOM 2945 C C . GLY B 1 51 ? 2.588 -10.406 2.883 1 98.81 51 GLY B C 1
ATOM 2946 O O . GLY B 1 51 ? 3.223 -11.328 2.363 1 98.81 51 GLY B O 1
ATOM 2947 N N . ASP B 1 52 ? 2.242 -10.43 4.113 1 98.75 52 ASP B N 1
ATOM 2948 C CA . ASP B 1 52 ? 2.559 -11.547 4.996 1 98.75 52 ASP B CA 1
ATOM 2949 C C . ASP B 1 52 ? 1.86 -12.828 4.539 1 98.75 52 ASP B C 1
ATOM 2951 O O . ASP B 1 52 ? 2.449 -13.914 4.574 1 98.75 52 ASP B O 1
ATOM 2955 N N . GLU B 1 53 ? 0.624 -12.695 4.184 1 98.88 53 GLU B N 1
ATOM 2956 C CA . GLU B 1 53 ? -0.11 -13.852 3.682 1 98.88 53 GLU B CA 1
ATOM 2957 C C . GLU B 1 53 ? 0.528 -14.398 2.408 1 98.88 53 GLU B C 1
ATOM 2959 O O . GLU B 1 53 ? 0.648 -15.617 2.242 1 98.88 53 GLU B O 1
ATOM 2964 N N . LEU B 1 54 ? 0.896 -13.531 1.525 1 98.88 54 LEU B N 1
ATOM 2965 C CA . LEU B 1 54 ? 1.539 -13.93 0.278 1 98.88 54 LEU B CA 1
ATOM 2966 C C . LEU B 1 54 ? 2.828 -14.695 0.551 1 98.88 54 LEU B C 1
ATOM 2968 O O . LEU B 1 54 ? 3.08 -15.734 -0.07 1 98.88 54 LEU B O 1
ATOM 2972 N N . THR B 1 55 ? 3.646 -14.203 1.47 1 98.81 55 THR B N 1
ATOM 2973 C CA . THR B 1 55 ? 4.902 -14.875 1.803 1 98.81 55 THR B CA 1
ATOM 2974 C C . THR B 1 55 ? 4.641 -16.25 2.418 1 98.81 55 THR B C 1
ATOM 2976 O O . THR B 1 55 ? 5.391 -17.188 2.18 1 98.81 55 THR B O 1
ATOM 2979 N N . LYS B 1 56 ? 3.611 -16.328 3.189 1 98.88 56 LYS B N 1
ATOM 2980 C CA . LYS B 1 56 ? 3.232 -17.609 3.775 1 98.88 56 LYS B CA 1
ATOM 2981 C C . LYS B 1 56 ? 2.846 -18.609 2.691 1 98.88 56 LYS B C 1
ATOM 2983 O O . LYS B 1 56 ? 3.252 -19.781 2.742 1 98.88 56 LYS B O 1
ATOM 2988 N N . VAL B 1 57 ? 2.045 -18.203 1.764 1 98.94 57 VAL B N 1
ATOM 2989 C CA . VAL B 1 57 ? 1.596 -19.062 0.676 1 98.94 57 VAL B CA 1
ATOM 2990 C C . VAL B 1 57 ? 2.799 -19.547 -0.133 1 98.94 57 VAL B C 1
ATOM 2992 O O . VAL B 1 57 ? 2.871 -20.703 -0.517 1 98.94 57 VAL B O 1
ATOM 2995 N N . LEU B 1 58 ? 3.75 -18.656 -0.441 1 98.88 58 LEU B N 1
ATOM 2996 C CA . LEU B 1 58 ? 4.965 -19.016 -1.162 1 98.88 58 LEU B CA 1
ATOM 2997 C C . LEU B 1 58 ? 5.781 -20.031 -0.38 1 98.88 58 LEU B C 1
ATOM 2999 O O . LEU B 1 58 ? 6.285 -21 -0.954 1 98.88 58 LEU B O 1
ATOM 3003 N N . LYS B 1 59 ? 5.895 -19.781 0.915 1 98.81 59 LYS B N 1
ATOM 3004 C CA . LYS B 1 59 ? 6.641 -20.703 1.771 1 98.81 59 LYS B CA 1
ATOM 3005 C C . LYS B 1 59 ? 5.977 -22.062 1.823 1 98.81 59 LYS B C 1
ATOM 3007 O O . LYS B 1 59 ? 6.656 -23.094 1.757 1 98.81 59 LYS B O 1
ATOM 3012 N N . ASP B 1 60 ? 4.676 -22.078 1.969 1 98.81 60 ASP B N 1
ATOM 3013 C CA . ASP B 1 60 ? 3.938 -23.344 1.979 1 98.81 60 ASP B CA 1
ATOM 3014 C C . ASP B 1 60 ? 4.117 -24.094 0.663 1 98.81 60 ASP B C 1
ATOM 3016 O O . ASP B 1 60 ? 4.285 -25.312 0.658 1 98.81 60 ASP B O 1
ATOM 3020 N N . TYR B 1 61 ? 4.016 -23.391 -0.463 1 98.75 61 TYR B N 1
ATOM 3021 C CA . TYR B 1 61 ? 4.262 -24.016 -1.764 1 98.75 61 TYR B CA 1
ATOM 3022 C C . TYR B 1 61 ? 5.656 -24.625 -1.824 1 98.75 61 TYR B C 1
ATOM 3024 O O . TYR B 1 61 ? 5.828 -25.75 -2.287 1 98.75 61 TYR B O 1
ATOM 3032 N N . ALA B 1 62 ? 6.656 -23.891 -1.368 1 98.75 62 ALA B N 1
ATOM 3033 C CA . ALA B 1 62 ? 8.031 -24.375 -1.347 1 98.75 62 ALA B CA 1
ATOM 3034 C C . ALA B 1 62 ? 8.148 -25.672 -0.542 1 98.75 62 ALA B C 1
ATOM 3036 O O . ALA B 1 62 ? 8.789 -26.625 -0.985 1 98.75 62 ALA B O 1
ATOM 3037 N N . ASN B 1 63 ? 7.469 -25.688 0.618 1 98 63 ASN B N 1
ATOM 3038 C CA . ASN B 1 63 ? 7.539 -26.844 1.522 1 98 63 ASN B CA 1
ATOM 3039 C C . ASN B 1 63 ? 6.859 -28.062 0.925 1 98 63 ASN B C 1
ATOM 3041 O O . ASN B 1 63 ? 7.27 -29.203 1.196 1 98 63 ASN B O 1
ATOM 3045 N N . ASN B 1 64 ? 5.895 -27.875 0.101 1 97.06 64 ASN B N 1
ATOM 3046 C CA . ASN B 1 64 ? 5.098 -28.969 -0.427 1 97.06 64 ASN B CA 1
ATOM 3047 C C . ASN B 1 64 ? 5.602 -29.422 -1.796 1 97.06 64 ASN B C 1
ATOM 3049 O O . ASN B 1 64 ? 5.133 -30.422 -2.334 1 97.06 64 ASN B O 1
ATOM 3053 N N . GLU B 1 65 ? 6.492 -28.672 -2.385 1 97.38 65 GLU B N 1
ATOM 3054 C CA . GLU B 1 65 ? 7.051 -29.047 -3.68 1 97.38 65 GLU B CA 1
ATOM 3055 C C . GLU B 1 65 ? 8.203 -30.031 -3.518 1 97.38 65 GLU B C 1
ATOM 3057 O O . GLU B 1 65 ? 9.336 -29.625 -3.232 1 97.38 65 GLU B O 1
ATOM 3062 N N . ILE B 1 66 ? 7.965 -31.266 -3.814 1 94.06 66 ILE B N 1
ATOM 3063 C CA . ILE B 1 66 ? 8.945 -32.312 -3.518 1 94.06 66 ILE B CA 1
ATOM 3064 C C . ILE B 1 66 ? 9.617 -32.781 -4.812 1 94.06 66 ILE B C 1
ATOM 3066 O O . ILE B 1 66 ? 10.703 -33.344 -4.781 1 94.06 66 ILE B O 1
ATOM 3070 N N . VAL B 1 67 ? 9 -32.531 -5.906 1 96.25 67 VAL B N 1
ATOM 3071 C CA . VAL B 1 67 ? 9.508 -33.031 -7.184 1 96.25 67 VAL B CA 1
ATOM 3072 C C . VAL B 1 67 ? 10.492 -32.031 -7.777 1 96.25 67 VAL B C 1
ATOM 3074 O O . VAL B 1 67 ? 11.602 -32.375 -8.156 1 96.25 67 VAL B O 1
ATOM 3077 N N . ASN B 1 68 ? 10.062 -30.797 -7.863 1 97.94 68 ASN B N 1
ATOM 3078 C CA . ASN B 1 68 ? 10.891 -29.734 -8.422 1 97.94 68 ASN B CA 1
ATOM 3079 C C . ASN B 1 68 ? 11.734 -29.047 -7.344 1 97.94 68 ASN B C 1
ATOM 3081 O O . ASN B 1 68 ? 11.344 -28.016 -6.816 1 97.94 68 ASN B O 1
ATOM 3085 N N . LYS B 1 69 ? 12.922 -29.516 -7.121 1 97.94 69 LYS B N 1
ATOM 3086 C CA . LYS B 1 69 ? 13.75 -29.125 -5.988 1 97.94 69 LYS B CA 1
ATOM 3087 C C . LYS B 1 69 ? 14.266 -27.688 -6.148 1 97.94 69 LYS B C 1
ATOM 3089 O O . LYS B 1 69 ? 14.289 -26.922 -5.188 1 97.94 69 LYS B O 1
ATOM 3094 N N . SER B 1 70 ? 14.727 -27.391 -7.293 1 98.62 70 SER B N 1
ATOM 3095 C CA . SER B 1 70 ? 15.211 -26.031 -7.531 1 98.62 70 SER B CA 1
ATOM 3096 C C . SER B 1 70 ? 14.094 -25 -7.348 1 98.62 70 SER B C 1
ATOM 3098 O O . SER B 1 70 ? 14.32 -23.938 -6.777 1 98.62 70 SER B O 1
ATOM 3100 N N . LEU B 1 71 ? 12.945 -25.312 -7.871 1 98.62 71 LEU B N 1
ATOM 3101 C CA . LEU B 1 71 ? 11.789 -24.453 -7.68 1 98.62 71 LEU B CA 1
ATOM 3102 C C . LEU B 1 71 ? 11.469 -24.281 -6.195 1 98.62 71 LEU B C 1
ATOM 3104 O O . LEU B 1 71 ? 11.195 -23.172 -5.734 1 98.62 71 LEU B O 1
ATOM 3108 N N . SER B 1 72 ? 11.43 -25.375 -5.492 1 98.62 72 SER B N 1
ATOM 3109 C CA . SER B 1 72 ? 11.18 -25.344 -4.055 1 98.62 72 SER B CA 1
ATOM 3110 C C . SER B 1 72 ? 12.133 -24.391 -3.346 1 98.62 72 SER B C 1
ATOM 3112 O O . SER B 1 72 ? 11.703 -23.516 -2.582 1 98.62 72 SER B O 1
ATOM 3114 N N . THR B 1 73 ? 13.422 -24.516 -3.609 1 98.69 73 THR B N 1
ATOM 3115 C CA . THR B 1 73 ? 14.438 -23.672 -2.994 1 98.69 73 THR B CA 1
ATOM 3116 C C . THR B 1 73 ? 14.25 -22.219 -3.408 1 98.69 73 THR B C 1
ATOM 3118 O O . THR B 1 73 ? 14.391 -21.297 -2.586 1 98.69 73 THR B O 1
ATOM 3121 N N . GLY B 1 74 ? 13.984 -22 -4.68 1 98.69 74 GLY B N 1
ATOM 3122 C CA . GLY B 1 74 ? 13.742 -20.656 -5.176 1 98.69 74 GLY B CA 1
ATOM 3123 C C . GLY B 1 74 ? 12.57 -19.969 -4.504 1 98.69 74 GLY B C 1
ATOM 3124 O O . GLY B 1 74 ? 12.656 -18.797 -4.125 1 98.69 74 GLY B O 1
ATOM 3125 N N . LEU B 1 75 ? 11.484 -20.672 -4.367 1 98.81 75 LEU B N 1
ATOM 3126 C CA . LEU B 1 75 ? 10.297 -20.141 -3.713 1 98.81 75 LEU B CA 1
ATOM 3127 C C . LEU B 1 75 ? 10.578 -19.828 -2.246 1 98.81 75 LEU B C 1
ATOM 3129 O O . LEU B 1 75 ? 10.086 -18.828 -1.716 1 98.81 75 LEU B O 1
ATOM 3133 N N . GLU B 1 76 ? 11.312 -20.672 -1.593 1 98.75 76 GLU B N 1
ATOM 3134 C CA . GLU B 1 76 ? 11.688 -20.438 -0.203 1 98.75 76 GLU B CA 1
ATOM 3135 C C . GLU B 1 76 ? 12.516 -19.156 -0.071 1 98.75 76 GLU B C 1
ATOM 3137 O O . GLU B 1 76 ? 12.242 -18.328 0.789 1 98.75 76 GLU B O 1
ATOM 3142 N N . ASN B 1 77 ? 13.508 -19.047 -0.906 1 98.81 77 ASN B N 1
ATOM 3143 C CA . ASN B 1 77 ? 14.352 -17.859 -0.889 1 98.81 77 ASN B CA 1
ATOM 3144 C C . ASN B 1 77 ? 13.539 -16.594 -1.168 1 98.81 77 ASN B C 1
ATOM 3146 O O . ASN B 1 77 ? 13.719 -15.578 -0.498 1 98.81 77 ASN B O 1
ATOM 3150 N N . LEU B 1 78 ? 12.703 -16.688 -2.139 1 98.88 78 LEU B N 1
ATOM 3151 C CA . LEU B 1 78 ? 11.836 -15.555 -2.459 1 98.88 78 LEU B CA 1
ATOM 3152 C C . LEU B 1 78 ? 10.969 -15.18 -1.266 1 98.88 78 LEU B C 1
ATOM 3154 O O . LEU B 1 78 ? 10.797 -14 -0.959 1 98.88 78 LEU B O 1
ATOM 3158 N N . SER B 1 79 ? 10.359 -16.188 -0.629 1 98.88 79 SER B N 1
ATOM 3159 C CA . SER B 1 79 ? 9.5 -15.938 0.521 1 98.88 79 SER B CA 1
ATOM 3160 C C . SER B 1 79 ? 10.258 -15.211 1.63 1 98.88 79 SER B C 1
ATOM 3162 O O . SER B 1 79 ? 9.711 -14.312 2.277 1 98.88 79 SER B O 1
ATOM 3164 N N . ILE B 1 80 ? 11.508 -15.547 1.889 1 98.81 80 ILE B N 1
ATOM 3165 C CA . ILE B 1 80 ? 12.336 -14.922 2.916 1 98.81 80 ILE B CA 1
ATOM 3166 C C . ILE B 1 80 ? 12.602 -13.461 2.547 1 98.81 80 ILE B C 1
ATOM 3168 O O . ILE B 1 80 ? 12.461 -12.57 3.385 1 98.81 80 ILE B O 1
ATOM 3172 N N . THR B 1 81 ? 12.938 -13.234 1.33 1 98.94 81 THR B N 1
ATOM 3173 C CA . THR B 1 81 ? 13.242 -11.883 0.871 1 98.94 81 THR B CA 1
ATOM 3174 C C . THR B 1 81 ? 12 -11 0.941 1 98.94 81 THR B C 1
ATOM 3176 O O . THR B 1 81 ? 12.07 -9.852 1.391 1 98.94 81 THR B O 1
ATOM 3179 N N . LEU B 1 82 ? 10.867 -11.492 0.509 1 98.88 82 LEU B N 1
ATOM 3180 C CA . LEU B 1 82 ? 9.633 -10.719 0.561 1 98.88 82 LEU B CA 1
ATOM 3181 C C . LEU B 1 82 ? 9.203 -10.484 2.004 1 98.88 82 LEU B C 1
ATOM 3183 O O . LEU B 1 82 ? 8.633 -9.438 2.32 1 98.88 82 LEU B O 1
ATOM 3187 N N . THR B 1 83 ? 9.469 -11.445 2.881 1 98.88 83 THR B N 1
ATOM 3188 C CA . THR B 1 83 ? 9.211 -11.242 4.305 1 98.88 83 THR B CA 1
ATOM 3189 C C . THR B 1 83 ? 9.992 -10.047 4.832 1 98.88 83 THR B C 1
ATOM 3191 O O . THR B 1 83 ? 9.469 -9.25 5.621 1 98.88 83 THR B O 1
ATOM 3194 N N . ALA B 1 84 ? 11.195 -9.945 4.418 1 98.94 84 ALA B N 1
ATOM 3195 C CA . ALA B 1 84 ? 12.016 -8.812 4.836 1 98.94 84 ALA B CA 1
ATOM 3196 C C . ALA B 1 84 ? 11.406 -7.492 4.375 1 98.94 84 ALA B C 1
ATOM 3198 O O . ALA B 1 84 ? 11.43 -6.504 5.109 1 98.94 84 ALA B O 1
ATOM 3199 N N . ILE B 1 85 ? 10.914 -7.441 3.164 1 98.94 85 ILE B N 1
ATOM 3200 C CA . ILE B 1 85 ? 10.266 -6.234 2.666 1 98.94 85 ILE B CA 1
ATOM 3201 C C . ILE B 1 85 ? 9.086 -5.875 3.568 1 98.94 85 ILE B C 1
ATOM 3203 O O . ILE B 1 85 ? 8.898 -4.707 3.918 1 98.94 85 ILE B O 1
ATOM 3207 N N . GLU B 1 86 ? 8.297 -6.867 3.986 1 98.88 86 GLU B N 1
ATOM 3208 C CA . GLU B 1 86 ? 7.125 -6.602 4.816 1 98.88 86 GLU B CA 1
ATOM 3209 C C . GLU B 1 86 ? 7.531 -6.156 6.219 1 98.88 86 GLU B C 1
ATOM 3211 O O . GLU B 1 86 ? 6.812 -5.387 6.863 1 98.88 86 GLU B O 1
ATOM 3216 N N . GLU B 1 87 ? 8.672 -6.59 6.676 1 98.81 87 GLU B N 1
ATOM 3217 C CA . GLU B 1 87 ? 9.188 -6.078 7.938 1 98.81 87 GLU B CA 1
ATOM 3218 C C . GLU B 1 87 ? 9.492 -4.586 7.848 1 98.81 87 GLU B C 1
ATOM 3220 O O . GLU B 1 87 ? 9.188 -3.826 8.773 1 98.81 87 GLU B O 1
ATOM 3225 N N . TYR B 1 88 ? 10.094 -4.195 6.797 1 98.88 88 TYR B N 1
ATOM 3226 C CA . TYR B 1 88 ? 10.344 -2.775 6.594 1 98.88 88 TYR B CA 1
ATOM 3227 C C . TYR B 1 88 ? 9.039 -2.006 6.438 1 98.88 88 TYR B C 1
ATOM 3229 O O . TYR B 1 88 ? 8.93 -0.854 6.867 1 98.88 88 TYR B O 1
ATOM 3237 N N . ARG B 1 89 ? 8.078 -2.631 5.746 1 98.88 89 ARG B N 1
ATOM 3238 C CA . ARG B 1 89 ? 6.781 -1.979 5.637 1 98.88 89 ARG B CA 1
ATOM 3239 C C . ARG B 1 89 ? 6.133 -1.815 7.008 1 98.88 89 ARG B C 1
ATOM 3241 O O . ARG B 1 89 ? 5.445 -0.825 7.262 1 98.88 89 ARG B O 1
ATOM 3248 N N . ASN B 1 90 ? 6.316 -2.775 7.887 1 98.81 90 ASN B N 1
ATOM 3249 C CA . ASN B 1 90 ? 5.84 -2.65 9.258 1 98.81 90 ASN B CA 1
ATOM 3250 C C . ASN B 1 90 ? 6.484 -1.466 9.969 1 98.81 90 ASN B C 1
ATOM 3252 O O . ASN B 1 90 ? 5.816 -0.738 10.711 1 98.81 90 ASN B O 1
ATOM 3256 N N . CYS B 1 91 ? 7.762 -1.314 9.797 1 98.88 91 CYS B N 1
ATOM 3257 C CA . CYS B 1 91 ? 8.469 -0.163 10.352 1 98.88 91 CYS B CA 1
ATOM 3258 C C . CYS B 1 91 ? 7.906 1.139 9.789 1 98.88 91 CYS B C 1
ATOM 3260 O O . CYS B 1 91 ? 7.75 2.117 10.523 1 98.88 91 CYS B O 1
ATOM 3262 N N . GLU B 1 92 ? 7.652 1.085 8.492 1 98.88 92 GLU B N 1
ATOM 3263 C CA . GLU B 1 92 ? 7.031 2.24 7.844 1 98.88 92 GLU B CA 1
ATOM 3264 C C . GLU B 1 92 ? 5.734 2.633 8.547 1 98.88 92 GLU B C 1
ATOM 3266 O O . GLU B 1 92 ? 5.527 3.805 8.867 1 98.88 92 GLU B O 1
ATOM 3271 N N . VAL B 1 93 ? 4.863 1.693 8.797 1 98.94 93 VAL B N 1
ATOM 3272 C CA . VAL B 1 93 ? 3.566 1.921 9.43 1 98.94 93 VAL B CA 1
ATOM 3273 C C . VAL B 1 93 ? 3.768 2.504 10.828 1 98.94 93 VAL B C 1
ATOM 3275 O O . VAL B 1 93 ? 3.121 3.486 11.195 1 98.94 93 VAL B O 1
ATOM 3278 N N . GLN B 1 94 ? 4.664 1.984 11.555 1 98.88 94 GLN B N 1
ATOM 3279 C CA . GLN B 1 94 ? 4.914 2.436 12.922 1 98.88 94 GLN B CA 1
ATOM 3280 C C . GLN B 1 94 ? 5.438 3.869 12.938 1 98.88 94 GLN B C 1
ATOM 3282 O O . GLN B 1 94 ? 5.031 4.672 13.781 1 98.88 94 GLN B O 1
ATOM 3287 N N . ARG B 1 95 ? 6.305 4.16 12.078 1 98.94 95 ARG B N 1
ATOM 3288 C CA . ARG B 1 95 ? 6.875 5.504 12.016 1 98.94 95 ARG B CA 1
ATOM 3289 C C . ARG B 1 95 ? 5.84 6.52 11.555 1 98.94 95 ARG B C 1
ATOM 3291 O O . ARG B 1 95 ? 5.805 7.648 12.039 1 98.94 95 ARG B O 1
ATOM 3298 N N . LEU B 1 96 ? 5.051 6.125 10.57 1 98.94 96 LEU B N 1
ATOM 3299 C CA . LEU B 1 96 ? 3.963 7 10.141 1 98.94 96 LEU B CA 1
ATOM 3300 C C . LEU B 1 96 ? 3.027 7.312 11.297 1 98.94 96 LEU B C 1
ATOM 3302 O O . LEU B 1 96 ? 2.623 8.469 11.484 1 98.94 96 LEU B O 1
ATOM 3306 N N . GLU B 1 97 ? 2.701 6.316 12.086 1 98.81 97 GLU B N 1
ATOM 3307 C CA . GLU B 1 97 ? 1.819 6.492 13.234 1 98.81 97 GLU B CA 1
ATOM 3308 C C . GLU B 1 97 ? 2.434 7.434 14.266 1 98.81 97 GLU B C 1
ATOM 3310 O O . GLU B 1 97 ? 1.748 8.312 14.797 1 98.81 97 GLU B O 1
ATOM 3315 N N . ALA B 1 98 ? 3.664 7.301 14.508 1 98.62 98 ALA B N 1
ATOM 3316 C CA . ALA B 1 98 ? 4.332 8.047 15.57 1 98.62 98 ALA B CA 1
ATOM 3317 C C . ALA B 1 98 ? 4.68 9.461 15.117 1 98.62 98 ALA B C 1
ATOM 3319 O O . ALA B 1 98 ? 4.391 10.43 15.82 1 98.62 98 ALA B O 1
ATOM 3320 N N . LYS B 1 99 ? 5.242 9.625 13.945 1 98.56 99 LYS B N 1
ATOM 3321 C CA . LYS B 1 99 ? 5.879 10.875 13.555 1 98.56 99 LYS B CA 1
ATOM 3322 C C . LYS B 1 99 ? 4.941 11.734 12.711 1 98.56 99 LYS B C 1
ATOM 3324 O O . LYS B 1 99 ? 5.172 12.938 12.539 1 98.56 99 LYS B O 1
ATOM 3329 N N . VAL B 1 100 ? 3.902 11.156 12.18 1 98.75 100 VAL B N 1
ATOM 3330 C CA . VAL B 1 100 ? 3.01 11.922 11.32 1 98.75 100 VAL B CA 1
ATOM 3331 C C . VAL B 1 100 ? 1.628 12.023 11.961 1 98.75 100 VAL B C 1
ATOM 3333 O O . VAL B 1 100 ? 1.246 13.078 12.469 1 98.75 100 VAL B O 1
ATOM 3336 N N . VAL B 1 101 ? 0.94 10.867 12.109 1 98.62 101 VAL B N 1
ATOM 3337 C CA . VAL B 1 101 ? -0.423 10.852 12.625 1 98.62 101 VAL B CA 1
ATOM 3338 C C . VAL B 1 101 ? -0.425 11.305 14.086 1 98.62 101 VAL B C 1
ATOM 3340 O O . VAL B 1 101 ? -1.257 12.125 14.484 1 98.62 101 VAL B O 1
ATOM 3343 N N . GLY B 1 102 ? 0.509 10.766 14.867 1 97.88 102 GLY B N 1
ATOM 3344 C CA . GLY B 1 102 ? 0.581 11.141 16.266 1 97.88 102 GLY B CA 1
ATOM 3345 C C . GLY B 1 102 ? 0.827 12.625 16.484 1 97.88 102 GLY B C 1
ATOM 3346 O O . GLY B 1 102 ? 0.226 13.234 17.359 1 97.88 102 GLY B O 1
ATOM 3347 N N . GLU B 1 103 ? 1.705 13.211 15.742 1 96.69 103 GLU B N 1
ATOM 3348 C CA . GLU B 1 103 ? 2.023 14.633 15.844 1 96.69 103 GLU B CA 1
ATOM 3349 C C . GLU B 1 103 ? 0.825 15.5 15.461 1 96.69 103 GLU B C 1
ATOM 3351 O O . GLU B 1 103 ? 0.57 16.531 16.094 1 96.69 103 GLU B O 1
ATOM 3356 N N . LEU B 1 104 ? 0.108 15.094 14.445 1 97.81 104 LEU B N 1
ATOM 3357 C CA . LEU B 1 104 ? -1.072 15.828 13.992 1 97.81 104 LEU B CA 1
ATOM 3358 C C . LEU B 1 104 ? -2.17 15.781 15.055 1 97.81 104 LEU B C 1
ATOM 3360 O O . LEU B 1 104 ? -2.869 16.781 15.266 1 97.81 104 LEU B O 1
ATOM 3364 N N . CYS B 1 105 ? -2.289 14.719 15.758 1 95.44 105 CYS B N 1
ATOM 3365 C CA . CYS B 1 105 ? -3.33 14.539 16.766 1 95.44 105 CYS B CA 1
ATOM 3366 C C . CYS B 1 105 ? -3.113 15.469 17.953 1 95.44 105 CYS B C 1
ATOM 3368 O O . CYS B 1 105 ? -4.074 15.93 18.562 1 95.44 105 CYS B O 1
ATOM 3370 N N . GLN B 1 106 ? -1.911 15.828 18.219 1 93.38 106 GLN B N 1
ATOM 3371 C CA . GLN B 1 106 ? -1.576 16.672 19.359 1 93.38 106 GLN B CA 1
ATOM 3372 C C . GLN B 1 106 ? -1.966 18.125 19.109 1 93.38 106 GLN B C 1
ATOM 3374 O O . GLN B 1 106 ? -2.1 18.906 20.047 1 93.38 106 GLN B O 1
ATOM 3379 N N . TYR B 1 107 ? -2.236 18.453 17.891 1 93.69 107 TYR B N 1
ATOM 3380 C CA . TYR B 1 107 ? -2.414 19.875 17.578 1 93.69 107 TYR B CA 1
ATOM 3381 C C . TYR B 1 107 ? -3.799 20.359 17.984 1 93.69 107 TYR B C 1
ATOM 3383 O O . TYR B 1 107 ? -4.027 21.562 18.125 1 93.69 107 TYR B O 1
ATOM 3391 N N . GLU B 1 108 ? -4.699 19.375 18.266 1 93.25 108 GLU B N 1
ATOM 3392 C CA . GLU B 1 108 ? -6.027 19.734 18.75 1 93.25 108 GLU B CA 1
ATOM 3393 C C . GLU B 1 108 ? -5.945 20.5 20.078 1 93.25 108 GLU B C 1
ATOM 3395 O O . GLU B 1 108 ? -6.633 21.5 20.266 1 93.25 108 GL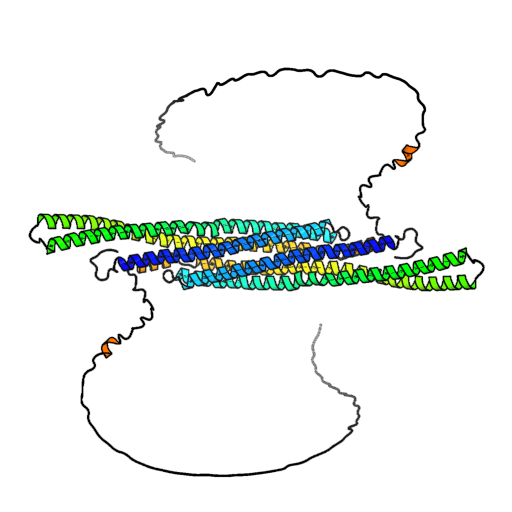U B O 1
ATOM 3400 N N . ALA B 1 109 ? -5.137 20.031 20.938 1 95.56 109 ALA B N 1
ATOM 3401 C CA . ALA B 1 109 ? -4.965 20.672 22.234 1 95.56 109 ALA B CA 1
ATOM 3402 C C . ALA B 1 109 ? -4.336 22.062 22.078 1 95.56 109 ALA B C 1
ATOM 3404 O O . ALA B 1 109 ? -4.68 22.984 22.812 1 95.56 109 ALA B O 1
ATOM 3405 N N . ILE B 1 110 ? -3.428 22.172 21.203 1 96.56 110 ILE B N 1
ATOM 3406 C CA . ILE B 1 110 ? -2.76 23.438 20.938 1 96.56 110 ILE B CA 1
ATOM 3407 C C . ILE B 1 110 ? -3.775 24.453 20.438 1 96.56 110 ILE B C 1
ATOM 3409 O O . ILE B 1 110 ? -3.781 25.609 20.891 1 96.56 110 ILE B O 1
ATOM 3413 N N . CYS B 1 111 ? -4.668 24.094 19.547 1 96.69 111 CYS B N 1
ATOM 3414 C CA . CYS B 1 111 ? -5.707 24.969 19.016 1 96.69 111 CYS B CA 1
ATOM 3415 C C . CYS B 1 111 ? -6.695 25.359 20.109 1 96.69 111 CYS B C 1
ATOM 3417 O O . CYS B 1 111 ? -7.125 26.516 20.188 1 96.69 111 CYS B O 1
ATOM 3419 N N . LYS B 1 112 ? -7.027 24.422 20.984 1 97.19 112 LYS B N 1
ATOM 3420 C CA . LYS B 1 112 ? -7.934 24.703 22.094 1 97.19 112 LYS B CA 1
ATOM 3421 C C . LYS B 1 112 ? -7.348 25.75 23.031 1 97.19 112 LYS B C 1
ATOM 3423 O O . LYS B 1 112 ? -8.047 26.672 23.469 1 97.19 112 LYS B O 1
ATOM 3428 N N . HIS B 1 113 ? -6.117 25.625 23.359 1 97 113 HIS B N 1
ATOM 3429 C CA . HIS B 1 113 ? -5.438 26.594 24.219 1 97 113 HIS B CA 1
ATOM 3430 C C . HIS B 1 113 ? -5.41 27.969 23.594 1 97 113 HIS B C 1
ATOM 3432 O O . HIS B 1 113 ? -5.629 28.984 24.266 1 97 113 HIS B O 1
ATOM 3438 N N . ALA B 1 114 ? -5.109 28.031 22.312 1 97.5 114 ALA B N 1
ATOM 3439 C CA . ALA B 1 114 ? -5.082 29.312 21.594 1 97.5 114 ALA B CA 1
ATOM 3440 C C . ALA B 1 114 ? -6.453 29.984 21.625 1 97.5 114 ALA B C 1
ATOM 3442 O O . ALA B 1 114 ? -6.547 31.203 21.781 1 97.5 114 ALA B O 1
ATOM 3443 N N . ARG B 1 115 ? -7.508 29.188 21.484 1 97.06 115 ARG B N 1
ATOM 3444 C CA . ARG B 1 115 ? -8.867 29.719 21.531 1 97.06 115 ARG B CA 1
ATOM 3445 C C . ARG B 1 115 ? -9.195 30.25 22.922 1 97.06 115 ARG B C 1
ATOM 3447 O O . ARG B 1 115 ? -9.859 31.281 23.047 1 97.06 115 ARG B O 1
ATOM 3454 N N . GLU B 1 116 ? -8.742 29.562 23.938 1 97.5 116 GLU B N 1
ATOM 3455 C CA . GLU B 1 116 ? -8.984 30 25.312 1 97.5 116 GLU B CA 1
ATOM 3456 C C . GLU B 1 116 ? -8.273 31.312 25.609 1 97.5 116 GLU B C 1
ATOM 3458 O O . GLU B 1 116 ? -8.82 32.188 26.297 1 97.5 116 GLU B O 1
ATOM 3463 N N . GLU B 1 117 ? -7.094 31.453 25.125 1 97.06 117 GLU B N 1
ATOM 3464 C CA . GLU B 1 117 ? -6.352 32.688 25.297 1 97.06 117 GLU B CA 1
ATOM 3465 C C . GLU B 1 117 ? -7.062 33.875 24.609 1 97.06 117 GLU B C 1
ATOM 3467 O O . GLU B 1 117 ? -7.117 34.969 25.156 1 97.06 117 GLU B O 1
ATOM 3472 N N . LEU B 1 118 ? -7.551 33.625 23.422 1 97.12 118 LEU B N 1
ATOM 3473 C CA . LEU B 1 118 ? -8.297 34.656 22.703 1 97.12 118 LEU B CA 1
ATOM 3474 C C . LEU B 1 118 ? -9.562 35.031 23.469 1 97.12 118 LEU B C 1
ATOM 3476 O O . LEU B 1 118 ? -9.867 36.219 23.625 1 97.12 118 LEU B O 1
ATOM 3480 N N . LYS B 1 119 ? -10.289 34.062 24 1 96.75 119 LYS B N 1
ATOM 3481 C CA . LYS B 1 119 ? -11.5 34.281 24.781 1 96.75 119 LYS B CA 1
ATOM 3482 C C . LYS B 1 119 ? -11.203 35.094 26.031 1 96.75 119 LYS B C 1
ATOM 3484 O O . LYS B 1 119 ? -11.969 36 26.406 1 96.75 119 LYS B O 1
ATOM 3489 N N . HIS B 1 120 ? -10.156 34.75 26.688 1 97.06 120 HIS B N 1
ATOM 3490 C CA . HIS B 1 120 ? -9.742 35.5 27.875 1 97.06 120 HIS B CA 1
ATOM 3491 C C . HIS B 1 120 ? -9.5 36.969 27.547 1 97.06 120 HIS B C 1
ATOM 3493 O O . HIS B 1 120 ? -9.945 37.844 28.281 1 97.06 120 HIS B O 1
ATOM 3499 N N . THR B 1 121 ? -8.781 37.219 26.469 1 96 121 THR B N 1
ATOM 3500 C CA . THR B 1 121 ? -8.469 38.562 26.062 1 96 121 THR B CA 1
ATOM 3501 C C . THR B 1 121 ? -9.742 39.344 25.719 1 96 121 THR B C 1
ATOM 3503 O O . THR B 1 121 ? -9.859 40.531 26.031 1 96 121 THR B O 1
ATOM 3506 N N . MET B 1 122 ? -10.672 38.625 25.094 1 94.38 122 MET B N 1
ATOM 3507 C CA . MET B 1 122 ? -11.938 39.25 24.75 1 94.38 122 MET B CA 1
ATOM 3508 C C . MET B 1 122 ? -12.719 39.656 26 1 94.38 122 MET B C 1
ATOM 3510 O O . MET B 1 122 ? -13.352 40.688 26.031 1 94.38 122 MET B O 1
ATOM 3514 N N . ASN B 1 123 ? -12.633 38.875 27.047 1 96.25 123 ASN B N 1
ATOM 3515 C CA . ASN B 1 123 ? -13.281 39.156 28.312 1 96.25 123 ASN B CA 1
ATOM 3516 C C . ASN B 1 123 ? -12.656 40.375 28.984 1 96.25 123 ASN B C 1
ATOM 3518 O O . ASN B 1 123 ? -13.367 41.219 29.562 1 96.25 123 ASN B O 1
ATOM 3522 N N . VAL B 1 124 ? -11.344 40.406 28.938 1 96.69 124 VAL B N 1
ATOM 3523 C CA . VAL B 1 124 ? -10.641 41.562 29.516 1 96.69 124 VAL B CA 1
ATOM 3524 C C . VAL B 1 124 ? -11.023 42.844 28.766 1 96.69 124 VAL B C 1
ATOM 3526 O O . VAL B 1 124 ? -11.172 43.906 29.375 1 96.69 124 VAL B O 1
ATOM 3529 N N . ARG B 1 125 ? -11.18 42.75 27.469 1 94.25 125 ARG B N 1
ATOM 3530 C CA . ARG B 1 125 ? -11.602 43.875 26.656 1 94.25 125 ARG B CA 1
ATOM 3531 C C . ARG B 1 125 ? -13.008 44.344 27.016 1 94.25 125 ARG B C 1
ATOM 3533 O O . ARG B 1 125 ? -13.273 45.531 27.109 1 94.25 125 ARG B O 1
ATOM 3540 N N . GLU B 1 126 ? -13.914 43.406 27.266 1 94.38 126 GLU B N 1
ATOM 3541 C CA . GLU B 1 126 ? -15.281 43.719 27.672 1 94.38 126 GLU B CA 1
ATOM 3542 C C . GLU B 1 126 ? -15.312 44.469 29 1 94.38 126 GLU B C 1
ATOM 3544 O O . GLU B 1 126 ? -16.125 45.375 29.188 1 94.38 126 GLU B O 1
ATOM 3549 N N . LYS B 1 127 ? -14.453 44.094 29.891 1 96.06 127 LYS B N 1
ATOM 3550 C CA . LYS B 1 127 ? -14.352 44.781 31.172 1 96.06 127 LYS B CA 1
ATOM 3551 C C . LYS B 1 127 ? -13.883 46.219 30.984 1 96.06 127 LYS B C 1
ATOM 3553 O O . LYS B 1 127 ? -14.375 47.125 31.656 1 96.06 127 LYS B O 1
ATOM 3558 N N . GLU B 1 128 ? -12.922 46.375 30.094 1 95.31 128 GLU B N 1
ATOM 3559 C CA . GLU B 1 128 ? -12.438 47.719 29.797 1 95.31 128 GLU B CA 1
ATOM 3560 C C . GLU B 1 128 ? -13.539 48.594 29.203 1 95.31 128 GLU B C 1
ATOM 3562 O O . GLU B 1 128 ? -13.695 49.75 29.594 1 95.31 128 GLU B O 1
ATOM 3567 N N . LEU B 1 129 ? -14.32 48.031 28.312 1 94.25 129 LEU B N 1
ATOM 3568 C CA . LEU B 1 129 ? -15.414 48.75 27.672 1 94.25 129 LEU B CA 1
ATOM 3569 C C . LEU B 1 129 ? -16.5 49.094 28.688 1 94.25 129 LEU B C 1
ATOM 3571 O O . LEU B 1 129 ? -17.109 50.156 28.594 1 94.25 129 LEU B O 1
ATOM 3575 N N . ALA B 1 130 ? -16.719 48.188 29.641 1 96.19 130 ALA B N 1
ATOM 3576 C CA . ALA B 1 130 ? -17.688 48.438 30.703 1 96.19 130 ALA B CA 1
ATOM 3577 C C . ALA B 1 130 ? -17.266 49.625 31.578 1 96.19 130 ALA B C 1
ATOM 3579 O O . ALA B 1 130 ? -18.078 50.438 31.969 1 96.19 130 ALA B O 1
ATOM 3580 N N . ARG B 1 131 ? -15.961 49.688 31.938 1 97.12 131 ARG B N 1
ATOM 3581 C CA . ARG B 1 131 ? -15.43 50.781 32.75 1 97.12 131 ARG B CA 1
ATOM 3582 C C . ARG B 1 131 ? -15.5 52.094 31.984 1 97.12 131 ARG B C 1
ATOM 3584 O O . ARG B 1 131 ? -15.719 53.156 32.594 1 97.12 131 ARG B O 1
ATOM 3591 N N . LYS B 1 132 ? -15.281 52.031 30.703 1 95.62 132 LYS B N 1
ATOM 3592 C CA . LYS B 1 132 ? -15.398 53.219 29.875 1 95.62 132 LYS B CA 1
ATOM 3593 C C . LYS B 1 132 ? -16.828 53.75 29.859 1 95.62 132 LYS B C 1
ATOM 3595 O O . LYS B 1 132 ? -17.047 54.969 29.938 1 95.62 132 LYS B O 1
ATOM 3600 N N . LYS B 1 133 ? -17.797 52.875 29.828 1 95.81 133 LYS B N 1
ATOM 3601 C CA . LYS B 1 133 ? -19.203 53.281 29.859 1 95.81 133 LYS B CA 1
ATOM 3602 C C . LYS B 1 133 ? -19.562 53.938 31.172 1 95.81 133 LYS B C 1
ATOM 3604 O O . LYS B 1 133 ? -20.328 54.906 31.219 1 95.81 133 LYS B O 1
ATOM 3609 N N . VAL B 1 134 ? -19.016 53.406 32.25 1 96.12 134 VAL B N 1
ATOM 3610 C CA . VAL B 1 134 ? -19.266 53.938 33.562 1 96.12 134 VAL B CA 1
ATOM 3611 C C . VAL B 1 134 ? -18.734 55.375 33.656 1 96.12 134 VAL B C 1
ATOM 3613 O O . VAL B 1 134 ? -19.375 56.25 34.219 1 96.12 134 VAL B O 1
ATOM 3616 N N . LEU B 1 135 ? -17.547 55.562 33.094 1 96.31 135 LEU B N 1
ATOM 3617 C CA . LEU B 1 135 ? -16.938 56.875 33.094 1 96.31 135 LEU B CA 1
ATOM 3618 C C . LEU B 1 135 ? -17.766 57.875 32.25 1 96.31 135 LEU B C 1
ATOM 3620 O O . LEU B 1 135 ? -18.016 59 32.688 1 96.31 135 LEU B O 1
ATOM 3624 N N . ASP B 1 136 ? -18.219 57.375 31.078 1 95.69 136 ASP B N 1
ATOM 3625 C CA . ASP B 1 136 ? -19 58.219 30.188 1 95.69 136 ASP B CA 1
ATOM 3626 C C . ASP B 1 136 ? -20.328 58.625 30.844 1 95.69 136 ASP B C 1
ATOM 3628 O O . ASP B 1 136 ? -20.75 59.781 30.719 1 95.69 136 ASP B O 1
ATOM 3632 N N . LYS B 1 137 ? -20.906 57.75 31.547 1 94.94 137 LYS B N 1
ATOM 3633 C CA . LYS B 1 137 ? -22.156 58.031 32.25 1 94.94 137 LYS B CA 1
ATOM 3634 C C . LYS B 1 137 ? -21.953 59.031 33.375 1 94.94 137 LYS B C 1
ATOM 3636 O O . LYS B 1 137 ? -22.781 59.875 33.625 1 94.94 137 LYS B O 1
ATOM 3641 N N . ALA B 1 138 ? -20.844 58.906 34.062 1 93.94 138 ALA B N 1
ATOM 3642 C CA . ALA B 1 138 ? -20.516 59.781 35.156 1 93.94 138 ALA B CA 1
ATOM 3643 C C . ALA B 1 138 ? -20.297 61.219 34.656 1 93.94 138 ALA B C 1
ATOM 3645 O O . ALA B 1 138 ? -20.688 62.188 35.312 1 93.94 138 ALA B O 1
ATOM 3646 N N . LYS B 1 139 ? -19.688 61.312 33.5 1 94.31 139 LYS B N 1
ATOM 3647 C CA . LYS B 1 139 ? -19.406 62.625 32.906 1 94.31 139 LYS B CA 1
ATOM 3648 C C . LYS B 1 139 ? -20.688 63.281 32.406 1 94.31 139 LYS B C 1
ATOM 3650 O O . LYS B 1 139 ? -20.812 64.5 32.438 1 94.31 139 LYS B O 1
ATOM 3655 N N . GLU B 1 140 ? -21.609 62.438 31.953 1 93.88 140 GLU B N 1
ATOM 3656 C CA . GLU B 1 140 ? -22.844 62.938 31.391 1 93.88 140 GLU B CA 1
ATOM 3657 C C . GLU B 1 140 ? -23.844 63.312 32.469 1 93.88 140 GLU B C 1
ATOM 3659 O O . GLU B 1 140 ? -24.5 64.375 32.375 1 93.88 140 GLU B O 1
ATOM 3664 N N . ARG B 1 141 ? -23.969 62.625 33.531 1 91.5 141 ARG B N 1
ATOM 3665 C CA . ARG B 1 141 ? -25.016 62.781 34.531 1 91.5 141 ARG B CA 1
ATOM 3666 C C . ARG B 1 141 ? -24.562 63.719 35.656 1 91.5 141 ARG B C 1
ATOM 3668 O O . ARG B 1 141 ? -25.391 64.438 36.219 1 91.5 141 ARG B O 1
ATOM 3675 N N . GLN B 1 142 ? -23.297 63.594 36.031 1 90.62 142 GLN B N 1
ATOM 3676 C CA . GLN B 1 142 ? -22.797 64.375 37.156 1 90.62 142 GLN B CA 1
ATOM 3677 C C . GLN B 1 142 ? -21.453 65 36.844 1 90.62 142 GLN B C 1
ATOM 3679 O O . GLN B 1 142 ? -20.453 64.75 37.531 1 90.62 142 GLN B O 1
ATOM 3684 N N . PRO B 1 143 ? -21.484 65.938 36.031 1 85.12 143 PRO B N 1
ATOM 3685 C CA . PRO B 1 143 ? -20.219 66.5 35.594 1 85.12 143 PRO B CA 1
ATOM 3686 C C . PRO B 1 143 ? -19.5 67.25 36.688 1 85.12 143 PRO B C 1
ATOM 3688 O O . PRO B 1 143 ? -18.281 67.375 36.688 1 85.12 143 PRO B O 1
ATOM 3691 N N . PHE B 1 144 ? -20.234 67.625 37.781 1 91.56 144 PHE B N 1
ATOM 3692 C CA . PHE B 1 144 ? -19.641 68.438 38.781 1 91.56 144 PHE B CA 1
ATOM 3693 C C . PHE B 1 144 ? -19.172 67.625 39.969 1 91.56 144 PHE B C 1
ATOM 3695 O O . PHE B 1 144 ? -18.469 68.125 40.875 1 91.56 144 PHE B O 1
ATOM 3702 N N . ASN B 1 145 ? -19.594 66.375 39.969 1 92 145 ASN B N 1
ATOM 3703 C CA . ASN B 1 145 ? -19.062 65.438 40.969 1 92 145 ASN B CA 1
ATOM 3704 C C . ASN B 1 145 ? -17.656 64.938 40.625 1 92 145 ASN B C 1
ATOM 3706 O O . ASN B 1 145 ? -17.484 63.875 40.094 1 92 145 ASN B O 1
ATOM 3710 N N . ARG B 1 146 ? -16.656 65.75 40.969 1 91.5 146 ARG B N 1
ATOM 3711 C CA . ARG B 1 146 ? -15.273 65.562 40.562 1 91.5 146 ARG B CA 1
ATOM 3712 C C . ARG B 1 146 ? -14.703 64.25 41.156 1 91.5 146 ARG B C 1
ATOM 3714 O O . ARG B 1 146 ? -13.875 63.594 40.562 1 91.5 146 ARG B O 1
ATOM 3721 N N . GLN B 1 147 ? -15.156 64 42.375 1 93.25 147 GLN B N 1
ATOM 3722 C CA . GLN B 1 147 ? -14.664 62.812 43.062 1 93.25 147 GLN B CA 1
ATOM 3723 C C . GLN B 1 147 ? -15.062 61.562 42.312 1 93.25 147 GLN B C 1
ATOM 3725 O O . GLN B 1 147 ? -14.234 60.656 42.094 1 93.25 147 GLN B O 1
ATOM 3730 N N . GLN B 1 148 ? -16.281 61.531 41.844 1 93.12 148 GLN B N 1
ATOM 3731 C CA . GLN B 1 148 ? -16.781 60.375 41.125 1 93.12 148 GLN B CA 1
ATOM 3732 C C . GLN B 1 148 ? -16.125 60.219 39.75 1 93.12 148 GLN B C 1
ATOM 3734 O O . GLN B 1 148 ? -15.797 59.125 39.344 1 93.12 148 GLN B O 1
ATOM 3739 N N . VAL B 1 149 ? -15.945 61.188 39.031 1 95 149 VAL B N 1
ATOM 3740 C CA . VAL B 1 149 ? -15.32 61.188 37.719 1 95 149 VAL B CA 1
ATOM 3741 C C . VAL B 1 149 ? -13.859 60.781 37.844 1 95 149 VAL B C 1
ATOM 3743 O O . VAL B 1 149 ? -13.367 59.969 37.031 1 95 149 VAL B O 1
ATOM 3746 N N . THR B 1 150 ? -13.195 61.312 38.906 1 95.19 150 THR B N 1
ATOM 3747 C CA . THR B 1 150 ? -11.789 60.969 39.125 1 95.19 150 THR B CA 1
ATOM 3748 C C . THR B 1 150 ? -11.641 59.5 39.438 1 95.19 150 THR B C 1
ATOM 3750 O O . THR B 1 150 ? -10.688 58.844 39 1 95.19 150 THR B O 1
ATOM 3753 N N . TYR B 1 151 ? -12.562 59 40.219 1 95.81 151 TYR B N 1
ATOM 3754 C CA . TYR B 1 151 ? -12.539 57.594 40.562 1 95.81 151 TYR B CA 1
ATOM 3755 C C . TYR B 1 151 ? -12.766 56.719 39.312 1 95.81 151 TYR B C 1
ATOM 3757 O O . TYR B 1 151 ? -12.039 55.75 39.094 1 95.81 151 TYR B O 1
ATOM 3765 N N . ALA B 1 152 ? -13.766 57.062 38.5 1 95.62 152 ALA B N 1
ATOM 3766 C CA . ALA B 1 152 ? -14.07 56.344 37.281 1 95.62 152 ALA B CA 1
ATOM 3767 C C . ALA B 1 152 ? -12.898 56.375 36.312 1 95.62 152 ALA B C 1
ATOM 3769 O O . ALA B 1 152 ? -12.633 55.406 35.594 1 95.62 152 ALA B O 1
ATOM 3770 N N . GLU B 1 153 ? -12.266 57.469 36.219 1 96.25 153 GLU B N 1
ATOM 3771 C CA . GLU B 1 153 ? -11.086 57.625 35.375 1 96.25 153 GLU B CA 1
ATOM 3772 C C . GLU B 1 153 ? -9.953 56.719 35.844 1 96.25 153 GLU B C 1
ATOM 3774 O O . GLU B 1 153 ? -9.266 56.094 35.031 1 96.25 153 GLU B O 1
ATOM 3779 N N . SER B 1 154 ? -9.812 56.656 37.219 1 96.69 154 SER B N 1
ATOM 3780 C CA . SER B 1 154 ? -8.773 55.812 37.781 1 96.69 154 SER B CA 1
ATOM 3781 C C . SER B 1 154 ? -9.062 54.344 37.469 1 96.69 154 SER B C 1
ATOM 3783 O O . SER B 1 154 ? -8.148 53.562 37.156 1 96.69 154 SER B O 1
ATOM 3785 N N . GLU B 1 155 ? -10.32 53.969 37.5 1 97.12 155 GLU B N 1
ATOM 3786 C CA . GLU B 1 155 ? -10.711 52.594 37.219 1 97.12 155 GLU B CA 1
ATOM 3787 C C . GLU B 1 155 ? -10.516 52.25 35.75 1 97.12 155 GLU B C 1
ATOM 3789 O O . GLU B 1 155 ? -10.133 51.125 35.406 1 97.12 155 GLU B O 1
ATOM 3794 N N . LEU B 1 156 ? -10.812 53.125 34.906 1 97.06 156 LEU B N 1
ATOM 3795 C CA . LEU B 1 156 ? -10.602 52.906 33.5 1 97.06 156 LEU B CA 1
ATOM 3796 C C . LEU B 1 156 ? -9.117 52.781 33.156 1 97.06 156 LEU B C 1
ATOM 3798 O O . LEU B 1 156 ? -8.727 51.969 32.344 1 97.06 156 LEU B O 1
ATOM 3802 N N . LEU B 1 157 ? -8.336 53.594 33.844 1 97.12 157 LEU B N 1
ATOM 3803 C CA . LEU B 1 157 ? -6.895 53.562 33.625 1 97.12 157 LEU B CA 1
ATOM 3804 C C . LEU B 1 157 ? -6.332 52.188 34.031 1 97.12 157 LEU B C 1
ATOM 3806 O O . LEU B 1 157 ? -5.461 51.656 33.344 1 97.12 157 LEU B O 1
ATOM 3810 N N . LYS B 1 158 ? -6.875 51.656 35.094 1 97.31 158 LYS B N 1
ATOM 3811 C CA . LYS B 1 158 ? -6.453 50.344 35.562 1 97.31 158 LYS B CA 1
ATOM 3812 C C . LYS B 1 158 ? -6.871 49.25 34.562 1 97.31 158 LYS B C 1
ATOM 3814 O O . LYS B 1 158 ? -6.078 48.375 34.219 1 97.31 158 LYS B O 1
ATOM 3819 N N . ALA B 1 159 ? -8.07 49.312 34.094 1 96.44 159 ALA B N 1
ATOM 3820 C CA . ALA B 1 159 ? -8.586 48.344 33.125 1 96.44 159 ALA B CA 1
ATOM 3821 C C . ALA B 1 159 ? -7.848 48.438 31.797 1 96.44 159 ALA B C 1
ATOM 3823 O O . ALA B 1 159 ? -7.602 47.406 31.141 1 96.44 159 ALA B O 1
ATOM 3824 N N . SER B 1 160 ? -7.523 49.625 31.391 1 95.06 160 SER B N 1
ATOM 3825 C CA . SER B 1 160 ? -6.805 49.844 30.141 1 95.06 160 SER B CA 1
ATOM 3826 C C . SER B 1 160 ? -5.379 49.312 30.203 1 95.06 160 SER B C 1
ATOM 3828 O O . SER B 1 160 ? -4.848 48.812 29.219 1 95.06 160 SER B O 1
ATOM 3830 N N . ALA B 1 161 ? -4.773 49.438 31.391 1 95.5 161 ALA B N 1
ATOM 3831 C CA . ALA B 1 161 ? -3.436 48.906 31.594 1 95.5 161 ALA B CA 1
ATOM 3832 C C . ALA B 1 161 ? -3.451 47.375 31.516 1 95.5 161 ALA B C 1
ATOM 3834 O O . ALA B 1 161 ? -2.547 46.781 30.922 1 95.5 161 ALA B O 1
ATOM 3835 N N . GLU B 1 162 ? -4.461 46.844 32.094 1 95.81 162 GLU B N 1
ATOM 3836 C CA . GLU B 1 162 ? -4.617 45.375 32.031 1 95.81 162 GLU B CA 1
ATOM 3837 C C . GLU B 1 162 ? -4.855 44.938 30.594 1 95.81 162 GLU B C 1
ATOM 3839 O O . GLU B 1 162 ? -4.301 43.938 30.156 1 95.81 162 GLU B O 1
ATOM 3844 N N . MET B 1 163 ? -5.664 45.625 29.906 1 94.06 163 MET B N 1
ATOM 3845 C CA . MET B 1 163 ? -5.957 45.312 28.516 1 94.06 163 MET B CA 1
ATOM 3846 C C . MET B 1 163 ? -4.703 45.406 27.656 1 94.06 163 MET B C 1
ATOM 3848 O O . MET B 1 163 ? -4.457 44.531 26.797 1 94.06 163 MET B O 1
ATOM 3852 N N . SER B 1 164 ? -3.938 46.469 27.859 1 94.06 164 SER B N 1
ATOM 3853 C CA . SER B 1 164 ? -2.707 46.656 27.094 1 94.06 164 SER B CA 1
ATOM 3854 C C . SER B 1 164 ? -1.742 45.5 27.328 1 94.06 164 SER B C 1
ATOM 3856 O O . SER B 1 164 ? -1.137 45 26.375 1 94.06 164 SER B O 1
ATOM 3858 N N . ARG B 1 165 ? -1.711 44.938 28.594 1 95.94 165 ARG B N 1
ATOM 3859 C CA . ARG B 1 165 ? -0.847 43.812 28.922 1 95.94 165 ARG B CA 1
ATOM 3860 C C . ARG B 1 165 ? -1.362 42.531 28.281 1 95.94 165 ARG B C 1
ATOM 3862 O O . ARG B 1 165 ? -0.591 41.781 27.688 1 95.94 165 ARG B O 1
ATOM 3869 N N . THR B 1 166 ? -2.572 42.312 28.391 1 95.75 166 THR B N 1
ATOM 3870 C CA . THR B 1 166 ? -3.197 41.094 27.875 1 95.75 166 THR B CA 1
ATOM 3871 C C . THR B 1 166 ? -3.141 41.062 26.344 1 95.75 166 THR B C 1
ATOM 3873 O O . THR B 1 166 ? -2.932 40.031 25.75 1 95.75 166 THR B O 1
ATOM 3876 N N . ALA B 1 167 ? -3.346 42.25 25.688 1 91.38 167 ALA B N 1
ATOM 3877 C CA . ALA B 1 167 ? -3.291 42.344 24.234 1 91.38 167 ALA B CA 1
ATOM 3878 C C . ALA B 1 167 ? -1.888 42.062 23.719 1 91.38 167 ALA B C 1
ATOM 3880 O O . ALA B 1 167 ? -1.728 41.406 22.672 1 91.38 167 ALA B O 1
ATOM 3881 N N . LYS B 1 168 ? -0.929 42.594 24.469 1 93 168 LYS B N 1
ATOM 3882 C CA . LYS B 1 168 ? 0.454 42.281 24.094 1 93 168 LYS B CA 1
ATOM 3883 C C . LYS B 1 168 ? 0.746 40.812 24.219 1 93 168 LYS B C 1
ATOM 3885 O O . LYS B 1 168 ? 1.385 40.219 23.344 1 93 168 LYS B O 1
ATOM 3890 N N . GLY B 1 169 ? 0.275 40.219 25.297 1 95 169 GLY B N 1
ATOM 3891 C CA . GLY B 1 169 ? 0.434 38.812 25.469 1 95 169 GLY B CA 1
ATOM 3892 C C . GLY B 1 169 ? -0.236 37.969 24.391 1 95 169 GLY B C 1
ATOM 3893 O O . GLY B 1 169 ? 0.319 37 23.922 1 95 169 GLY B O 1
ATOM 3894 N N . LEU B 1 170 ? -1.404 38.344 23.984 1 95.56 170 LEU B N 1
ATOM 3895 C CA . LEU B 1 170 ? -2.131 37.625 22.938 1 95.56 170 LEU B CA 1
ATOM 3896 C C . LEU B 1 170 ? -1.375 37.719 21.609 1 95.56 170 LEU B C 1
ATOM 3898 O O . LEU B 1 170 ? -1.295 36.719 20.891 1 95.56 170 LEU B O 1
ATOM 3902 N N . SER B 1 171 ? -0.872 38.938 21.297 1 92.5 171 SER B N 1
ATOM 3903 C CA . SER B 1 171 ? -0.108 39.094 20.062 1 92.5 171 SER B CA 1
ATOM 3904 C C . SER B 1 171 ? 1.099 38.188 20.031 1 92.5 171 SER B C 1
ATOM 3906 O O . SER B 1 171 ? 1.37 37.562 19 1 92.5 171 SER B O 1
ATOM 3908 N N . GLU B 1 172 ? 1.767 38.062 21.141 1 95.38 172 GLU B N 1
ATOM 3909 C CA . GLU B 1 172 ? 2.936 37.188 21.234 1 95.38 172 GLU B CA 1
ATOM 3910 C C . GLU B 1 172 ? 2.541 35.719 21.109 1 95.38 172 GLU B C 1
ATOM 3912 O O . GLU B 1 172 ? 3.209 34.969 20.406 1 95.38 172 GLU B O 1
ATOM 3917 N N . GLN B 1 173 ? 1.504 35.375 21.781 1 96.25 173 GLN B N 1
ATOM 3918 C CA . GLN B 1 173 ? 1.044 33.969 21.75 1 96.25 173 GLN B CA 1
ATOM 3919 C C . GLN B 1 173 ? 0.553 33.594 20.359 1 96.25 173 GLN B C 1
ATOM 3921 O O . GLN B 1 173 ? 0.717 32.469 19.922 1 96.25 173 GLN B O 1
ATOM 3926 N N . THR B 1 174 ? -0.081 34.5 19.719 1 96.62 174 THR B N 1
ATOM 3927 C CA . THR B 1 174 ? -0.573 34.25 18.359 1 96.62 174 THR B CA 1
ATOM 3928 C C . THR B 1 174 ? 0.588 34.031 17.391 1 96.62 174 THR B C 1
ATOM 3930 O O . THR B 1 174 ? 0.532 33.156 16.531 1 96.62 174 THR B O 1
ATOM 3933 N N . GLU B 1 175 ? 1.561 34.906 17.516 1 96.12 175 GLU B N 1
ATOM 3934 C CA . GLU B 1 175 ? 2.75 34.719 16.688 1 96.12 175 GLU B CA 1
ATOM 3935 C C . GLU B 1 175 ? 3.418 33.375 16.953 1 96.12 175 GLU B C 1
ATOM 3937 O O . GLU B 1 175 ? 3.883 32.719 16.031 1 96.12 175 GLU B O 1
ATOM 3942 N N . PHE B 1 176 ? 3.486 33 18.188 1 97.06 176 PHE B N 1
ATOM 3943 C CA . PHE B 1 176 ? 4.055 31.719 18.562 1 97.06 176 PHE B CA 1
ATOM 3944 C C . PHE B 1 176 ? 3.244 30.578 17.953 1 97.06 176 PHE B C 1
ATOM 3946 O O . PHE B 1 176 ? 3.809 29.594 17.469 1 97.06 176 PHE B O 1
ATOM 3953 N N . PHE B 1 177 ? 1.99 30.688 18.016 1 97.69 177 PHE B N 1
ATOM 3954 C CA . PHE B 1 177 ? 1.081 29.703 17.438 1 97.69 177 PHE B CA 1
ATOM 3955 C C . PHE B 1 177 ? 1.347 29.516 15.953 1 97.69 177 PHE B C 1
ATOM 3957 O O . PHE B 1 177 ? 1.44 28.391 15.469 1 97.69 177 PHE B O 1
ATOM 3964 N N . GLU B 1 178 ? 1.487 30.625 15.266 1 97.62 178 GLU B N 1
ATOM 3965 C CA . GLU B 1 178 ? 1.723 30.578 13.828 1 97.62 178 GLU B CA 1
ATOM 3966 C C . GLU B 1 178 ? 3.094 29.984 13.516 1 97.62 178 GLU B C 1
ATOM 3968 O O . GLU B 1 178 ? 3.232 29.172 12.594 1 97.62 178 GLU B O 1
ATOM 3973 N N . ARG B 1 179 ? 4.09 30.391 14.234 1 97.56 179 ARG B N 1
ATOM 3974 C CA . ARG B 1 179 ? 5.441 29.875 14.047 1 97.56 179 ARG B CA 1
ATOM 3975 C C . ARG B 1 179 ? 5.488 28.375 14.258 1 97.56 179 ARG B C 1
ATOM 3977 O O . ARG B 1 179 ? 6.09 27.641 13.469 1 97.56 179 ARG B O 1
ATOM 3984 N N . ARG B 1 180 ? 4.895 27.969 15.281 1 96.62 180 ARG B N 1
ATOM 3985 C CA . ARG B 1 180 ? 4.859 26.547 15.602 1 96.62 180 ARG B CA 1
ATOM 3986 C C . ARG B 1 180 ? 4.156 25.75 14.508 1 96.62 180 ARG B C 1
ATOM 3988 O O . ARG B 1 180 ? 4.609 24.672 14.133 1 96.62 180 ARG B O 1
ATOM 3995 N N . LYS B 1 181 ? 3.033 26.203 14.07 1 97.5 181 LYS B N 1
ATOM 3996 C CA . LYS B 1 181 ? 2.295 25.547 13 1 97.5 181 LYS B CA 1
ATOM 3997 C C . LYS B 1 181 ? 3.174 25.344 11.766 1 97.5 181 LYS B C 1
ATOM 3999 O O . LYS B 1 181 ? 3.217 24.25 11.195 1 97.5 181 LYS B O 1
ATOM 4004 N N . LEU B 1 182 ? 3.875 26.406 11.32 1 98.06 182 LEU B N 1
ATOM 4005 C CA . LEU B 1 182 ? 4.719 26.359 10.133 1 98.06 182 LEU B CA 1
ATOM 4006 C C . LEU B 1 182 ? 5.848 25.344 10.312 1 98.06 182 LEU B C 1
ATOM 4008 O O . LEU B 1 182 ? 6.078 24.5 9.438 1 98.06 182 LEU B O 1
ATOM 4012 N N . GLN B 1 183 ? 6.48 25.406 11.453 1 96.88 183 GLN B N 1
ATOM 4013 C CA . GLN B 1 183 ? 7.621 24.547 11.719 1 96.88 183 GLN B CA 1
ATOM 4014 C C . GLN B 1 183 ? 7.188 23.094 11.844 1 96.88 183 GLN B C 1
ATOM 4016 O O . GLN B 1 183 ? 7.832 22.188 11.297 1 96.88 183 GLN B O 1
ATOM 4021 N N . GLN B 1 184 ? 6.148 22.859 12.586 1 96.12 184 GLN B N 1
ATOM 4022 C CA . GLN B 1 184 ? 5.676 21.5 12.812 1 96.12 184 GLN B CA 1
ATOM 4023 C C . GLN B 1 184 ? 5.164 20.859 11.523 1 96.12 184 GLN B C 1
ATOM 4025 O O . GLN B 1 184 ? 5.375 19.672 11.281 1 96.12 184 GLN B O 1
ATOM 4030 N N . LEU B 1 185 ? 4.445 21.609 10.781 1 97.81 185 LEU B N 1
ATOM 4031 C CA . LEU B 1 185 ? 3.926 21.078 9.523 1 97.81 185 LEU B CA 1
ATOM 4032 C C . LEU B 1 185 ? 5.062 20.719 8.578 1 97.81 185 LEU B C 1
ATOM 4034 O O . LEU B 1 185 ? 5.031 19.672 7.938 1 97.81 185 LEU B O 1
ATOM 4038 N N . LYS B 1 186 ? 6.031 21.594 8.438 1 97.88 186 LYS B N 1
ATOM 4039 C CA . LYS B 1 186 ? 7.188 21.297 7.598 1 97.88 186 LYS B CA 1
ATOM 4040 C C . LYS B 1 186 ? 7.914 20.047 8.062 1 97.88 186 LYS B C 1
ATOM 4042 O O . LYS B 1 186 ? 8.289 19.203 7.25 1 97.88 186 LYS B O 1
ATOM 4047 N N . THR B 1 187 ? 8.133 19.953 9.367 1 98.12 187 THR B N 1
ATOM 4048 C CA . THR B 1 187 ? 8.812 18.797 9.93 1 98.12 187 THR B CA 1
ATOM 4049 C C . THR B 1 187 ? 8 17.531 9.68 1 98.12 187 THR B C 1
ATOM 4051 O O . THR B 1 187 ? 8.562 16.5 9.305 1 98.12 187 THR B O 1
ATOM 4054 N N . LEU B 1 188 ? 6.746 17.594 9.906 1 98.25 188 LEU B N 1
ATOM 4055 C CA . LEU B 1 188 ? 5.844 16.453 9.727 1 98.25 188 LEU B CA 1
ATOM 4056 C C . LEU B 1 188 ? 5.863 15.977 8.281 1 98.25 188 LEU B C 1
ATOM 4058 O O . LEU B 1 188 ? 5.961 14.773 8.023 1 98.25 188 LEU B O 1
ATOM 4062 N N . LEU B 1 189 ? 5.754 16.859 7.363 1 98.81 189 LEU B N 1
ATOM 4063 C CA . LEU B 1 189 ? 5.77 16.516 5.945 1 98.81 189 LEU B CA 1
ATOM 4064 C C . LEU B 1 189 ? 7.121 15.93 5.547 1 98.81 189 LEU B C 1
ATOM 4066 O O . LEU B 1 189 ? 7.184 14.969 4.777 1 98.81 189 LEU B O 1
ATOM 4070 N N . SER B 1 190 ? 8.195 16.516 6.027 1 98.88 190 SER B N 1
ATOM 4071 C CA . SER B 1 190 ? 9.531 15.992 5.766 1 98.88 190 SER B CA 1
ATOM 4072 C C . SER B 1 190 ? 9.688 14.578 6.312 1 98.88 190 SER B C 1
ATOM 4074 O O . SER B 1 190 ? 10.258 13.711 5.652 1 98.88 190 SER B O 1
ATOM 4076 N N . ASP B 1 191 ? 9.188 14.375 7.496 1 98.88 191 ASP B N 1
ATOM 4077 C CA . ASP B 1 191 ? 9.234 13.039 8.086 1 98.88 191 ASP B CA 1
ATOM 4078 C C . ASP B 1 191 ? 8.453 12.039 7.23 1 98.88 191 ASP B C 1
ATOM 4080 O O . ASP B 1 191 ? 8.922 10.93 6.984 1 98.88 191 ASP B O 1
ATOM 4084 N N . PHE B 1 192 ? 7.242 12.414 6.82 1 98.94 192 PHE B N 1
ATOM 4085 C CA . PHE B 1 192 ? 6.438 11.547 5.965 1 98.94 192 PHE B CA 1
ATOM 4086 C C . PHE B 1 192 ? 7.23 11.109 4.738 1 98.94 192 PHE B C 1
ATOM 4088 O O . PHE B 1 192 ? 7.324 9.922 4.445 1 98.94 192 PHE B O 1
ATOM 4095 N N . VAL B 1 193 ? 7.82 12.062 4.086 1 98.94 193 VAL B N 1
ATOM 4096 C CA . VAL B 1 193 ? 8.531 11.789 2.842 1 98.94 193 VAL B CA 1
ATOM 4097 C C . VAL B 1 193 ? 9.766 10.93 3.125 1 98.94 193 VAL B C 1
ATOM 4099 O O . VAL B 1 193 ? 10.062 10 2.375 1 98.94 193 VAL B O 1
ATOM 4102 N N . MET B 1 194 ? 10.406 11.219 4.176 1 98.88 194 MET B N 1
ATOM 4103 C CA . MET B 1 194 ? 11.617 10.469 4.504 1 98.88 194 MET B CA 1
ATOM 4104 C C . MET B 1 194 ? 11.281 9.031 4.887 1 98.88 194 MET B C 1
ATOM 4106 O O . MET B 1 194 ? 12.008 8.102 4.531 1 98.88 194 MET B O 1
ATOM 4110 N N . ILE B 1 195 ? 10.227 8.852 5.633 1 98.94 195 ILE B N 1
ATOM 4111 C CA . ILE B 1 195 ? 9.773 7.512 6.004 1 98.94 195 ILE B CA 1
ATOM 4112 C C . ILE B 1 195 ? 9.445 6.715 4.742 1 98.94 195 ILE B C 1
ATOM 4114 O O . ILE B 1 195 ? 9.906 5.578 4.586 1 98.94 195 ILE B O 1
ATOM 4118 N N . GLU B 1 196 ? 8.711 7.316 3.826 1 98.94 196 GLU B N 1
ATOM 4119 C CA . GLU B 1 196 ? 8.352 6.66 2.572 1 98.94 196 GLU B CA 1
ATOM 4120 C C . GLU B 1 196 ? 9.594 6.336 1.747 1 98.94 196 GLU B C 1
ATOM 4122 O O . GLU B 1 196 ? 9.742 5.223 1.244 1 98.94 196 GLU B O 1
ATOM 4127 N N . MET B 1 197 ? 10.422 7.309 1.611 1 98.81 197 MET B N 1
ATOM 4128 C CA . MET B 1 197 ? 11.617 7.137 0.796 1 98.81 197 MET B CA 1
ATOM 4129 C C . MET B 1 197 ? 12.477 5.992 1.328 1 98.81 197 MET B C 1
ATOM 4131 O O . MET B 1 197 ? 13.031 5.215 0.551 1 98.81 197 MET B O 1
ATOM 4135 N N . THR B 1 198 ? 12.578 5.898 2.625 1 98.88 198 THR B N 1
ATOM 4136 C CA . THR B 1 198 ? 13.352 4.824 3.24 1 98.88 198 THR B CA 1
ATOM 4137 C C . THR B 1 198 ? 12.758 3.463 2.898 1 98.88 198 THR B C 1
ATOM 4139 O O . THR B 1 198 ? 13.477 2.549 2.496 1 98.88 198 THR B O 1
ATOM 4142 N N . PHE B 1 199 ? 11.492 3.334 3.041 1 98.94 199 PHE B N 1
ATOM 4143 C CA . PHE B 1 199 ? 10.844 2.068 2.719 1 98.94 199 PHE B CA 1
ATOM 4144 C C . PHE B 1 199 ? 11.047 1.716 1.251 1 98.94 199 PHE B C 1
ATOM 4146 O O . PHE B 1 199 ? 11.43 0.59 0.923 1 98.94 199 PHE B O 1
ATOM 4153 N N . HIS B 1 200 ? 10.766 2.609 0.383 1 98.94 200 HIS B N 1
ATOM 4154 C CA . HIS B 1 200 ? 10.844 2.324 -1.045 1 98.94 200 HIS B CA 1
ATOM 4155 C C . HIS B 1 200 ? 12.273 1.99 -1.461 1 98.94 200 HIS B C 1
ATOM 4157 O O . HIS B 1 200 ? 12.492 1.147 -2.336 1 98.94 200 HIS B O 1
ATOM 4163 N N . SER B 1 201 ? 13.211 2.699 -0.887 1 98.88 201 SER B N 1
ATOM 4164 C CA . SER B 1 201 ? 14.602 2.402 -1.199 1 98.88 201 SER B CA 1
ATOM 4165 C C . SER B 1 201 ? 14.969 0.982 -0.781 1 98.88 201 SER B C 1
ATOM 4167 O O . SER B 1 201 ? 15.617 0.253 -1.54 1 98.88 201 SER B O 1
ATOM 4169 N N . LYS B 1 202 ? 14.523 0.602 0.387 1 98.88 202 LYS B N 1
ATOM 4170 C CA . LYS B 1 202 ? 14.797 -0.753 0.856 1 98.88 202 LYS B CA 1
ATOM 4171 C C . LYS B 1 202 ? 14.062 -1.787 0.011 1 98.88 202 LYS B C 1
ATOM 4173 O O . LYS B 1 202 ? 14.578 -2.877 -0.237 1 98.88 202 LYS B O 1
ATOM 4178 N N . ALA B 1 203 ? 12.914 -1.479 -0.38 1 98.94 203 ALA B N 1
ATOM 4179 C CA . ALA B 1 203 ? 12.141 -2.385 -1.227 1 98.94 203 ALA B CA 1
ATOM 4180 C C . ALA B 1 203 ? 12.859 -2.646 -2.547 1 98.94 203 ALA B C 1
ATOM 4182 O O . ALA B 1 203 ? 12.961 -3.795 -2.988 1 98.94 203 ALA B O 1
ATOM 4183 N N . VAL B 1 204 ? 13.406 -1.571 -3.186 1 98.88 204 VAL B N 1
ATOM 4184 C CA . VAL B 1 204 ? 14.102 -1.725 -4.453 1 98.88 204 VAL B CA 1
ATOM 4185 C C . VAL B 1 204 ? 15.32 -2.625 -4.266 1 98.88 204 VAL B C 1
ATOM 4187 O O . VAL B 1 204 ? 15.586 -3.504 -5.09 1 98.88 204 VAL B O 1
ATOM 4190 N N . GLU B 1 205 ? 16 -2.426 -3.209 1 98.88 205 GLU B N 1
ATOM 4191 C CA . GLU B 1 205 ? 17.172 -3.238 -2.91 1 98.88 205 GLU B CA 1
ATOM 4192 C C . GLU B 1 205 ? 16.797 -4.715 -2.793 1 98.88 205 GLU B C 1
ATOM 4194 O O . GLU B 1 205 ? 17.438 -5.57 -3.424 1 98.88 205 GLU B O 1
ATOM 4199 N N . LEU B 1 206 ? 15.812 -4.98 -2.025 1 98.94 206 LEU B N 1
ATOM 4200 C CA . LEU B 1 206 ? 15.438 -6.363 -1.751 1 98.94 206 LEU B CA 1
ATOM 4201 C C . LEU B 1 206 ? 14.766 -6.996 -2.969 1 98.94 206 LEU B C 1
ATOM 4203 O O . LEU B 1 206 ? 14.938 -8.188 -3.223 1 98.94 206 LEU B O 1
ATOM 4207 N N . LEU B 1 207 ? 14.078 -6.23 -3.75 1 98.94 207 LEU B N 1
ATOM 4208 C CA . LEU B 1 207 ? 13.445 -6.742 -4.961 1 98.94 207 LEU B CA 1
ATOM 4209 C C . LEU B 1 207 ? 14.492 -7.109 -6.008 1 98.94 207 LEU B C 1
ATOM 4211 O O . LEU B 1 207 ? 14.297 -8.047 -6.781 1 98.94 207 LEU B O 1
ATOM 4215 N N . THR B 1 208 ? 15.57 -6.363 -6.023 1 98.88 208 THR B N 1
ATOM 4216 C CA . THR B 1 208 ? 16.672 -6.723 -6.902 1 98.88 208 THR B CA 1
ATOM 4217 C C . THR B 1 208 ? 17.219 -8.102 -6.551 1 98.88 208 THR B C 1
ATOM 4219 O O . THR B 1 208 ? 17.516 -8.906 -7.441 1 98.88 208 THR B O 1
ATOM 4222 N N . VAL B 1 209 ? 17.328 -8.406 -5.285 1 98.88 209 VAL B N 1
ATOM 4223 C CA . VAL B 1 209 ? 17.75 -9.719 -4.812 1 98.88 209 VAL B CA 1
ATOM 4224 C C . VAL B 1 209 ? 16.719 -10.773 -5.219 1 98.88 209 VAL B C 1
ATOM 4226 O O . VAL B 1 209 ? 17.078 -11.844 -5.707 1 98.88 209 VAL B O 1
ATOM 4229 N N . ALA B 1 210 ? 15.461 -10.484 -5.012 1 98.94 210 ALA B N 1
ATOM 4230 C CA . ALA B 1 210 ? 14.375 -11.398 -5.348 1 98.94 210 ALA B CA 1
ATOM 4231 C C . ALA B 1 210 ? 14.398 -11.773 -6.828 1 98.94 210 ALA B C 1
ATOM 4233 O O . ALA B 1 210 ? 14.18 -12.93 -7.191 1 98.94 210 ALA B O 1
ATOM 4234 N N . TYR B 1 211 ? 14.68 -10.797 -7.637 1 98.75 211 TYR B N 1
ATOM 4235 C CA . TYR B 1 211 ? 14.734 -11.031 -9.078 1 98.75 211 TYR B CA 1
ATOM 4236 C C . TYR B 1 211 ? 15.805 -12.055 -9.422 1 98.75 211 TYR B C 1
ATOM 4238 O O . TYR B 1 211 ? 15.586 -12.945 -10.242 1 98.75 211 TYR B O 1
ATOM 4246 N N . GLN B 1 212 ? 16.906 -11.891 -8.797 1 98.62 212 GLN B N 1
ATOM 4247 C CA . GLN B 1 212 ? 18 -12.828 -9.023 1 98.62 212 GLN B CA 1
ATOM 4248 C C . GLN B 1 212 ? 17.656 -14.219 -8.5 1 98.62 212 GLN B C 1
ATOM 4250 O O . GLN B 1 212 ? 18 -15.227 -9.125 1 98.62 212 GLN B O 1
ATOM 4255 N N . GLN B 1 213 ? 16.984 -14.297 -7.402 1 98.75 213 GLN B N 1
ATOM 4256 C CA . GLN B 1 213 ? 16.578 -15.562 -6.816 1 98.75 213 GLN B CA 1
ATOM 4257 C C . GLN B 1 213 ? 15.641 -16.328 -7.754 1 98.75 213 GLN B C 1
ATOM 4259 O O . GLN B 1 213 ? 15.734 -17.547 -7.871 1 98.75 213 GLN B O 1
ATOM 4264 N N . ILE B 1 214 ? 14.758 -15.617 -8.414 1 98.81 214 ILE B N 1
ATOM 4265 C CA . ILE B 1 214 ? 13.852 -16.234 -9.383 1 98.81 214 ILE B CA 1
ATOM 4266 C C . ILE B 1 214 ? 14.656 -16.75 -10.57 1 98.81 214 ILE B C 1
ATOM 4268 O O . ILE B 1 214 ? 14.422 -17.875 -11.047 1 98.81 214 ILE B O 1
ATOM 4272 N N . ASN B 1 215 ? 15.656 -15.977 -11 1 98.25 215 ASN B N 1
ATOM 4273 C CA . ASN B 1 215 ? 16.484 -16.359 -12.141 1 98.25 215 ASN B CA 1
ATOM 4274 C C . ASN B 1 215 ? 17.344 -17.562 -11.836 1 98.25 215 ASN B C 1
ATOM 4276 O O . ASN B 1 215 ? 17.75 -18.297 -12.75 1 98.25 215 ASN B O 1
ATOM 4280 N N . ASP B 1 216 ? 17.578 -17.797 -10.602 1 98.25 216 ASP B N 1
ATOM 4281 C CA . ASP B 1 216 ? 18.438 -18.906 -10.18 1 98.25 216 ASP B CA 1
ATOM 4282 C C . ASP B 1 216 ? 17.672 -20.219 -10.219 1 98.25 216 ASP B C 1
ATOM 4284 O O . ASP B 1 216 ? 18.281 -21.297 -10.148 1 98.25 216 ASP B O 1
ATOM 4288 N N . ILE B 1 217 ? 16.328 -20.219 -10.305 1 98.56 217 ILE B N 1
ATOM 4289 C CA . ILE B 1 217 ? 15.555 -21.453 -10.406 1 98.56 217 ILE B CA 1
ATOM 4290 C C . ILE B 1 217 ? 15.922 -22.188 -11.695 1 98.56 217 ILE B C 1
ATOM 4292 O O . ILE B 1 217 ? 15.898 -21.594 -12.781 1 98.56 217 ILE B O 1
ATOM 4296 N N . ASN B 1 218 ? 16.312 -23.375 -11.586 1 98.31 218 ASN B N 1
ATOM 4297 C CA . ASN B 1 218 ? 16.734 -24.188 -12.711 1 98.31 218 ASN B CA 1
ATOM 4298 C C . ASN B 1 218 ? 15.609 -25.062 -13.234 1 98.31 218 ASN B C 1
ATOM 4300 O O . ASN B 1 218 ? 15.492 -26.234 -12.852 1 98.31 218 ASN B O 1
ATOM 4304 N N . ASP B 1 219 ? 14.852 -24.609 -14.203 1 95.88 219 ASP B N 1
ATOM 4305 C CA . ASP B 1 219 ? 13.688 -25.297 -14.742 1 95.88 219 ASP B CA 1
ATOM 4306 C C . ASP B 1 219 ? 14.102 -26.578 -15.477 1 95.88 219 ASP B C 1
ATOM 4308 O O . ASP B 1 219 ? 13.359 -27.562 -15.5 1 95.88 219 ASP B O 1
ATOM 4312 N N . LYS B 1 220 ? 15.289 -26.578 -16.062 1 97.06 220 LYS B N 1
ATOM 4313 C CA . LYS B 1 220 ? 15.758 -27.75 -16.797 1 97.06 220 LYS B CA 1
ATOM 4314 C C . LYS B 1 220 ? 16.047 -28.906 -15.844 1 97.06 220 LYS B C 1
ATOM 4316 O O . LYS B 1 220 ? 15.633 -30.047 -16.109 1 97.06 220 LYS B O 1
ATOM 4321 N N . ALA B 1 221 ? 16.734 -28.578 -14.781 1 97.94 221 ALA B N 1
ATOM 4322 C CA . ALA B 1 221 ? 17.016 -29.609 -13.789 1 97.94 221 ALA B CA 1
ATOM 4323 C C . ALA B 1 221 ? 15.734 -30.141 -13.164 1 97.94 221 ALA B C 1
ATOM 4325 O O . ALA B 1 221 ? 15.617 -31.344 -12.898 1 97.94 221 ALA B O 1
ATOM 4326 N N . ASP B 1 222 ? 14.758 -29.328 -12.922 1 98.31 222 ASP B N 1
ATOM 4327 C CA . ASP B 1 222 ? 13.477 -29.719 -12.344 1 98.31 222 ASP B CA 1
ATOM 4328 C C . ASP B 1 222 ? 12.688 -30.609 -13.305 1 98.31 222 ASP B C 1
ATOM 4330 O O . ASP B 1 222 ? 12.086 -31.594 -12.891 1 98.31 222 ASP B O 1
ATOM 4334 N N . LEU B 1 223 ? 12.711 -30.188 -14.555 1 97.69 223 LEU B N 1
ATOM 4335 C CA . LEU B 1 223 ? 11.992 -30.984 -15.547 1 97.69 223 LEU B CA 1
ATOM 4336 C C . LEU B 1 223 ? 12.617 -32.375 -15.695 1 97.69 223 LEU B C 1
ATOM 4338 O O . LEU B 1 223 ? 11.906 -33.375 -15.852 1 97.69 223 LEU B O 1
ATOM 4342 N N . GLU B 1 224 ? 13.953 -32.438 -15.633 1 96.88 224 GLU B N 1
ATOM 4343 C CA . GLU B 1 224 ? 14.648 -33.719 -15.719 1 96.88 224 GLU B CA 1
ATOM 4344 C C . GLU B 1 224 ? 14.312 -34.594 -14.523 1 96.88 224 GLU B C 1
ATOM 4346 O O . GLU B 1 224 ? 14.086 -35.812 -14.688 1 96.88 224 GLU B O 1
ATOM 4351 N N . ASN B 1 225 ? 14.297 -34.031 -13.391 1 96.19 225 ASN B N 1
ATOM 4352 C CA . ASN B 1 225 ? 13.914 -34.781 -12.203 1 96.19 225 ASN B CA 1
ATOM 4353 C C . ASN B 1 225 ? 12.477 -35.281 -12.305 1 96.19 225 ASN B C 1
ATOM 4355 O O . ASN B 1 225 ? 12.172 -36.406 -11.883 1 96.19 225 ASN B O 1
ATOM 4359 N N . PHE B 1 226 ? 11.578 -34.5 -12.852 1 97 226 PHE B N 1
ATOM 4360 C CA . PHE B 1 226 ? 10.188 -34.906 -13.062 1 97 226 PHE B CA 1
ATOM 4361 C C . PHE B 1 226 ? 10.102 -36.094 -14 1 97 226 PHE B C 1
ATOM 4363 O O . PHE B 1 226 ? 9.352 -37.031 -13.734 1 97 226 PHE B O 1
ATOM 4370 N N . ARG B 1 227 ? 10.867 -36.062 -15.039 1 94.31 227 ARG B N 1
ATOM 4371 C CA . ARG B 1 227 ? 10.867 -37.156 -16.016 1 94.31 227 ARG B CA 1
ATOM 4372 C C . ARG B 1 227 ? 11.305 -38.469 -15.359 1 94.31 227 ARG B C 1
ATOM 4374 O O . ARG B 1 227 ? 10.742 -39.5 -15.633 1 94.31 227 ARG B O 1
ATOM 4381 N N . ARG B 1 228 ? 12.297 -38.344 -14.5 1 92.69 228 ARG B N 1
ATOM 4382 C CA . ARG B 1 228 ? 12.781 -39.531 -13.797 1 92.69 228 ARG B CA 1
ATOM 4383 C C . ARG B 1 228 ? 11.695 -40.125 -12.883 1 92.69 228 ARG B C 1
ATOM 4385 O O . ARG B 1 228 ? 11.5 -41.344 -12.844 1 92.69 228 ARG B O 1
ATOM 4392 N N . LYS B 1 229 ? 11.016 -39.219 -12.227 1 91.56 229 LYS B N 1
ATOM 4393 C CA . LYS B 1 229 ? 9.969 -39.625 -11.297 1 91.56 229 LYS B CA 1
ATOM 4394 C C . LYS B 1 229 ? 8.766 -40.188 -12.055 1 91.56 229 LYS B C 1
ATOM 4396 O O . LYS B 1 229 ? 8.086 -41.094 -11.57 1 91.56 229 LYS B O 1
ATOM 4401 N N . LEU B 1 230 ? 8.484 -39.562 -13.234 1 90.44 230 LEU B N 1
ATOM 4402 C CA . LEU B 1 230 ? 7.375 -40.031 -14.062 1 90.44 230 LEU B CA 1
ATOM 4403 C C . LEU B 1 230 ? 7.625 -41.469 -14.555 1 90.44 230 LEU B C 1
ATOM 4405 O O . LEU B 1 230 ? 6.699 -42.281 -14.625 1 90.44 230 LEU B O 1
ATOM 4409 N N . ARG B 1 231 ? 8.906 -41.812 -14.797 1 85.75 231 ARG B N 1
ATOM 4410 C CA . ARG B 1 231 ? 9.273 -43.125 -15.305 1 85.75 231 ARG B CA 1
ATOM 4411 C C . ARG B 1 231 ? 9.375 -44.125 -14.164 1 85.75 231 ARG B C 1
ATOM 4413 O O . ARG B 1 231 ? 9.102 -45.312 -14.359 1 85.75 231 ARG B O 1
ATOM 4420 N N . SER B 1 232 ? 9.875 -43.719 -12.953 1 79.5 232 SER B N 1
ATOM 4421 C CA . SER B 1 232 ? 10.023 -44.625 -11.805 1 79.5 232 SER B CA 1
ATOM 4422 C C . SER B 1 232 ? 9.453 -43.969 -10.539 1 79.5 232 SER B C 1
ATOM 4424 O O . SER B 1 232 ? 10.211 -43.5 -9.68 1 79.5 232 SER B O 1
ATOM 4426 N N . PRO B 1 233 ? 8.125 -43.812 -10.539 1 63.69 233 PRO B N 1
ATOM 4427 C CA . PRO B 1 233 ? 7.586 -43.125 -9.375 1 63.69 233 PRO B CA 1
ATOM 4428 C C . PRO B 1 233 ? 7.891 -43.844 -8.062 1 63.69 233 PRO B C 1
ATOM 4430 O O . PRO B 1 233 ? 7.848 -45.094 -8.008 1 63.69 233 PRO B O 1
ATOM 4433 N N . GLU B 1 234 ? 8.875 -43.625 -7.316 1 55.78 234 GLU B N 1
ATOM 4434 C CA . GLU B 1 234 ? 9.188 -44.219 -6.016 1 55.78 234 GLU B CA 1
ATOM 4435 C C . GLU B 1 234 ? 7.949 -44.25 -5.117 1 55.78 234 GLU B C 1
ATOM 4437 O O . GLU B 1 234 ? 7.086 -43.375 -5.219 1 55.78 234 GLU B O 1
ATOM 4442 N N . LYS B 1 235 ? 7.512 -45.438 -4.707 1 51 235 LYS B N 1
ATOM 4443 C CA . LYS B 1 235 ? 6.488 -45.562 -3.672 1 51 235 LYS B CA 1
ATOM 4444 C C . LYS B 1 235 ? 6.559 -44.375 -2.697 1 51 235 LYS B C 1
ATOM 4446 O O . LYS B 1 235 ? 7.629 -44.062 -2.17 1 51 235 LYS B O 1
ATOM 4451 N N . GLN B 1 236 ? 5.965 -43.344 -3.057 1 45 236 GLN B N 1
ATOM 4452 C CA . GLN B 1 236 ? 5.91 -42.344 -1.977 1 45 236 GLN B CA 1
ATOM 4453 C C . GLN B 1 236 ? 5.852 -43.031 -0.614 1 45 236 GLN B C 1
ATOM 4455 O O . GLN B 1 236 ? 5.031 -43.938 -0.398 1 45 236 GLN B O 1
ATOM 4460 N N . VAL B 1 237 ? 6.906 -43.25 0.111 1 37.72 237 VAL B N 1
ATOM 4461 C CA . VAL B 1 237 ? 6.848 -43.719 1.496 1 37.72 237 VAL B CA 1
ATOM 4462 C C . VAL B 1 237 ? 5.703 -43 2.223 1 37.72 237 VAL B C 1
ATOM 4464 O O . VAL B 1 237 ? 5.676 -41.781 2.305 1 37.72 237 VAL B O 1
ATOM 4467 N N . ASN B 1 238 ? 4.461 -43.344 1.871 1 35.03 238 ASN B N 1
ATOM 4468 C CA . ASN B 1 238 ? 3.469 -42.938 2.855 1 35.03 238 ASN B CA 1
ATOM 4469 C C . ASN B 1 238 ? 4.039 -42.969 4.27 1 35.03 238 ASN B C 1
ATOM 4471 O O . ASN B 1 238 ? 4.375 -44.031 4.789 1 35.03 238 ASN B O 1
ATOM 4475 N N . THR B 1 239 ? 4.84 -42 4.613 1 33.09 239 THR B N 1
ATOM 4476 C CA . THR B 1 239 ? 5.102 -41.938 6.047 1 33.09 239 THR B CA 1
ATOM 4477 C C . THR B 1 239 ? 3.828 -42.219 6.84 1 33.09 239 THR B C 1
ATOM 4479 O O . THR B 1 239 ? 3.299 -41.312 7.496 1 33.09 239 THR B O 1
ATOM 4482 N N . GLY B 1 240 ? 2.781 -42.562 6.172 1 27.97 240 GLY B N 1
ATOM 4483 C CA . GLY B 1 240 ? 1.753 -43 7.109 1 27.97 240 GLY B CA 1
ATOM 4484 C C . GLY B 1 240 ? 2.262 -43.969 8.148 1 27.97 240 GLY B C 1
ATOM 4485 O O . GLY B 1 240 ? 3.041 -44.875 7.824 1 27.97 240 GLY B O 1
ATOM 4486 N N . ILE B 1 241 ? 2.371 -43.469 9.359 1 31.72 241 ILE B N 1
ATOM 4487 C CA . ILE B 1 241 ? 2.451 -44.312 10.539 1 31.72 241 ILE B CA 1
ATOM 4488 C C . ILE B 1 241 ? 1.569 -45.531 10.352 1 31.72 241 ILE B C 1
ATOM 4490 O O . ILE B 1 241 ? 0.341 -45.438 10.312 1 31.72 241 ILE B O 1
ATOM 4494 N N . SER B 1 242 ? 1.771 -46.281 9.375 1 28.02 242 SER B N 1
ATOM 4495 C CA . SER B 1 242 ? 1.149 -47.594 9.516 1 28.02 242 SER B CA 1
ATOM 4496 C C . SER B 1 242 ? 1.136 -48.062 10.969 1 28.02 242 SER B C 1
ATOM 4498 O O . SER B 1 242 ? 2.188 -48.312 11.547 1 28.02 242 SER B O 1
ATOM 4500 N N . ALA B 1 243 ? 0.261 -47.312 11.664 1 28 243 ALA B N 1
ATOM 4501 C CA . ALA B 1 243 ? -0.101 -47.969 12.914 1 28 243 ALA B CA 1
ATOM 4502 C C . ALA B 1 243 ? -0.359 -49.469 12.68 1 28 243 ALA B C 1
ATOM 4504 O O . ALA B 1 243 ? -1.303 -49.844 11.977 1 28 243 ALA B O 1
ATOM 4505 N N . ARG B 1 244 ? 0.675 -50.219 12.445 1 28.17 244 ARG B N 1
ATOM 4506 C CA . ARG B 1 244 ? 0.619 -51.656 12.672 1 28.17 244 ARG B CA 1
ATOM 4507 C C . ARG B 1 244 ? -0.444 -52 13.711 1 28.17 244 ARG B C 1
ATOM 4509 O O . ARG B 1 244 ? -0.321 -51.656 14.883 1 28.17 244 ARG B O 1
ATOM 4516 N N . SER B 1 245 ? -1.699 -51.781 13.383 1 22.55 245 SER B N 1
ATOM 4517 C CA . SER B 1 245 ? -2.715 -52.438 14.188 1 22.55 245 SER B CA 1
ATOM 4518 C C . SER B 1 245 ? -2.293 -53.875 14.547 1 22.55 245 SER B C 1
ATOM 4520 O O . SER B 1 245 ? -1.959 -54.656 13.672 1 22.55 245 SER B O 1
ATOM 4522 N N . SER B 1 246 ? -1.655 -53.969 15.672 1 23.56 246 SER B N 1
ATOM 4523 C CA . SER B 1 246 ? -1.447 -55.25 16.375 1 23.56 246 SER B CA 1
ATOM 4524 C C . SER B 1 246 ? -2.66 -56.156 16.234 1 23.56 246 SER B C 1
ATOM 4526 O O . SER B 1 246 ? -3.779 -55.75 16.562 1 23.56 246 SER B O 1
ATOM 4528 N N . SER B 1 247 ? -2.785 -56.781 15.086 1 21.83 247 SER B N 1
ATOM 4529 C CA . SER B 1 247 ? -3.723 -57.875 14.992 1 21.83 247 SER B CA 1
ATOM 4530 C C . SER B 1 247 ? -3.762 -58.688 16.297 1 21.83 247 SER B C 1
ATOM 4532 O O . SER B 1 247 ? -2.764 -59.281 16.672 1 21.83 247 SER B O 1
ATOM 4534 N N . LEU B 1 248 ? -4.371 -58.062 17.25 1 22.39 248 LEU B N 1
ATOM 4535 C CA . LEU B 1 248 ? -4.719 -58.719 18.484 1 22.39 248 LEU B CA 1
ATOM 4536 C C . LEU B 1 248 ? -5.309 -60.125 18.203 1 22.39 248 LEU B C 1
ATOM 4538 O O . LEU B 1 248 ? -5.777 -60.781 19.125 1 22.39 248 LEU B O 1
ATOM 4542 N N . ALA B 1 249 ? -5.57 -60.375 16.891 1 24.11 249 ALA B N 1
ATOM 4543 C CA . ALA B 1 249 ? -6.285 -61.625 16.781 1 24.11 249 ALA B CA 1
ATOM 4544 C C . ALA B 1 249 ? -5.523 -62.75 17.484 1 24.11 249 ALA B C 1
ATOM 4546 O O . ALA B 1 249 ? -6.07 -63.844 17.719 1 24.11 249 ALA B O 1
ATOM 4547 N N . SER B 1 250 ? -4.184 -62.625 17.375 1 22.61 250 SER B N 1
ATOM 4548 C CA . SER B 1 250 ? -3.621 -63.938 17.766 1 22.61 250 SER B CA 1
ATOM 4549 C C . SER B 1 250 ? -3.969 -64.25 19.203 1 22.61 250 SER B C 1
ATOM 4551 O O . SER B 1 250 ? -3.441 -65.25 19.766 1 22.61 250 SER B O 1
ATOM 4553 N N . LEU B 1 251 ? -4.387 -63.219 19.922 1 23.48 251 LEU B N 1
ATOM 4554 C CA . LEU B 1 251 ? -4.445 -63.625 21.312 1 23.48 251 LEU B CA 1
ATOM 4555 C C . LEU B 1 251 ? -5.52 -64.688 21.516 1 23.48 251 LEU B C 1
ATOM 4557 O O . LEU B 1 251 ? -5.789 -65.125 22.656 1 23.48 251 LEU B O 1
ATOM 4561 N N . MET B 1 252 ? -6.363 -64.938 20.594 1 22.59 252 MET B N 1
ATOM 4562 C CA . MET B 1 252 ? -7.457 -65.75 21.078 1 22.59 252 MET B CA 1
ATOM 4563 C C . MET B 1 252 ? -6.934 -67.125 21.578 1 22.59 252 MET B C 1
ATOM 4565 O O . MET B 1 252 ? -7.668 -67.875 22.219 1 22.59 252 MET B O 1
ATOM 4569 N N . ASN B 1 253 ? -5.926 -67.625 21.031 1 20.36 253 ASN B N 1
ATOM 4570 C CA . ASN B 1 253 ? -5.887 -69.062 21.344 1 20.36 253 ASN B CA 1
ATOM 4571 C C . ASN B 1 253 ? -5.793 -69.312 22.844 1 20.36 253 ASN B C 1
ATOM 4573 O O . ASN B 1 253 ? -4.805 -68.938 23.484 1 20.36 253 ASN B O 1
ATOM 4577 N N . GLN B 1 254 ? -6.934 -69.625 23.531 1 22.2 254 GLN B N 1
ATOM 4578 C CA . GLN B 1 254 ? -7.426 -70 24.859 1 22.2 254 GLN B CA 1
ATOM 4579 C C . GLN B 1 254 ? -6.672 -71.25 25.406 1 22.2 254 GLN B C 1
ATOM 4581 O O . GLN B 1 254 ? -6.996 -71.75 26.484 1 22.2 254 GLN B O 1
ATOM 4586 N N . GLN B 1 255 ? -5.746 -71.875 24.766 1 19.86 255 GLN B N 1
ATOM 4587 C CA . GLN B 1 255 ? -5.805 -73.188 25.328 1 19.86 255 GLN B CA 1
ATOM 4588 C C . GLN B 1 255 ? -5.703 -73.188 26.844 1 19.86 255 GLN B C 1
ATOM 4590 O O . GLN B 1 255 ? -5.238 -72.188 27.422 1 19.86 255 GLN B O 1
ATOM 4595 N N . SER B 1 256 ? -5.68 -74.438 27.484 1 20.27 256 SER B N 1
ATOM 4596 C CA . SER B 1 256 ? -6.16 -75.312 28.562 1 20.27 256 SER B CA 1
ATOM 4597 C C . SER B 1 256 ? -5.332 -75.125 29.828 1 20.27 256 SER B C 1
ATOM 4599 O O . SER B 1 256 ? -5.867 -75.25 30.938 1 20.27 256 SER B O 1
ATOM 4601 N N . PRO B 1 257 ? -4.051 -75.25 29.875 1 19.64 257 PRO B N 1
ATOM 4602 C CA . PRO B 1 257 ? -3.637 -76.25 30.812 1 19.64 257 PRO B CA 1
ATOM 4603 C C . PRO B 1 257 ? -3.928 -75.938 32.25 1 19.64 257 PRO B C 1
ATOM 4605 O O . PRO B 1 257 ? -4.203 -74.75 32.562 1 19.64 257 PRO B O 1
ATOM 4608 N N . SER B 1 258 ? -3.51 -76.938 33.219 1 17.75 258 SER B N 1
ATOM 4609 C CA . SER B 1 258 ? -3.621 -77.625 34.5 1 17.75 258 SER B CA 1
ATOM 4610 C C . SER B 1 258 ? -2.855 -76.938 35.594 1 17.75 258 SER B C 1
ATOM 4612 O O . SER B 1 258 ? -2.883 -77.375 36.75 1 17.75 258 SER B O 1
ATOM 4614 N N . LYS B 1 259 ? -1.92 -76.125 35.438 1 19.72 259 LYS B N 1
ATOM 4615 C CA . LYS B 1 259 ? -1.08 -76.25 36.625 1 19.72 259 LYS B CA 1
ATOM 4616 C C . LYS B 1 259 ? -1.892 -76.062 37.906 1 19.72 259 LYS B C 1
ATOM 4618 O O . LYS B 1 259 ? -2.707 -75.125 37.969 1 19.72 259 LYS B O 1
ATOM 4623 N N . GLU B 1 260 ? -1.887 -76.938 39.031 1 16.84 260 GLU B N 1
ATOM 4624 C CA . GLU B 1 260 ? -2.186 -77.312 40.406 1 16.84 260 GLU B CA 1
ATOM 4625 C C . GLU B 1 260 ? -1.793 -76.188 41.406 1 16.84 260 GLU B C 1
ATOM 4627 O O . GLU B 1 260 ? -2.557 -75.875 42.312 1 16.84 260 GLU B O 1
ATOM 4632 N N . ASN B 1 261 ? -0.435 -76.062 41.719 1 17.3 261 ASN B N 1
ATOM 4633 C CA . ASN B 1 261 ? -0.013 -76.312 43.094 1 17.3 261 ASN B CA 1
ATOM 4634 C C . ASN B 1 261 ? -0.483 -75.25 44.062 1 17.3 261 ASN B C 1
ATOM 4636 O O . ASN B 1 261 ? -0.807 -74.125 43.625 1 17.3 261 ASN B O 1
ATOM 4640 N N . THR B 1 262 ? 0.009 -75.312 45.469 1 16.47 262 THR B N 1
ATOM 4641 C CA . THR B 1 262 ? -0.295 -75.375 46.875 1 16.47 262 THR B CA 1
ATOM 4642 C C . THR B 1 262 ? -0.099 -74 47.531 1 16.47 262 THR B C 1
ATOM 4644 O O . THR B 1 262 ? -0.966 -73.562 48.281 1 16.47 262 THR B O 1
ATOM 4647 N N . MET B 1 263 ? 1.217 -73.625 47.875 1 16.47 263 MET B N 1
ATOM 4648 C CA . MET B 1 263 ? 1.452 -73.5 49.312 1 16.47 263 MET B CA 1
ATOM 4649 C C . MET B 1 263 ? 0.85 -72.25 49.875 1 16.47 263 MET B C 1
ATOM 4651 O O . MET B 1 263 ? 0.569 -71.312 49.125 1 16.47 263 MET B O 1
ATOM 4655 N N . SER B 1 264 ? 1.277 -71.938 51.281 1 16.53 264 SER B N 1
ATOM 4656 C CA . SER B 1 264 ? 0.933 -71.688 52.688 1 16.53 264 SER B CA 1
ATOM 4657 C C . SER B 1 264 ? 1.05 -70.25 53.062 1 16.53 264 SER B C 1
ATOM 4659 O O . SER B 1 264 ? 0.189 -69.688 53.781 1 16.53 264 SER B O 1
ATOM 4661 N N . LEU B 1 265 ? 2.223 -69.625 52.906 1 16.97 265 LEU B N 1
ATOM 4662 C CA . LEU B 1 265 ? 2.734 -69.188 54.188 1 16.97 265 LEU B CA 1
ATOM 4663 C C . LEU B 1 265 ? 1.944 -68 54.75 1 16.97 265 LEU B C 1
ATOM 4665 O O . LEU B 1 265 ? 1.432 -67.188 53.969 1 16.97 265 LEU B O 1
ATOM 4669 N N . ARG B 1 266 ? 2.291 -67.688 56.125 1 16.3 266 ARG B N 1
ATOM 4670 C CA . ARG B 1 266 ? 1.825 -67.312 57.469 1 16.3 266 ARG B CA 1
ATOM 4671 C C . ARG B 1 266 ? 1.69 -65.75 57.562 1 16.3 266 ARG B C 1
ATOM 4673 O O . ARG B 1 266 ? 0.636 -65.25 57.969 1 16.3 266 ARG B O 1
ATOM 4680 N N . ARG B 1 267 ? 2.658 -65.125 58.406 1 16.67 267 ARG B N 1
ATOM 4681 C CA . ARG B 1 267 ? 2.441 -64.75 59.812 1 16.67 267 ARG B CA 1
ATOM 4682 C C . ARG B 1 267 ? 2.109 -63.25 59.875 1 16.67 267 ARG B C 1
ATOM 4684 O O . ARG B 1 267 ? 2.314 -62.5 58.906 1 16.67 267 ARG B O 1
ATOM 4691 N N . MET B 1 268 ? 2.916 -62.5 60.875 1 15.41 268 MET B N 1
ATOM 4692 C CA . MET B 1 268 ? 2.521 -61.938 62.188 1 15.41 268 MET B CA 1
ATOM 4693 C C . MET B 1 268 ? 2.23 -60.438 62.062 1 15.41 268 MET B C 1
ATOM 4695 O O . MET B 1 268 ? 1.173 -59.969 62.469 1 15.41 268 MET B O 1
ATOM 4699 N N . LYS B 1 269 ? 3.229 -59.562 62.5 1 17.05 269 LYS B N 1
ATOM 4700 C CA . LYS B 1 269 ? 3.193 -58.969 63.844 1 17.05 269 LYS B CA 1
ATOM 4701 C C . LYS B 1 269 ? 2.674 -57.531 63.812 1 17.05 269 LYS B C 1
ATOM 4703 O O . LYS B 1 269 ? 2.695 -56.875 62.75 1 17.05 269 LYS B O 1
ATOM 4708 N N . SER B 1 270 ? 3.322 -56.531 64.75 1 15.95 270 SER B N 1
ATOM 4709 C CA . SER B 1 270 ? 2.877 -55.844 65.938 1 15.95 270 SER B CA 1
ATOM 4710 C C . SER B 1 270 ? 2.545 -54.375 65.625 1 15.95 270 SER B C 1
ATOM 4712 O O . SER B 1 270 ? 2.85 -53.875 64.562 1 15.95 270 SER B O 1
ATOM 4714 N N . PRO B 1 271 ? 3.201 -53.344 66.562 1 16.62 271 PRO B N 1
ATOM 4715 C CA . PRO B 1 271 ? 2.619 -52.594 67.688 1 16.62 271 PRO B CA 1
ATOM 4716 C C . PRO B 1 271 ? 2.33 -51.156 67.375 1 16.62 271 PRO B C 1
ATOM 4718 O O . PRO B 1 271 ? 1.166 -50.75 67.25 1 16.62 271 PRO B O 1
ATOM 4721 N N . GLU B 1 272 ? 3.145 -50.125 68.062 1 15.6 272 GLU B N 1
ATOM 4722 C CA . GLU B 1 272 ? 2.963 -49.219 69.188 1 15.6 272 GLU B CA 1
ATOM 4723 C C . GLU B 1 272 ? 2.777 -47.781 68.75 1 15.6 272 GLU B C 1
ATOM 4725 O O . GLU B 1 272 ? 3.133 -47.406 67.625 1 15.6 272 GLU B O 1
ATOM 4730 N N . LYS B 1 273 ? 2.969 -46.656 69.938 1 16.8 273 LYS B N 1
ATOM 4731 C CA . LYS B 1 273 ? 2.279 -45.594 70.688 1 16.8 273 LYS B CA 1
ATOM 4732 C C . LYS B 1 273 ? 2.65 -44.219 70.188 1 16.8 273 LYS B C 1
ATOM 4734 O O . LYS B 1 273 ? 1.778 -43.375 69.938 1 16.8 273 LYS B O 1
ATOM 4739 N N . ASN B 1 274 ? 3.975 -43.562 70.312 1 15.26 274 ASN B N 1
ATOM 4740 C CA . ASN B 1 274 ? 4.246 -42.594 71.375 1 15.26 274 ASN B CA 1
ATOM 4741 C C . ASN B 1 274 ? 3.879 -41.188 70.938 1 15.26 274 ASN B C 1
ATOM 4743 O O . ASN B 1 274 ? 3.742 -40.906 69.75 1 15.26 274 ASN B O 1
ATOM 4747 N N . ASN B 1 275 ? 4.383 -40 71.875 1 15.36 275 ASN B N 1
ATOM 4748 C CA . ASN B 1 275 ? 4.062 -38.906 72.812 1 15.36 275 ASN B CA 1
ATOM 4749 C C . ASN B 1 275 ? 4.301 -37.562 72.125 1 15.36 275 ASN B C 1
ATOM 4751 O O . ASN B 1 275 ? 3.43 -36.688 72.188 1 15.36 275 ASN B O 1
ATOM 4755 N N . LEU B 1 276 ? 5.574 -36.938 72.062 1 16.09 276 LEU B N 1
ATOM 4756 C CA . LEU B 1 276 ? 6.016 -35.906 73 1 16.09 276 LEU B CA 1
ATOM 4757 C C . LEU B 1 276 ? 5.574 -34.531 72.5 1 16.09 276 LEU B C 1
ATOM 4759 O O . LEU B 1 276 ? 5.242 -34.375 71.312 1 16.09 276 LEU B O 1
ATOM 4763 N N . GLY B 1 277 ? 6.422 -33.344 73.125 1 15.22 277 GLY B N 1
ATOM 4764 C CA . GLY B 1 277 ? 6.512 -32.188 74 1 15.22 277 GLY B CA 1
ATOM 4765 C C . GLY B 1 277 ? 6.406 -30.875 73.25 1 15.22 277 GLY B C 1
ATOM 4766 O O . GLY B 1 277 ? 6.453 -30.844 72 1 15.22 277 GLY B O 1
ATOM 4767 N N . ARG B 1 278 ? 7.098 -29.703 74 1 16.62 278 ARG B N 1
ATOM 4768 C CA . ARG B 1 278 ? 6.887 -28.453 74.75 1 16.62 278 ARG B CA 1
ATOM 4769 C C . ARG B 1 278 ? 7.086 -27.25 73.875 1 16.62 278 ARG B C 1
ATOM 4771 O O . ARG B 1 278 ? 6.191 -26.406 73.75 1 16.62 278 ARG B O 1
ATOM 4778 N N . SER B 1 279 ? 8.344 -26.469 74.062 1 15.2 279 SER B N 1
ATOM 4779 C CA . SER B 1 279 ? 8.602 -25.281 74.875 1 15.2 279 SER B CA 1
ATOM 4780 C C . SER B 1 279 ? 8.586 -24.016 74.062 1 15.2 279 SER B C 1
ATOM 4782 O O . SER B 1 279 ? 8.555 -24.078 72.812 1 15.2 279 SER B O 1
ATOM 4784 N N . ASN B 1 280 ? 9.758 -23.047 74.312 1 15.06 280 ASN B N 1
ATOM 4785 C CA . ASN B 1 280 ? 10.062 -21.844 75.062 1 15.06 280 ASN B CA 1
ATOM 4786 C C . ASN B 1 280 ? 9.969 -20.594 74.188 1 15.06 280 ASN B C 1
ATOM 4788 O O . ASN B 1 280 ? 9.922 -20.688 72.938 1 15.06 280 ASN B O 1
ATOM 4792 N N . SER B 1 281 ? 11.062 -19.562 74.438 1 14.46 281 SER B N 1
ATOM 4793 C CA . SER B 1 281 ? 11.32 -18.312 75.125 1 14.46 281 SER B CA 1
ATOM 4794 C C . SER B 1 281 ? 11.469 -17.141 74.125 1 14.46 281 SER B C 1
ATOM 4796 O O . SER B 1 281 ? 10.852 -16.094 74.312 1 14.46 281 SER B O 1
ATOM 4798 N N . LEU B 1 282 ? 12.719 -16.859 73.625 1 14.91 282 LEU B N 1
ATOM 4799 C CA . LEU B 1 282 ? 13.562 -15.766 74.125 1 14.91 282 LEU B CA 1
ATOM 4800 C C . LEU B 1 282 ? 13.117 -14.445 73.5 1 14.91 282 LEU B C 1
ATOM 4802 O O . LEU B 1 282 ? 12.477 -14.438 72.438 1 14.91 282 LEU B O 1
ATOM 4806 N N . ALA B 1 283 ? 14.109 -13.289 73.75 1 14.46 283 ALA B N 1
ATOM 4807 C CA . ALA B 1 283 ? 14.477 -12.039 74.375 1 14.46 283 ALA B CA 1
ATOM 4808 C C . ALA B 1 283 ? 14.438 -10.867 73.438 1 14.46 283 ALA B C 1
ATOM 4810 O O . ALA B 1 283 ? 13.82 -9.836 73.688 1 14.46 283 ALA B O 1
ATOM 4811 N N . ALA B 1 284 ? 15.766 -10.18 73.25 1 14.5 284 ALA B N 1
ATOM 4812 C CA . ALA B 1 284 ? 16.297 -8.953 73.875 1 14.5 284 ALA B CA 1
ATOM 4813 C C . ALA B 1 284 ? 16.141 -7.773 72.938 1 14.5 284 ALA B C 1
ATOM 4815 O O . ALA B 1 284 ? 15.523 -6.762 73.25 1 14.5 284 ALA B O 1
ATOM 4816 N N . LEU B 1 285 ? 17.438 -7.148 72.5 1 14.7 285 LEU B N 1
ATOM 4817 C CA . LEU B 1 285 ? 18.109 -5.938 72.938 1 14.7 285 LEU B CA 1
ATOM 4818 C C . LEU B 1 285 ? 17.781 -4.758 72.062 1 14.7 285 LEU B C 1
ATOM 4820 O O . LEU B 1 285 ? 17.328 -4.945 70.938 1 14.7 285 LEU B O 1
ATOM 4824 N N . LEU B 1 286 ? 18.875 -3.781 71.938 1 16.09 286 LEU B N 1
ATOM 4825 C CA . LEU B 1 286 ? 19.312 -2.494 72.438 1 16.09 286 LEU B CA 1
ATOM 4826 C C . LEU B 1 286 ? 19.156 -1.394 71.438 1 16.09 286 LEU B C 1
ATOM 4828 O O . LEU B 1 286 ? 18.969 -1.678 70.25 1 16.09 286 LEU B O 1
ATOM 4832 N N . ASN B 1 287 ? 20.312 -0.428 71.375 1 15.41 287 ASN B N 1
ATOM 4833 C CA . ASN B 1 287 ? 20.609 0.93 71.812 1 15.41 287 ASN B CA 1
ATOM 4834 C C . ASN B 1 287 ? 20.547 1.918 70.625 1 15.41 287 ASN B C 1
ATOM 4836 O O . ASN B 1 287 ? 20.016 1.599 69.562 1 15.41 287 ASN B O 1
ATOM 4840 N N . HIS B 1 288 ? 21.797 2.627 70.312 1 16.34 288 HIS B N 1
ATOM 4841 C CA . HIS B 1 288 ? 22.312 3.951 70.625 1 16.34 288 HIS B CA 1
ATOM 4842 C C . HIS B 1 288 ? 22.141 4.91 69.5 1 16.34 288 HIS B C 1
ATOM 4844 O O . HIS B 1 288 ? 21.953 4.477 68.312 1 16.34 288 HIS B O 1
ATOM 4850 N N . SER B 1 289 ? 23.078 6.164 69.5 1 16.05 289 SER B N 1
ATOM 4851 C CA . SER B 1 289 ? 23.156 7.613 69.625 1 16.05 289 SER B CA 1
ATOM 4852 C C . SER B 1 289 ? 23.438 8.297 68.312 1 16.05 289 SER B C 1
ATOM 4854 O O . SER B 1 289 ? 22.688 9.188 67.875 1 16.05 289 SER B O 1
ATOM 4856 N N . SER B 1 290 ? 24.797 8.812 68 1 16.02 290 SER B N 1
ATOM 4857 C CA . SER B 1 290 ? 25.438 10.117 68.125 1 16.02 290 SER B CA 1
ATOM 4858 C C . SER B 1 290 ? 25.453 10.844 66.75 1 16.02 290 SER B C 1
ATOM 4860 O O . SER B 1 290 ? 25.297 10.227 65.688 1 16.02 290 SER B O 1
ATOM 4862 N N . SER B 1 291 ? 26.234 12.234 66.75 1 16.09 291 SER B N 1
ATOM 4863 C CA . SER B 1 291 ? 26.406 13.648 66.438 1 16.09 291 SER B CA 1
ATOM 4864 C C . SER B 1 291 ? 27.312 13.859 65.25 1 16.09 291 SER B C 1
ATOM 4866 O O . SER B 1 291 ? 27.547 14.992 64.812 1 16.09 291 SER B O 1
ATOM 4868 N N . LYS B 1 292 ? 27.984 13.086 64.625 1 15.23 292 LYS B N 1
ATOM 4869 C CA . LYS B 1 292 ? 29.312 13.609 64.312 1 15.23 292 LYS B CA 1
ATOM 4870 C C . LYS B 1 292 ? 29.219 14.875 63.469 1 15.23 292 LYS B C 1
ATOM 4872 O O . LYS B 1 292 ? 28.406 14.938 62.531 1 15.23 292 LYS B O 1
ATOM 4877 N N . ASP B 1 293 ? 30.281 15.969 63.656 1 16.23 293 ASP B N 1
ATOM 4878 C CA . ASP B 1 293 ? 30.75 17.344 63.562 1 16.23 293 ASP B CA 1
ATOM 4879 C C . ASP B 1 293 ? 31.203 17.688 62.156 1 16.23 293 ASP B C 1
ATOM 4881 O O . ASP B 1 293 ? 30.75 18.688 61.562 1 16.23 293 ASP B O 1
ATOM 4885 N N . GLU B 1 294 ? 32.656 17.609 61.812 1 16.08 294 GLU B N 1
ATOM 4886 C CA . GLU B 1 294 ? 33.719 18.625 61.719 1 16.08 294 GLU B CA 1
ATOM 4887 C C . GLU B 1 294 ? 33.812 19.203 60.312 1 16.08 294 GLU B C 1
ATOM 4889 O O . GLU B 1 294 ? 33.25 18.625 59.344 1 16.08 294 GLU B O 1
ATOM 4894 N N . GLU B 1 295 ? 35.25 19.766 59.938 1 16.48 295 GLU B N 1
ATOM 4895 C CA . GLU B 1 295 ? 36.062 20.938 59.656 1 16.48 295 GLU B CA 1
ATOM 4896 C C . GLU B 1 295 ? 36.344 21.109 58.188 1 16.48 295 GLU B C 1
ATOM 4898 O O . GLU B 1 295 ? 36 22.141 57.594 1 16.48 295 GLU B O 1
ATOM 4903 N N . ASP B 1 296 ? 37.75 20.969 57.625 1 16.78 296 ASP B N 1
ATOM 4904 C CA . ASP B 1 296 ? 38.875 21.828 57.344 1 16.78 296 ASP B CA 1
ATOM 4905 C C . ASP B 1 296 ? 38.969 22.125 55.844 1 16.78 296 ASP B C 1
ATOM 4907 O O . ASP B 1 296 ? 38.344 21.422 55.031 1 16.78 296 ASP B O 1
ATOM 4911 N N . THR B 1 297 ? 40.312 22.766 55.344 1 16.91 297 THR B N 1
ATOM 4912 C CA . THR B 1 297 ? 41.094 23.844 54.781 1 16.91 297 THR B CA 1
ATOM 4913 C C . THR B 1 297 ? 41.469 23.531 53.312 1 16.91 297 THR B C 1
ATOM 4915 O O . THR B 1 297 ? 41.25 24.344 52.438 1 16.91 297 THR B O 1
ATOM 4918 N N . SER B 1 298 ? 42.688 22.828 52.969 1 16.27 298 SER B N 1
ATOM 4919 C CA . SER B 1 298 ? 43.969 23.297 52.469 1 16.27 298 SER B CA 1
ATOM 4920 C C . SER B 1 298 ? 44 23.328 50.938 1 16.27 298 SER B C 1
ATOM 4922 O O . SER B 1 298 ? 43.188 22.656 50.281 1 16.27 298 SER B O 1
ATOM 4924 N N . ALA B 1 299 ? 45.156 24.219 50.281 1 18.5 299 ALA B N 1
ATOM 4925 C CA . ALA B 1 299 ? 45.875 25.062 49.312 1 18.5 299 ALA B CA 1
ATOM 4926 C C . ALA B 1 299 ? 46.562 24.203 48.25 1 18.5 299 ALA B C 1
ATOM 4928 O O . ALA B 1 299 ? 47.344 24.703 47.438 1 18.5 299 ALA B O 1
ATOM 4929 N N . SER B 1 300 ? 46.156 23.297 47.656 1 16.8 300 SER B N 1
ATOM 4930 C CA . SER B 1 300 ? 47.156 22.484 47 1 16.8 300 SER B CA 1
ATOM 4931 C C . SER B 1 300 ? 47.875 23.297 45.938 1 16.8 300 SER B C 1
ATOM 4933 O O . SER B 1 300 ? 47.25 23.922 45.062 1 16.8 300 SER B O 1
ATOM 4935 N N . GLU B 1 301 ? 49.281 23.469 46.031 1 15.79 301 GLU B N 1
ATOM 4936 C CA . GLU B 1 301 ? 50.625 23.922 45.688 1 15.79 301 GLU B CA 1
ATOM 4937 C C . GLU B 1 301 ? 50.938 23.641 44.219 1 15.79 301 GLU B C 1
ATOM 4939 O O . GLU B 1 301 ? 51.375 24.547 43.5 1 15.79 301 GLU B O 1
ATOM 4944 N N . GLU B 1 302 ? 51.688 22.547 43.906 1 16.77 302 GLU B N 1
ATOM 4945 C CA . GLU B 1 302 ? 53.125 22.453 43.594 1 16.77 302 GLU B CA 1
ATOM 4946 C C . GLU B 1 302 ? 53.375 22.734 42.125 1 16.77 302 GLU B C 1
ATOM 4948 O O . GLU B 1 302 ? 52.469 22.641 41.281 1 16.77 302 GLU B O 1
ATOM 4953 N N . SER B 1 303 ? 54.781 22.625 41.688 1 16.06 303 SER B N 1
ATOM 4954 C CA . SER B 1 303 ? 56.062 23.078 41.219 1 16.06 303 SER B CA 1
ATOM 4955 C C . SER B 1 303 ? 56.406 22.547 39.812 1 16.06 303 SER B C 1
ATOM 4957 O O . SER B 1 303 ? 57.406 22.922 39.219 1 16.06 303 SER B O 1
ATOM 4959 N N . ASP B 1 304 ? 55.875 21.609 39.156 1 17.39 304 ASP B N 1
ATOM 4960 C CA . ASP B 1 304 ? 57.031 20.875 38.625 1 17.39 304 ASP B CA 1
ATOM 4961 C C . ASP B 1 304 ? 57.719 21.688 37.5 1 17.39 304 ASP B C 1
ATOM 4963 O O . ASP B 1 304 ? 57.062 22.422 36.781 1 17.39 304 ASP B O 1
ATOM 4967 N N . GLU B 1 305 ? 59.156 21.672 37.344 1 16.8 305 GLU B N 1
ATOM 4968 C CA . GLU B 1 305 ? 60.469 22.125 36.938 1 16.8 305 GLU B CA 1
ATOM 4969 C C . GLU B 1 305 ? 60.656 22 35.438 1 16.8 305 GLU B C 1
ATOM 4971 O O . GLU B 1 305 ? 61.125 22.922 34.781 1 16.8 305 GLU B O 1
ATOM 4976 N N . ASN B 1 306 ? 61.062 20.844 34.875 1 17.2 306 ASN B N 1
ATOM 4977 C CA . ASN B 1 306 ? 62.406 20.688 34.312 1 17.2 306 ASN B CA 1
ATOM 4978 C C . ASN B 1 306 ? 62.5 21.344 32.938 1 17.2 306 ASN B C 1
ATOM 4980 O O . ASN B 1 306 ? 61.5 21.562 32.281 1 17.2 306 ASN B O 1
ATOM 4984 N N . ASP B 1 307 ? 63.656 21.062 32.125 1 17.44 307 ASP B N 1
ATOM 4985 C CA . ASP B 1 307 ? 64.938 21.453 31.625 1 17.44 307 ASP B CA 1
ATOM 4986 C C . ASP B 1 307 ? 64.938 21.656 30.109 1 17.44 307 ASP B C 1
ATOM 4988 O O . ASP B 1 307 ? 65.5 22.641 29.609 1 17.44 307 ASP B O 1
ATOM 4992 N N . SER B 1 308 ? 64.75 20.656 29.234 1 18.22 308 SER B N 1
ATOM 4993 C CA . SER B 1 308 ? 66 20.453 28.453 1 18.22 308 SER B CA 1
ATOM 4994 C C . SER B 1 308 ? 66.125 21.531 27.391 1 18.22 308 SER B C 1
ATOM 4996 O O . SER B 1 308 ? 65.188 22.203 27.031 1 18.22 308 SER B O 1
ATOM 4998 N N . THR B 1 309 ? 67.25 21.328 26.406 1 17.48 309 THR B N 1
ATOM 4999 C CA . THR B 1 309 ? 68.438 21.812 25.781 1 17.48 309 THR B CA 1
ATOM 5000 C C . THR B 1 309 ? 68.188 22.453 24.422 1 17.48 309 THR B C 1
ATOM 5002 O O . THR B 1 309 ? 68.688 23.531 24.125 1 17.48 309 THR B O 1
ATOM 5005 N N . GLU B 1 310 ? 68.062 21.656 23.312 1 19.72 310 GLU B N 1
ATOM 5006 C CA . GLU B 1 310 ? 69.188 21.812 22.391 1 19.72 310 GLU B CA 1
ATOM 5007 C C . GLU B 1 310 ? 69 23.062 21.531 1 19.72 310 GLU B C 1
ATOM 5009 O O . GLU B 1 310 ? 67.875 23.594 21.391 1 19.72 310 GLU B O 1
ATOM 5014 N N . ASP B 1 311 ? 69.938 23.156 20.531 1 19.34 311 ASP B N 1
ATOM 5015 C CA . ASP B 1 311 ? 71 23.906 19.859 1 19.34 311 ASP B CA 1
ATOM 5016 C C . ASP B 1 311 ? 70.438 24.766 18.734 1 19.34 311 ASP B C 1
ATOM 5018 O O . ASP B 1 311 ? 70.625 25.984 18.703 1 19.34 311 ASP B O 1
ATOM 5022 N N . THR B 1 312 ? 70.625 24.188 17.516 1 21.16 312 THR B N 1
ATOM 5023 C CA . THR B 1 312 ? 71.562 24.734 16.547 1 21.16 312 THR B CA 1
ATOM 5024 C C . THR B 1 312 ? 70.938 25.875 15.766 1 21.16 312 THR B C 1
ATOM 5026 O O . THR B 1 312 ? 69.688 26 15.719 1 21.16 312 THR B O 1
ATOM 5029 N N . GLU B 1 313 ? 71.312 25.953 14.539 1 20.45 313 GLU B N 1
ATOM 5030 C CA . GLU B 1 313 ? 72.125 26.906 13.789 1 20.45 313 GLU B CA 1
ATOM 5031 C C . GLU B 1 313 ? 71.25 28 13.164 1 20.45 313 GLU B C 1
ATOM 5033 O O . GLU B 1 313 ? 70.062 27.844 13.055 1 20.45 313 GLU B O 1
ATOM 5038 N N . SER B 1 314 ? 71.875 28.438 12 1 21.36 314 SER B N 1
ATOM 5039 C CA . SER B 1 314 ? 72.5 29.594 11.383 1 21.36 314 SER B CA 1
ATOM 5040 C C . SER B 1 314 ? 71.438 30.438 10.609 1 21.36 314 SER B C 1
ATOM 5042 O O . SER B 1 314 ? 71.25 31.625 10.891 1 21.36 314 SER B O 1
ATOM 5044 N N . ARG B 1 315 ? 71.875 30.672 9.125 1 21.28 315 ARG B N 1
ATOM 5045 C CA . ARG B 1 315 ? 71.812 31.812 8.227 1 21.28 315 ARG B CA 1
ATOM 5046 C C . ARG B 1 315 ? 70.438 31.984 7.66 1 21.28 315 ARG B C 1
ATOM 5048 O O . ARG B 1 315 ? 69.75 31 7.32 1 21.28 315 ARG B O 1
#

Organism: Galleria mellonella (NCBI:txid7137)

InterPro domains:
  IPR009602 CBY1-interacting BAR domain-containing protein/FAM92 [PF06730] (13-224)
  IPR009602 CBY1-interacting BAR domain-containing protein/FAM92 [PTHR21223] (11-311)
  IPR027267 AH/BAR domain superfamily [G3DSA:1.20.1270.60] (14-218)
  IPR027267 AH/BAR domain superfamily [SSF103657] (42-217)

Sequence (630 aa):
MFRADNPHSLSYEQQSKFIQDRITNVEKNFGELCVAFGDYTRKTARLRDMGDELTKVLKDYANNEIVNKSLSTGLENLSITLTAIEEYRNCEVQRLEAKVVGELCQYEAICKHAREELKHTMNVREKELARKKVLDKAKERQPFNRQQVTYAESELLKASAEMSRTAKGLSEQTEFFERRKLQQLKTLLSDFVMIEMTFHSKAVELLTVAYQQINDINDKADLENFRRKLRSPEKQVNTGISARSSSLASLMNQQSPSKENTMSLRRMKSPEKNNLGRSNSLAALLNHSSSKDEEDTSASEESDENDSTEDTESRMFRADNPHSLSYEQQSKFIQDRITNVEKNFGELCVAFGDYTRKTARLRDMGDELTKVLKDYANNEIVNKSLSTGLENLSITLTAIEEYRNCEVQRLEAKVVGELCQYEAICKHAREELKHTMNVREKELARKKVLDKAKERQPFNRQQVTYAESELLKASAEMSRTAKGLSEQTEFFERRKLQQLKTLLSDFVMIEMTFHSKAVELLTVAYQQINDINDKADLENFRRKLRSPEKQVNTGISARSSSLASLMNQQSPSKENTMSLRRMKSPEKNNLGRSNSLAALLNHSSSKDEEDTSASEESDENDSTEDTESR